Protein AF-0000000080330857 (afdb_homodimer)

Structure (mmCIF, N/CA/C/O backbone):
data_AF-0000000080330857-model_v1
#
loop_
_entity.id
_entity.type
_entity.pdbx_description
1 polymer 'Ester cyclase'
#
loop_
_atom_site.group_PDB
_atom_site.id
_atom_site.type_symbol
_atom_site.label_atom_id
_atom_site.label_alt_id
_atom_site.label_comp_id
_atom_site.label_asym_id
_atom_site.label_entity_id
_atom_site.label_seq_id
_atom_site.pdbx_PDB_ins_code
_atom_site.Cartn_x
_atom_site.Cartn_y
_atom_site.Cartn_z
_atom_site.occupancy
_atom_site.B_iso_or_equiv
_atom_site.auth_seq_id
_atom_site.auth_comp_id
_atom_site.auth_asym_id
_atom_site.auth_atom_id
_atom_site.pdbx_PDB_model_num
ATOM 1 N N . MET A 1 1 ? 2.703 -16.047 8.305 1 60.97 1 MET A N 1
ATOM 2 C CA . MET A 1 1 ? 3.162 -16.531 7.004 1 60.97 1 MET A CA 1
ATOM 3 C C . MET A 1 1 ? 2.002 -16.625 6.016 1 60.97 1 MET A C 1
ATOM 5 O O . MET A 1 1 ? 0.892 -17 6.391 1 60.97 1 MET A O 1
ATOM 9 N N . THR A 1 2 ? 2.145 -15.883 4.781 1 86.38 2 THR A N 1
ATOM 10 C CA . THR A 1 2 ? 1.104 -15.852 3.76 1 86.38 2 THR A CA 1
ATOM 11 C C . THR A 1 2 ? 0.998 -17.203 3.059 1 86.38 2 THR A C 1
ATOM 13 O O . THR A 1 2 ? 1.974 -17.953 2.994 1 86.38 2 THR A O 1
ATOM 16 N N . PHE A 1 3 ? -0.085 -17.844 3.039 1 96.06 3 PHE A N 1
ATOM 17 C CA . PHE A 1 3 ? -0.491 -19.062 2.34 1 96.06 3 PHE A CA 1
ATOM 18 C C . PHE A 1 3 ? -1.146 -18.719 1.006 1 96.06 3 PHE A C 1
ATOM 20 O O . PHE A 1 3 ? -1.89 -17.734 0.904 1 96.06 3 PHE A O 1
ATOM 27 N N . MET A 1 4 ? -0.75 -19.578 0.022 1 97.44 4 MET A N 1
ATOM 28 C CA . MET A 1 4 ? -1.383 -19.391 -1.281 1 97.44 4 MET A CA 1
ATOM 29 C C . MET A 1 4 ? -1.945 -20.719 -1.8 1 97.44 4 MET A C 1
ATOM 31 O O . MET A 1 4 ? -1.358 -21.781 -1.575 1 97.44 4 MET A O 1
ATOM 35 N N . GLN A 1 5 ? -3 -20.609 -2.396 1 96.31 5 GLN A N 1
ATOM 36 C CA . GLN A 1 5 ? -3.545 -21.734 -3.146 1 96.31 5 GLN A CA 1
ATOM 37 C C . GLN A 1 5 ? -3.512 -21.469 -4.648 1 96.31 5 GLN A C 1
ATOM 39 O O . GLN A 1 5 ? -3.961 -20.406 -5.102 1 96.31 5 GLN A O 1
ATOM 44 N N . LEU A 1 6 ? -2.912 -22.359 -5.34 1 97.56 6 LEU A N 1
ATOM 45 C CA . LEU A 1 6 ? -2.898 -22.312 -6.797 1 97.56 6 LEU A CA 1
ATOM 46 C C . LEU A 1 6 ? -3.951 -23.25 -7.379 1 97.56 6 LEU A C 1
ATOM 48 O O . LEU A 1 6 ? -3.996 -24.438 -7.035 1 97.56 6 LEU A O 1
ATOM 52 N N . ILE A 1 7 ? -4.785 -22.734 -8.188 1 96.19 7 ILE A N 1
ATOM 53 C CA . ILE A 1 7 ? -5.824 -23.516 -8.852 1 96.19 7 ILE A CA 1
ATOM 54 C C . ILE A 1 7 ? -5.578 -23.531 -10.359 1 96.19 7 ILE A C 1
ATOM 56 O O . ILE A 1 7 ? -5.684 -22.5 -11.023 1 96.19 7 ILE A O 1
ATOM 60 N N . ASP A 1 8 ? -5.238 -24.656 -10.867 1 97.56 8 ASP A N 1
ATOM 61 C CA . ASP A 1 8 ? -4.996 -24.891 -12.281 1 97.56 8 ASP A CA 1
ATOM 62 C C . ASP A 1 8 ? -6.262 -25.375 -12.984 1 97.56 8 ASP A C 1
ATOM 64 O O . ASP A 1 8 ? -6.738 -26.484 -12.727 1 97.56 8 ASP A O 1
ATOM 68 N N . CYS A 1 9 ? -6.727 -24.5 -13.828 1 96.88 9 CYS A N 1
ATOM 69 C CA . CYS A 1 9 ? -8.039 -24.766 -14.422 1 96.88 9 CYS A CA 1
ATOM 70 C C . CYS A 1 9 ? -7.977 -24.656 -15.945 1 96.88 9 CYS A C 1
ATOM 72 O O . CYS A 1 9 ? -7.309 -23.766 -16.484 1 96.88 9 CYS A O 1
ATOM 74 N N . ARG A 1 10 ? -8.672 -25.594 -16.641 1 97.75 10 ARG A N 1
ATOM 75 C CA . ARG A 1 10 ? -8.867 -25.516 -18.078 1 97.75 10 ARG A CA 1
ATOM 76 C C . ARG A 1 10 ? -10.352 -25.375 -18.422 1 97.75 10 ARG A C 1
ATOM 78 O O . ARG A 1 10 ? -11.18 -26.172 -17.984 1 97.75 10 ARG A O 1
ATOM 85 N N . THR A 1 11 ? -10.625 -24.359 -19.141 1 97.81 11 THR A N 1
ATOM 86 C CA . THR A 1 11 ? -12.016 -24.125 -19.5 1 97.81 11 THR A CA 1
ATOM 87 C C . THR A 1 11 ? -12.109 -23.312 -20.781 1 97.81 11 THR A C 1
ATOM 89 O O . THR A 1 11 ? -11.242 -22.469 -21.062 1 97.81 11 THR A O 1
ATOM 92 N N . LYS A 1 12 ? -13.203 -23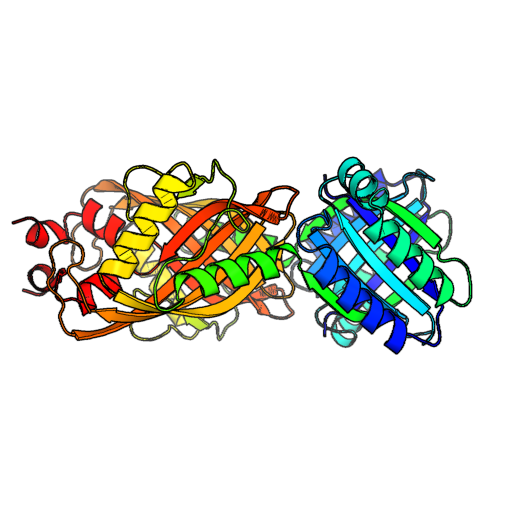.5 -21.547 1 97.19 12 LYS A N 1
ATOM 93 C CA . LYS A 1 12 ? -13.523 -22.688 -22.719 1 97.19 12 LYS A CA 1
ATOM 94 C C . LYS A 1 12 ? -14.664 -21.719 -22.422 1 97.19 12 LYS A C 1
ATOM 96 O O . LYS A 1 12 ? -15.141 -21.016 -23.312 1 97.19 12 LYS A O 1
ATOM 101 N N . ARG A 1 13 ? -15.047 -21.688 -21.203 1 97.31 13 ARG A N 1
ATOM 102 C CA . ARG A 1 13 ? -16.188 -20.875 -20.766 1 97.31 13 ARG A CA 1
ATOM 103 C C . ARG A 1 13 ? -15.758 -19.859 -19.719 1 97.31 13 ARG A C 1
ATOM 105 O O . ARG A 1 13 ? -16.406 -19.734 -18.672 1 97.31 13 ARG A O 1
ATOM 112 N N . PHE A 1 14 ? -14.711 -19.156 -20 1 96.12 14 PHE A N 1
ATOM 113 C CA . PHE A 1 14 ? -14.156 -18.266 -19 1 96.12 14 PHE A CA 1
ATOM 114 C C . PHE A 1 14 ? -15.141 -17.141 -18.656 1 96.12 14 PHE A C 1
ATOM 116 O O . PHE A 1 14 ? -15.219 -16.703 -17.516 1 96.12 14 PHE A O 1
ATOM 123 N N . ASP A 1 15 ? -15.906 -16.703 -19.609 1 96.5 15 ASP A N 1
ATOM 124 C CA . ASP A 1 15 ? -16.875 -15.641 -19.359 1 96.5 15 ASP A CA 1
ATOM 125 C C . ASP A 1 15 ? -17.844 -16.047 -18.25 1 96.5 15 ASP A C 1
ATOM 127 O O . ASP A 1 15 ? -18.172 -15.25 -17.375 1 96.5 15 ASP A O 1
ATOM 131 N N . GLU A 1 16 ? -18.266 -17.25 -18.328 1 96.62 16 GLU A N 1
ATOM 132 C CA . GLU A 1 16 ? -19.156 -17.766 -17.297 1 96.62 16 GLU A CA 1
ATOM 133 C C . GLU A 1 16 ? -18.438 -17.891 -15.953 1 96.62 16 GLU A C 1
ATOM 135 O O . GLU A 1 16 ? -19.016 -17.609 -14.898 1 96.62 16 GLU A O 1
ATOM 140 N N . MET A 1 17 ? -17.203 -18.281 -15.992 1 94.94 17 MET A N 1
ATOM 141 C CA . MET A 1 17 ? -16.391 -18.391 -14.789 1 94.94 17 MET A CA 1
ATOM 142 C C . MET A 1 17 ? -16.203 -17.016 -14.141 1 94.94 17 MET A C 1
ATOM 144 O O . MET A 1 17 ? -16.328 -16.875 -12.922 1 94.94 17 MET A O 1
ATOM 148 N N . ASP A 1 18 ? -15.906 -16.094 -14.938 1 95.38 18 ASP A N 1
ATOM 149 C CA . ASP A 1 18 ? -15.719 -14.727 -14.469 1 95.38 18 ASP A CA 1
ATOM 150 C C . ASP A 1 18 ? -16.984 -14.211 -13.773 1 95.38 18 ASP A C 1
ATOM 152 O O . ASP A 1 18 ? -16.906 -13.586 -12.711 1 95.38 18 ASP A O 1
ATOM 156 N N . GLN A 1 19 ? -18.125 -14.484 -14.289 1 95 19 GLN A N 1
ATOM 157 C CA . GLN A 1 19 ? -19.391 -14.102 -13.688 1 95 19 GLN A CA 1
ATOM 158 C C . GLN A 1 19 ? -19.609 -14.812 -12.359 1 95 19 GLN A C 1
ATOM 160 O O . GLN A 1 19 ? -20.125 -14.219 -11.406 1 95 19 GLN A O 1
ATOM 165 N N . LEU A 1 20 ? -19.203 -16.016 -12.414 1 93.62 20 LEU A N 1
ATOM 166 C CA . LEU A 1 20 ? -19.297 -16.797 -11.18 1 93.62 20 LEU A CA 1
ATOM 167 C C . LEU A 1 20 ? -18.453 -16.156 -10.078 1 93.62 20 LEU A C 1
ATOM 169 O O . LEU A 1 20 ? -18.875 -16.062 -8.93 1 93.62 20 LEU A O 1
ATOM 173 N N . MET A 1 21 ? -17.281 -15.75 -10.406 1 91.19 21 MET A N 1
ATOM 174 C CA . MET A 1 21 ? -16.375 -15.125 -9.438 1 91.19 21 MET A CA 1
ATOM 175 C C . MET A 1 21 ? -16.953 -13.82 -8.914 1 91.19 21 MET A C 1
ATOM 177 O O . MET A 1 21 ? -16.781 -13.477 -7.746 1 91.19 21 MET A O 1
ATOM 181 N N . ASN A 1 22 ? -17.625 -13.125 -9.773 1 91.19 22 ASN A N 1
ATOM 182 C CA . ASN A 1 22 ? -18.328 -11.914 -9.336 1 91.19 22 ASN A CA 1
ATOM 183 C C . ASN A 1 22 ? -19.375 -12.234 -8.273 1 91.19 22 ASN A C 1
ATOM 185 O O . ASN A 1 22 ? -19.438 -11.562 -7.246 1 91.19 22 ASN A O 1
ATOM 189 N N . THR A 1 23 ? -20.125 -13.195 -8.555 1 87.25 23 THR A N 1
ATOM 190 C CA . THR A 1 23 ? -21.172 -13.617 -7.641 1 87.25 23 THR A CA 1
ATOM 191 C C . THR A 1 23 ? -20.594 -14.07 -6.312 1 87.25 23 THR A C 1
ATOM 193 O O . THR A 1 23 ? -21.094 -13.719 -5.246 1 87.25 23 THR A O 1
ATOM 196 N N . TRP A 1 24 ? -19.5 -14.758 -6.422 1 85.06 24 TRP A N 1
ATOM 197 C CA . TRP A 1 24 ? -1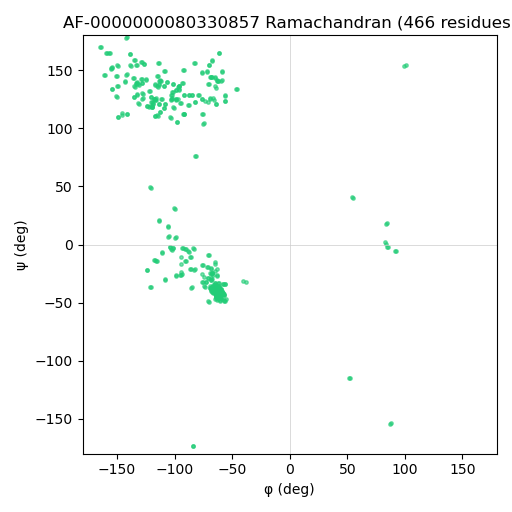8.812 -15.234 -5.234 1 85.06 24 TRP A CA 1
ATOM 198 C C . TRP A 1 24 ? -18.312 -14.07 -4.383 1 85.06 24 TRP A C 1
ATOM 200 O O . TRP A 1 24 ? -18.531 -14.047 -3.168 1 85.06 24 TRP A O 1
ATOM 210 N N . ALA A 1 25 ? -17.734 -13.172 -5.004 1 84 25 ALA A N 1
ATOM 211 C CA . ALA A 1 25 ? -17.203 -12 -4.305 1 84 25 ALA A CA 1
ATOM 212 C C . ALA A 1 25 ? -18.328 -11.258 -3.57 1 84 25 ALA A C 1
ATOM 214 O O . ALA A 1 25 ? -18.141 -10.828 -2.428 1 84 25 ALA A O 1
ATOM 215 N N . GLU A 1 26 ? -19.422 -11.18 -4.133 1 83.44 26 GLU A N 1
ATOM 216 C CA . GLU A 1 26 ? -20.547 -10.445 -3.551 1 83.44 26 GLU A CA 1
ATOM 217 C C . GLU A 1 26 ? -21.172 -11.219 -2.383 1 83.44 26 GLU A C 1
ATOM 219 O O . GLU A 1 26 ? -21.484 -10.625 -1.348 1 83.44 26 GLU A O 1
ATOM 224 N N . GLN A 1 27 ? -21.203 -12.508 -2.498 1 80.44 27 GLN A N 1
ATOM 225 C CA . GLN A 1 27 ? -21.922 -13.328 -1.531 1 80.44 27 GLN A CA 1
ATOM 226 C C . GLN A 1 27 ? -21.062 -13.656 -0.322 1 80.44 27 GLN A C 1
ATOM 228 O O . GLN A 1 27 ? -21.562 -14.016 0.739 1 80.44 27 GLN A O 1
ATOM 233 N N . THR A 1 28 ? -19.766 -13.555 -0.51 1 79.5 28 THR A N 1
ATOM 234 C CA . THR A 1 28 ? -18.875 -13.953 0.576 1 79.5 28 THR A CA 1
ATOM 235 C C . THR A 1 28 ? -18.125 -12.75 1.132 1 79.5 28 THR A C 1
ATOM 237 O O . THR A 1 28 ? -17.062 -12.914 1.762 1 79.5 28 THR A O 1
ATOM 240 N N . ARG A 1 29 ? -18.578 -11.625 0.938 1 75 29 ARG A N 1
ATOM 241 C CA . ARG A 1 29 ? -17.891 -10.391 1.314 1 75 29 ARG A CA 1
ATOM 242 C C . ARG A 1 29 ? -17.562 -10.383 2.803 1 75 29 ARG A C 1
ATOM 244 O O . ARG A 1 29 ? -16.484 -9.938 3.199 1 75 29 ARG A O 1
ATOM 251 N N . SER A 1 30 ? -18.422 -10.984 3.637 1 73.06 30 SER A N 1
ATOM 252 C CA . SER A 1 30 ? -18.234 -10.898 5.082 1 73.06 30 SER A CA 1
ATOM 253 C C . SER A 1 30 ? -17.641 -12.18 5.645 1 73.06 30 SER A C 1
ATOM 255 O O . SER A 1 30 ? -17.25 -12.227 6.812 1 73.06 30 SER A O 1
ATOM 257 N N . THR A 1 31 ? -17.484 -13.172 4.758 1 79.19 31 THR A N 1
ATOM 258 C CA . THR A 1 31 ? -17.109 -14.461 5.328 1 79.19 31 THR A CA 1
ATOM 259 C C . THR A 1 31 ? -15.82 -14.969 4.699 1 79.19 31 THR A C 1
ATOM 261 O O . THR A 1 31 ? -15.141 -15.82 5.277 1 79.19 31 THR A O 1
ATOM 264 N N . ARG A 1 32 ? -15.562 -14.477 3.58 1 82.19 32 ARG A N 1
ATOM 265 C CA . ARG A 1 32 ? -14.359 -14.945 2.906 1 82.19 32 ARG A CA 1
ATOM 266 C C . ARG A 1 32 ? -13.109 -14.484 3.648 1 82.19 32 ARG A C 1
ATOM 268 O O . ARG A 1 32 ? -13.062 -13.367 4.176 1 82.19 32 ARG A O 1
ATOM 275 N N . THR A 1 33 ? -12.117 -15.359 3.625 1 88.06 33 THR A N 1
ATOM 276 C CA . THR A 1 33 ? -10.906 -15.039 4.367 1 88.06 33 THR A CA 1
ATOM 277 C C . THR A 1 33 ? -9.75 -14.758 3.416 1 88.06 33 THR A C 1
ATOM 279 O O . THR A 1 33 ? -8.656 -14.375 3.85 1 88.06 33 THR A O 1
ATOM 282 N N . ALA A 1 34 ? -9.992 -14.984 2.119 1 90.81 34 ALA A N 1
ATOM 283 C CA . ALA A 1 34 ? -8.961 -14.633 1.147 1 90.81 34 ALA A CA 1
ATOM 284 C C . ALA A 1 34 ? -8.68 -13.133 1.157 1 90.81 34 ALA A C 1
ATOM 286 O O . ALA A 1 34 ? -9.609 -12.328 1.264 1 90.81 34 ALA A O 1
ATOM 287 N N . THR A 1 35 ? -7.414 -12.797 1.031 1 92.31 35 THR A N 1
ATOM 288 C CA . THR A 1 35 ? -7.039 -11.383 1.022 1 92.31 35 THR A CA 1
ATOM 289 C C . THR A 1 35 ? -6.84 -10.883 -0.406 1 92.31 35 THR A C 1
ATOM 291 O O . THR A 1 35 ? -7.008 -9.695 -0.682 1 92.31 35 THR A O 1
ATOM 294 N N . HIS A 1 36 ? -6.492 -11.773 -1.314 1 93.31 36 HIS A N 1
ATOM 295 C CA . HIS A 1 36 ? -6.152 -11.445 -2.693 1 93.31 36 HIS A CA 1
ATOM 296 C C . HIS A 1 36 ? -6.406 -12.625 -3.621 1 93.31 36 HIS A C 1
ATOM 298 O O . HIS A 1 36 ? -6.125 -13.773 -3.264 1 93.31 36 HIS A O 1
ATOM 304 N N . SER A 1 37 ? -7.027 -12.375 -4.723 1 93.88 37 SER A N 1
ATOM 305 C CA . SER A 1 37 ? -7.234 -13.383 -5.762 1 93.88 37 SER A CA 1
ATOM 306 C C . SER A 1 37 ? -6.883 -12.836 -7.141 1 93.88 37 SER A C 1
ATOM 308 O O . SER A 1 37 ? -7.355 -11.766 -7.527 1 93.88 37 SER A O 1
ATOM 310 N N . VAL A 1 38 ? -6.059 -13.602 -7.832 1 95.69 38 VAL A N 1
ATOM 311 C CA . VAL A 1 38 ? -5.68 -13.188 -9.18 1 95.69 38 VAL A CA 1
ATOM 312 C C . VAL A 1 38 ? -5.816 -14.367 -10.141 1 95.69 38 VAL A C 1
ATOM 314 O O . VAL A 1 38 ? -5.512 -15.508 -9.781 1 95.69 38 VAL A O 1
ATOM 317 N N . ILE A 1 39 ? -6.32 -14.109 -11.352 1 96.75 39 ILE A N 1
ATOM 318 C CA . ILE A 1 39 ? -6.426 -15.125 -12.391 1 96.75 39 ILE A CA 1
ATOM 319 C C . ILE A 1 39 ? -5.574 -14.719 -13.594 1 96.75 39 ILE A C 1
ATOM 321 O O . ILE A 1 39 ? -5.695 -13.602 -14.102 1 96.75 39 ILE A O 1
ATOM 325 N N . GLY A 1 40 ? -4.727 -15.617 -13.945 1 98 40 GLY A N 1
ATOM 326 C CA . GLY A 1 40 ? -3.938 -15.445 -15.156 1 98 40 GLY A CA 1
ATOM 327 C C . GLY A 1 40 ? -4.344 -16.391 -16.266 1 98 40 GLY A C 1
ATOM 328 O O . GLY A 1 40 ? -4.617 -17.578 -16.016 1 98 40 GLY A O 1
ATOM 329 N N . LYS A 1 41 ? -4.43 -15.883 -17.453 1 98.19 41 LYS A N 1
ATOM 330 C CA . LYS A 1 41 ? -4.637 -16.688 -18.656 1 98.19 41 LYS A CA 1
ATOM 331 C C . LYS A 1 41 ? -3.303 -17.078 -19.281 1 98.19 41 LYS A C 1
ATOM 333 O O . LYS A 1 41 ? -2.471 -16.203 -19.562 1 98.19 41 LYS A O 1
ATOM 338 N N . ASP A 1 42 ? -3.178 -18.359 -19.531 1 98.19 42 ASP A N 1
ATOM 339 C CA . ASP A 1 42 ? -1.97 -18.875 -20.156 1 98.19 42 ASP A CA 1
ATOM 340 C C . ASP A 1 42 ? -1.842 -18.375 -21.594 1 98.19 42 ASP A C 1
ATOM 342 O O . ASP A 1 42 ? -2.746 -18.578 -22.406 1 98.19 42 ASP A O 1
ATOM 346 N N . ARG A 1 43 ? -0.708 -17.766 -21.906 1 97 43 ARG A N 1
ATOM 347 C CA . ARG A 1 43 ? -0.505 -17.203 -23.234 1 97 43 ARG A CA 1
ATOM 348 C C . ARG A 1 43 ? -0.375 -18.312 -24.281 1 97 43 ARG A C 1
ATOM 350 O O . ARG A 1 43 ? -0.662 -18.094 -25.453 1 97 43 ARG A O 1
ATOM 357 N N . SER A 1 44 ? 0.033 -19.469 -23.859 1 97.44 44 SER A N 1
ATOM 358 C CA . SER A 1 44 ? 0.292 -20.562 -24.797 1 97.44 44 SER A CA 1
ATOM 359 C C . SER A 1 44 ? -0.957 -21.406 -25 1 97.44 44 SER A C 1
ATOM 361 O O . SER A 1 44 ? -0.997 -22.234 -25.922 1 97.44 44 SER A O 1
ATOM 363 N N . ASP A 1 45 ? -1.949 -21.266 -24.172 1 97.44 45 ASP A N 1
ATOM 364 C CA . ASP A 1 45 ? -3.178 -22.047 -24.234 1 97.44 45 ASP A CA 1
ATOM 365 C C . ASP A 1 45 ? -4.367 -21.25 -23.719 1 97.44 45 ASP A C 1
ATOM 367 O O . ASP A 1 45 ? -4.555 -21.125 -22.5 1 97.44 45 ASP A O 1
ATOM 371 N N . ASP A 1 46 ? -5.246 -20.859 -24.562 1 95.88 46 ASP A N 1
ATOM 372 C CA . ASP A 1 46 ? -6.32 -19.922 -24.25 1 95.88 46 ASP A CA 1
ATOM 373 C C . ASP A 1 46 ? -7.367 -20.562 -23.344 1 95.88 46 ASP A C 1
ATOM 375 O O . ASP A 1 46 ? -8.227 -19.875 -22.797 1 95.88 46 ASP A O 1
ATOM 379 N N . SER A 1 47 ? -7.234 -21.828 -23.156 1 97.56 47 SER A N 1
ATOM 380 C CA . SER A 1 47 ? -8.188 -22.5 -22.266 1 97.56 47 SER A CA 1
ATOM 381 C C . SER A 1 47 ? -7.586 -22.75 -20.891 1 97.56 47 SER A C 1
ATOM 383 O O . SER A 1 47 ? -8.266 -23.25 -20 1 97.56 47 SER A O 1
ATOM 385 N N . HIS A 1 48 ? -6.363 -22.406 -20.75 1 98.25 48 HIS A N 1
ATOM 386 C CA . HIS A 1 48 ? -5.629 -22.703 -19.516 1 98.25 48 HIS A CA 1
ATOM 387 C C . HIS A 1 48 ? -5.543 -21.469 -18.625 1 98.25 48 HIS A C 1
ATOM 389 O O . HIS A 1 48 ? -5 -20.438 -19.031 1 98.25 48 HIS A O 1
ATOM 395 N N . PHE A 1 49 ? -6.141 -21.562 -17.406 1 98 49 PHE A N 1
ATOM 396 C CA . PHE A 1 49 ? -6.16 -20.469 -16.438 1 98 49 PHE A CA 1
ATOM 397 C C . PHE A 1 49 ? -5.578 -20.922 -15.102 1 98 49 PHE A C 1
ATOM 399 O O . PHE A 1 49 ? -5.77 -22.078 -14.695 1 98 49 PHE A O 1
ATOM 406 N N . ILE A 1 50 ? -4.863 -20.031 -14.508 1 98 50 ILE A N 1
ATOM 407 C CA . ILE A 1 50 ? -4.348 -20.266 -13.164 1 98 50 ILE A CA 1
ATOM 408 C C . ILE A 1 50 ? -4.879 -19.203 -12.211 1 98 50 ILE A C 1
ATOM 410 O O . ILE A 1 50 ? -4.699 -18 -12.453 1 98 50 ILE A O 1
ATOM 414 N N . GLU A 1 51 ? -5.512 -19.578 -11.219 1 96.31 51 GLU A N 1
ATOM 415 C CA . GLU A 1 51 ? -5.922 -18.688 -10.141 1 96.31 51 GLU A CA 1
ATOM 416 C C . GLU A 1 51 ? -5.008 -18.828 -8.93 1 96.31 51 GLU A C 1
ATOM 418 O O . GLU A 1 51 ? -4.664 -19.938 -8.523 1 96.31 51 GLU A O 1
ATOM 423 N N . ILE A 1 52 ? -4.578 -17.734 -8.461 1 96.38 52 ILE A N 1
ATOM 424 C CA . ILE A 1 52 ? -3.805 -17.672 -7.227 1 96.38 52 ILE A CA 1
ATOM 425 C C . ILE A 1 52 ? -4.609 -16.938 -6.148 1 96.38 52 ILE A C 1
ATOM 427 O O . ILE A 1 52 ? -5 -15.789 -6.332 1 96.38 52 ILE A O 1
ATOM 431 N N . VAL A 1 53 ? -4.844 -17.609 -5.082 1 94.38 53 VAL A N 1
ATOM 432 C CA . VAL A 1 53 ? -5.605 -17.047 -3.971 1 94.38 53 VAL A CA 1
ATOM 433 C C . VAL A 1 53 ? -4.715 -16.953 -2.73 1 94.38 53 VAL A C 1
ATOM 435 O O . VAL A 1 53 ? -4.117 -17.953 -2.316 1 94.38 53 VAL A O 1
ATOM 438 N N . GLU A 1 54 ? -4.613 -15.836 -2.164 1 95.31 54 GLU A N 1
ATOM 439 C CA . GLU A 1 54 ? -3.793 -15.609 -0.979 1 95.31 54 GLU A CA 1
ATOM 440 C C . GLU A 1 54 ? -4.648 -15.562 0.284 1 95.31 54 GLU A C 1
ATOM 442 O O . GLU A 1 54 ? -5.742 -14.992 0.282 1 95.31 54 GLU A O 1
ATOM 447 N N . PHE A 1 55 ? -4.145 -16.203 1.343 1 93.88 55 PHE A N 1
ATOM 448 C CA . PHE A 1 55 ? -4.754 -16.234 2.666 1 93.88 55 PHE A CA 1
ATOM 449 C C . PHE A 1 55 ? -3.748 -15.836 3.738 1 93.88 55 PHE A C 1
ATOM 451 O O . PHE A 1 55 ? -2.537 -15.969 3.539 1 93.88 55 PHE A O 1
ATOM 458 N N . PRO A 1 56 ? -4.289 -15.352 4.902 1 92.56 56 PRO A N 1
ATOM 459 C CA . PRO A 1 56 ? -3.375 -15.07 6.012 1 92.56 56 PRO A CA 1
ATOM 460 C C . PRO A 1 56 ? -2.635 -16.312 6.5 1 92.56 56 PRO A C 1
ATOM 462 O O . PRO A 1 56 ? -1.507 -16.219 6.988 1 92.56 56 PRO A O 1
ATOM 465 N N . SER A 1 57 ? -3.312 -17.469 6.414 1 92.88 57 SER A N 1
ATOM 466 C CA . SER A 1 57 ? -2.73 -18.734 6.852 1 92.88 57 SER A CA 1
ATOM 467 C C . SER A 1 57 ? -3.441 -19.922 6.207 1 92.88 57 SER A C 1
ATOM 469 O O . SER A 1 57 ? -4.504 -19.766 5.602 1 92.88 57 SER A O 1
ATOM 471 N N . TYR A 1 58 ? -2.74 -21.047 6.324 1 94.25 58 TYR A N 1
ATOM 472 C CA . TYR A 1 58 ? -3.365 -22.281 5.855 1 94.25 58 TYR A CA 1
ATOM 473 C C . TYR A 1 58 ? -4.676 -22.547 6.594 1 94.25 58 TYR A C 1
ATOM 475 O O . TYR A 1 58 ? -5.672 -22.938 5.98 1 94.25 58 TYR A O 1
ATOM 483 N N . GLU A 1 59 ? -4.715 -22.328 7.863 1 92.44 59 GLU A N 1
ATOM 484 C CA . GLU A 1 59 ? -5.906 -22.547 8.68 1 92.44 59 GLU A CA 1
ATOM 485 C C . GLU A 1 59 ? -7.07 -21.672 8.203 1 92.44 59 GLU A C 1
ATOM 487 O O . GLU A 1 59 ? -8.203 -22.156 8.102 1 92.44 59 GLU A O 1
ATOM 492 N N . GLU A 1 60 ? -6.77 -20.469 7.848 1 90.88 60 GLU A N 1
ATOM 493 C CA . GLU A 1 60 ? -7.816 -19.562 7.367 1 90.88 60 GLU A CA 1
ATOM 494 C C . GLU A 1 60 ? -8.344 -20.016 6.008 1 90.88 60 GLU A C 1
ATOM 496 O O . GLU A 1 60 ? -9.531 -19.875 5.711 1 90.88 60 GLU A O 1
ATOM 501 N N . ALA A 1 61 ? -7.441 -20.516 5.164 1 91.75 61 ALA A N 1
ATOM 502 C CA . ALA A 1 61 ? -7.871 -21.078 3.887 1 91.75 61 ALA A CA 1
ATOM 503 C C . ALA A 1 61 ? -8.844 -22.234 4.094 1 91.75 61 ALA A C 1
ATOM 505 O O . ALA A 1 61 ? -9.867 -22.312 3.416 1 91.75 61 ALA A O 1
ATOM 506 N N . MET A 1 62 ? -8.547 -23.062 5.047 1 90.38 62 MET A N 1
ATOM 507 C CA . MET A 1 62 ? -9.391 -24.234 5.328 1 90.38 62 MET A CA 1
ATOM 508 C C . MET A 1 62 ? -10.734 -23.812 5.91 1 90.38 62 MET A C 1
ATOM 510 O O . MET A 1 62 ? -11.766 -24.391 5.59 1 90.38 62 MET A O 1
ATOM 514 N N . ARG A 1 63 ? -10.734 -22.781 6.695 1 86.94 63 ARG A N 1
ATOM 515 C CA . ARG A 1 63 ? -11.977 -22.25 7.25 1 86.94 63 ARG A CA 1
ATOM 516 C C . ARG A 1 63 ? -12.898 -21.75 6.145 1 86.94 63 ARG A C 1
ATOM 518 O O . ARG A 1 63 ? -14.109 -21.984 6.18 1 86.94 63 ARG A O 1
ATOM 525 N N . SER A 1 64 ? -12.242 -21.078 5.234 1 83.62 64 SER A N 1
ATOM 526 C CA . SER A 1 64 ? -13.008 -20.562 4.105 1 83.62 64 SER A CA 1
ATOM 527 C C . SER A 1 64 ? -13.555 -21.688 3.246 1 83.62 64 SER A C 1
ATOM 529 O O . SER A 1 64 ? -14.664 -21.594 2.713 1 83.62 64 SER A O 1
ATOM 531 N N . SER A 1 65 ? -12.805 -22.734 3.125 1 82.94 65 SER A N 1
ATOM 532 C CA . SER A 1 65 ? -13.148 -23.828 2.229 1 82.94 65 SER A CA 1
ATOM 533 C C . SER A 1 65 ? -14.336 -24.625 2.764 1 82.94 65 SER A C 1
ATOM 535 O O . SER A 1 65 ? -14.992 -25.359 2.012 1 82.94 65 SER A O 1
ATOM 537 N N . THR A 1 66 ? -14.609 -24.516 4.016 1 83.38 66 THR A N 1
ATOM 538 C CA . THR A 1 66 ? -15.664 -25.312 4.625 1 83.38 66 THR A CA 1
ATOM 539 C C . THR A 1 66 ? -16.984 -24.562 4.629 1 83.38 66 THR A C 1
ATOM 541 O O . THR A 1 66 ? -18.016 -25.094 5.039 1 83.38 66 THR A O 1
ATOM 544 N N . LEU A 1 67 ? -16.953 -23.359 4.168 1 84.56 67 LEU A N 1
ATOM 545 C CA . LEU A 1 67 ? -18.188 -22.578 4.086 1 84.56 67 LEU A CA 1
ATOM 546 C C . LEU A 1 67 ? -19.094 -23.125 2.996 1 84.56 67 LEU A C 1
ATOM 548 O O . LEU A 1 67 ? -18.641 -23.469 1.903 1 84.56 67 LEU A O 1
ATOM 552 N N . PRO A 1 68 ? -20.406 -23.188 3.32 1 84.75 68 PRO A N 1
ATOM 553 C CA . PRO A 1 68 ? -21.359 -23.703 2.328 1 84.75 68 PRO A CA 1
ATOM 554 C C . PRO A 1 68 ? -21.312 -22.922 1.02 1 84.75 68 PRO A C 1
ATOM 556 O O . PRO A 1 68 ? -21.344 -23.5 -0.063 1 84.75 68 PRO A O 1
ATOM 559 N N . GLU A 1 69 ? -21.25 -21.609 1.142 1 83.81 69 GLU A N 1
ATOM 560 C CA . GLU A 1 69 ? -21.219 -20.766 -0.054 1 83.81 69 GLU A CA 1
ATOM 561 C C . GLU A 1 69 ? -19.969 -21.031 -0.878 1 83.81 69 GLU A C 1
ATOM 563 O O . GLU A 1 69 ? -20.016 -21.062 -2.109 1 83.81 69 GLU A O 1
ATOM 568 N N . THR A 1 70 ? -18.859 -21.203 -0.214 1 84.19 70 THR A N 1
ATOM 569 C CA . THR A 1 70 ? -17.594 -21.469 -0.888 1 84.19 70 THR A CA 1
ATOM 570 C C . THR A 1 70 ? -17.641 -22.844 -1.57 1 84.19 70 THR A C 1
ATOM 572 O O . THR A 1 70 ? -17.203 -22.984 -2.715 1 84.19 70 THR A O 1
ATOM 575 N N . ASN A 1 71 ? -18.203 -23.781 -0.893 1 86.62 71 ASN A N 1
ATOM 576 C CA . ASN A 1 71 ? -18.344 -25.109 -1.462 1 86.62 71 ASN A CA 1
ATOM 577 C C . ASN A 1 71 ? -19.203 -25.094 -2.727 1 86.62 71 ASN A C 1
ATOM 579 O O . ASN A 1 71 ? -18.875 -25.766 -3.711 1 86.62 71 ASN A O 1
ATOM 583 N N . ARG A 1 72 ? -20.266 -24.406 -2.641 1 88.19 72 ARG A N 1
ATOM 584 C CA . ARG A 1 72 ? -21.141 -24.297 -3.801 1 88.19 72 ARG A CA 1
ATOM 585 C C . ARG A 1 72 ? -20.406 -23.672 -4.984 1 88.19 72 ARG A C 1
ATOM 587 O O . ARG A 1 72 ? -20.484 -24.188 -6.105 1 88.19 72 ARG A O 1
ATOM 594 N N . ILE A 1 73 ? -19.734 -22.656 -4.754 1 86.06 73 ILE A N 1
ATOM 595 C CA . ILE A 1 73 ? -19.016 -21.938 -5.809 1 86.06 73 ILE A CA 1
ATOM 596 C C . ILE A 1 73 ? -17.938 -22.844 -6.387 1 86.06 73 ILE A C 1
ATOM 598 O O . ILE A 1 73 ? -17.734 -22.875 -7.605 1 86.06 73 ILE A O 1
ATOM 602 N N . PHE A 1 74 ? -17.312 -23.578 -5.531 1 86.5 74 PHE A N 1
ATOM 603 C CA . PHE A 1 74 ? -16.266 -24.484 -5.992 1 86.5 74 PHE A CA 1
ATOM 604 C C . PHE A 1 74 ? -16.844 -25.562 -6.898 1 86.5 74 PHE A C 1
ATOM 606 O O . PHE A 1 74 ? -16.266 -25.891 -7.938 1 86.5 74 PHE A O 1
ATOM 613 N N . ARG A 1 75 ? -17.969 -26.047 -6.586 1 91.06 75 ARG A N 1
ATOM 614 C CA . ARG A 1 75 ? -18.641 -27.047 -7.418 1 91.06 75 ARG A CA 1
ATOM 615 C C . ARG A 1 75 ? -19 -26.469 -8.781 1 91.06 75 ARG A C 1
ATOM 617 O O . ARG A 1 75 ? -18.812 -27.125 -9.812 1 91.06 75 ARG A O 1
ATOM 624 N N . GLU A 1 76 ? -19.469 -25.297 -8.734 1 93.38 76 GLU A N 1
ATOM 625 C CA . GLU A 1 76 ? -19.828 -24.641 -9.984 1 93.38 76 GLU A CA 1
ATOM 626 C C . GLU A 1 76 ? -18.594 -24.359 -10.836 1 93.38 76 GLU A C 1
ATOM 628 O O . GLU A 1 76 ? -18.641 -24.484 -12.062 1 93.38 76 GLU A O 1
ATOM 633 N N . MET A 1 77 ? -17.562 -24.016 -10.172 1 91.38 77 MET A N 1
ATOM 634 C CA . MET A 1 77 ? -16.297 -23.781 -10.891 1 91.38 77 MET A CA 1
ATOM 635 C C . MET A 1 77 ? -15.82 -25.062 -11.57 1 91.38 77 MET A C 1
ATOM 637 O O . MET A 1 77 ? -15.445 -25.031 -12.742 1 91.38 77 MET A O 1
ATOM 641 N N . ILE A 1 78 ? -15.883 -26.141 -10.867 1 93.44 78 ILE A N 1
ATOM 642 C CA . ILE A 1 78 ? -15.453 -27.438 -11.398 1 93.44 78 ILE A CA 1
ATOM 643 C C . ILE A 1 78 ? -16.312 -27.812 -12.609 1 93.44 78 ILE A C 1
ATOM 645 O O . ILE A 1 78 ? -15.789 -28.297 -13.609 1 93.44 78 ILE A O 1
ATOM 649 N N . ALA A 1 79 ? -17.562 -27.469 -12.523 1 95.44 79 ALA A N 1
ATOM 650 C CA . ALA A 1 79 ? -18.484 -27.797 -13.602 1 95.44 79 ALA A CA 1
ATOM 651 C C . ALA A 1 79 ? -18.156 -27.016 -14.867 1 95.44 79 ALA A C 1
ATOM 653 O O . ALA A 1 79 ? -18.453 -27.453 -15.977 1 95.44 79 ALA A O 1
ATOM 654 N N . LEU A 1 80 ? -17.531 -25.906 -14.719 1 96.38 80 LEU A N 1
ATOM 655 C CA . LEU A 1 80 ? -17.188 -25.047 -15.852 1 96.38 80 LEU A CA 1
ATOM 656 C C . LEU A 1 80 ? -15.852 -25.469 -16.469 1 96.38 80 LEU A C 1
ATOM 658 O O . LEU A 1 80 ? -15.484 -25 -17.547 1 96.38 80 LEU A O 1
ATOM 662 N N . CYS A 1 81 ? -15.141 -26.328 -15.812 1 96.44 81 CYS A N 1
ATOM 663 C CA . CYS A 1 81 ? -13.82 -26.75 -16.266 1 96.44 81 CYS A CA 1
ATOM 664 C C . CYS A 1 81 ? -13.922 -28.016 -17.125 1 96.44 81 CYS A C 1
ATOM 666 O O . CYS A 1 81 ? -14.828 -28.828 -16.938 1 96.44 81 CYS A O 1
ATOM 668 N N . GLU A 1 82 ? -13.008 -28.172 -18.047 1 96.25 82 GLU A N 1
ATOM 669 C CA . GLU A 1 82 ? -12.945 -29.359 -18.906 1 96.25 82 GLU A CA 1
ATOM 670 C C . GLU A 1 82 ? -12.445 -30.578 -18.141 1 96.25 82 GLU A C 1
ATOM 672 O O . GLU A 1 82 ? -12.773 -31.703 -18.484 1 96.25 82 GLU A O 1
ATOM 677 N N . GLU A 1 83 ? -11.625 -30.359 -17.234 1 94.38 83 GLU A N 1
ATOM 678 C CA . GLU A 1 83 ? -11.094 -31.359 -16.312 1 94.38 83 GLU A CA 1
ATOM 679 C C . GLU A 1 83 ? -11.102 -30.844 -14.883 1 94.38 83 GLU A C 1
ATOM 681 O O . GLU A 1 83 ? -11.227 -29.641 -14.648 1 94.38 83 GLU A O 1
ATOM 686 N N . THR A 1 84 ? -11.07 -31.812 -13.953 1 94.38 84 THR A N 1
ATOM 687 C CA . THR A 1 84 ? -11 -31.406 -12.547 1 94.38 84 THR A CA 1
ATOM 688 C C . THR A 1 84 ? -9.797 -30.5 -12.305 1 94.38 84 THR A C 1
ATOM 690 O O . THR A 1 84 ? -8.664 -30.859 -12.656 1 94.38 84 THR A O 1
ATOM 693 N N . PRO A 1 85 ? -10.078 -29.297 -11.781 1 95.62 85 PRO A N 1
ATOM 694 C CA . PRO A 1 85 ? -8.945 -28.406 -11.484 1 95.62 85 PRO A CA 1
ATOM 695 C C . PRO A 1 85 ? -7.953 -29.016 -10.5 1 95.62 85 PRO A C 1
ATOM 697 O O . PRO A 1 85 ? -8.336 -29.844 -9.664 1 95.62 85 PRO A O 1
ATOM 700 N N . VAL A 1 86 ? -6.699 -28.656 -10.656 1 96 86 VAL A N 1
ATOM 701 C CA . VAL A 1 86 ? -5.66 -29.094 -9.734 1 96 86 VAL A CA 1
ATOM 702 C C . VAL A 1 86 ? -5.391 -28.016 -8.695 1 96 86 VAL A C 1
ATOM 704 O O . VAL A 1 86 ? -5.125 -26.859 -9.047 1 96 86 VAL A O 1
ATOM 707 N N . PHE A 1 87 ? -5.504 -28.422 -7.434 1 94.56 87 PHE A N 1
ATOM 708 C CA . PHE A 1 87 ? -5.254 -27.516 -6.32 1 94.56 87 PHE A CA 1
ATOM 709 C C . PHE A 1 87 ? -3.885 -27.781 -5.703 1 94.56 87 PHE A C 1
ATOM 711 O O . PHE A 1 87 ? -3.545 -28.922 -5.391 1 94.56 87 PHE A O 1
ATOM 718 N N . THR A 1 88 ? -3.064 -26.75 -5.613 1 97.31 88 THR A N 1
ATOM 719 C CA . THR A 1 88 ? -1.764 -26.844 -4.961 1 97.31 88 THR A CA 1
ATOM 720 C C . THR A 1 88 ? -1.685 -25.875 -3.785 1 97.31 88 THR A C 1
ATOM 722 O O . THR A 1 88 ? -1.858 -24.672 -3.957 1 97.31 88 THR A O 1
ATOM 725 N N . ASP A 1 89 ? -1.486 -26.391 -2.594 1 97.38 89 ASP A N 1
ATOM 726 C CA . ASP A 1 89 ? -1.347 -25.594 -1.373 1 97.38 89 ASP A CA 1
ATOM 727 C C . ASP A 1 89 ? 0.108 -25.203 -1.142 1 97.38 89 ASP A C 1
ATOM 729 O O . ASP A 1 89 ? 0.979 -26.062 -0.992 1 97.38 89 ASP A O 1
ATOM 733 N N . LEU A 1 90 ? 0.31 -23.922 -1.109 1 98.25 90 LEU A N 1
ATOM 734 C CA . LEU A 1 90 ? 1.677 -23.406 -1.072 1 98.25 90 LEU A CA 1
ATOM 735 C C . LEU A 1 90 ? 1.925 -22.609 0.203 1 98.25 90 LEU A C 1
ATOM 737 O O . LEU A 1 90 ? 1.239 -21.609 0.463 1 98.25 90 LEU A O 1
ATOM 741 N N . ASP A 1 91 ? 2.92 -23.047 1.001 1 97.56 91 ASP A N 1
ATOM 742 C CA . ASP A 1 91 ? 3.459 -22.203 2.059 1 97.56 91 ASP A CA 1
ATOM 743 C C . ASP A 1 91 ? 4.488 -21.219 1.505 1 97.56 91 ASP A C 1
ATOM 745 O O . ASP A 1 91 ? 5.488 -21.625 0.914 1 97.56 91 ASP A O 1
ATOM 749 N N . VAL A 1 92 ? 4.234 -19.969 1.713 1 97.12 92 VAL A N 1
ATOM 750 C CA . VAL A 1 92 ? 5.16 -18.969 1.185 1 97.12 92 VAL A CA 1
ATOM 751 C C . VAL A 1 92 ? 6.477 -19.031 1.956 1 97.12 92 VAL A C 1
ATOM 753 O O . VAL A 1 92 ? 6.492 -18.891 3.182 1 97.12 92 VAL A O 1
ATOM 756 N N . VAL A 1 93 ? 7.578 -19.188 1.233 1 96.12 93 VAL A N 1
ATOM 757 C CA . VAL A 1 93 ? 8.875 -19.344 1.894 1 96.12 93 VAL A CA 1
ATOM 758 C C . VAL A 1 93 ? 9.789 -18.188 1.506 1 96.12 93 VAL A C 1
ATOM 760 O O . VAL A 1 93 ? 10.867 -18.016 2.082 1 96.12 93 VAL A O 1
ATOM 763 N N . ARG A 1 94 ? 9.453 -17.469 0.557 1 94.75 94 ARG A N 1
ATOM 764 C CA . ARG A 1 94 ? 10.148 -16.266 0.125 1 94.75 94 ARG A CA 1
ATOM 765 C C . ARG A 1 94 ? 9.172 -15.258 -0.488 1 94.75 94 ARG A C 1
ATOM 767 O O . ARG A 1 94 ? 8.266 -15.641 -1.228 1 94.75 94 ARG A O 1
ATOM 774 N N . ASP A 1 95 ? 9.328 -14.078 -0.15 1 93.94 95 ASP A N 1
ATOM 775 C CA . ASP A 1 95 ? 8.5 -12.984 -0.646 1 93.94 95 ASP A CA 1
ATOM 776 C C . ASP A 1 95 ? 9.312 -11.695 -0.791 1 93.94 95 ASP A C 1
ATOM 778 O O . ASP A 1 95 ? 9.742 -11.117 0.206 1 93.94 95 ASP A O 1
ATOM 782 N N . GLU A 1 96 ? 9.484 -11.281 -2.014 1 91.56 96 GLU A N 1
ATOM 783 C CA . GLU A 1 96 ? 10.312 -10.102 -2.271 1 91.56 96 GLU A CA 1
ATOM 784 C C . GLU A 1 96 ? 9.523 -9.031 -3.014 1 91.56 96 GLU A C 1
ATOM 786 O O . GLU A 1 96 ? 9.023 -9.273 -4.113 1 91.56 96 GLU A O 1
ATOM 791 N N . GLN A 1 97 ? 9.422 -7.934 -2.352 1 91.38 97 GLN A N 1
ATOM 792 C CA . GLN A 1 97 ? 8.891 -6.73 -2.982 1 91.38 97 GLN A CA 1
ATOM 793 C C . GLN A 1 97 ? 10.016 -5.816 -3.459 1 91.38 97 GLN A C 1
ATOM 795 O O . GLN A 1 97 ? 10.562 -5.035 -2.678 1 91.38 97 GLN A O 1
ATOM 800 N N . VAL A 1 98 ? 10.266 -5.742 -4.684 1 89.06 98 VAL A N 1
ATOM 801 C CA . VAL A 1 98 ? 11.484 -5.164 -5.242 1 89.06 98 VAL A CA 1
ATOM 802 C C . VAL A 1 98 ? 11.469 -3.648 -5.055 1 89.06 98 VAL A C 1
ATOM 804 O O . VAL A 1 98 ? 12.43 -3.074 -4.535 1 89.06 98 VAL A O 1
ATOM 807 N N . TYR A 1 99 ? 10.398 -3.006 -5.406 1 93.38 99 TYR A N 1
ATOM 808 C CA . TYR A 1 99 ? 10.328 -1.551 -5.328 1 93.38 99 TYR A CA 1
ATOM 809 C C . TYR A 1 99 ? 10.336 -1.082 -3.879 1 93.38 99 TYR A C 1
ATOM 811 O O . TYR A 1 99 ? 10.883 -0.022 -3.564 1 93.38 99 TYR A O 1
ATOM 819 N N . ALA A 1 100 ? 9.797 -1.89 -2.979 1 94.25 100 ALA A N 1
ATOM 820 C CA . ALA A 1 100 ? 9.773 -1.521 -1.565 1 94.25 100 ALA A CA 1
ATOM 821 C C . ALA A 1 100 ? 11.188 -1.367 -1.017 1 94.25 100 ALA A C 1
ATOM 823 O O . ALA A 1 100 ? 11.453 -0.482 -0.199 1 94.25 100 ALA A O 1
ATOM 824 N N . ALA A 1 101 ? 12.102 -2.219 -1.44 1 89.81 101 ALA A N 1
ATOM 825 C CA . ALA A 1 101 ? 13.484 -2.15 -0.983 1 89.81 101 ALA A CA 1
ATOM 826 C C . ALA A 1 101 ? 14.148 -0.855 -1.438 1 89.81 101 ALA A C 1
ATOM 828 O O . ALA A 1 101 ? 14.867 -0.214 -0.667 1 89.81 101 ALA A O 1
ATOM 829 N N . ASN A 1 102 ? 13.922 -0.474 -2.631 1 89.25 102 ASN A N 1
ATOM 830 C CA . ASN A 1 102 ? 14.461 0.777 -3.154 1 89.25 102 ASN A CA 1
ATOM 831 C C . ASN A 1 102 ? 13.898 1.985 -2.412 1 89.25 102 ASN A C 1
ATOM 833 O O . ASN A 1 102 ? 14.633 2.91 -2.07 1 89.25 102 ASN A O 1
ATOM 837 N N . VAL A 1 103 ? 12.656 1.977 -2.154 1 96.56 103 VAL A N 1
ATOM 838 C CA . VAL A 1 103 ? 11.992 3.074 -1.461 1 96.56 103 VAL A CA 1
ATOM 839 C C . VAL A 1 103 ? 12.516 3.172 -0.029 1 96.56 103 VAL A C 1
ATOM 841 O O . VAL A 1 103 ? 12.719 4.273 0.49 1 96.56 103 VAL A O 1
ATOM 844 N N . ARG A 1 104 ? 12.719 2.01 0.585 1 96 104 ARG A N 1
ATOM 845 C CA . ARG A 1 104 ? 13.289 2.01 1.929 1 96 104 ARG A CA 1
ATOM 846 C C . ARG A 1 104 ? 14.656 2.684 1.943 1 96 104 ARG A C 1
ATOM 848 O O . ARG A 1 104 ? 14.953 3.492 2.828 1 96 104 ARG A O 1
ATOM 855 N N . ARG A 1 105 ? 15.461 2.404 0.979 1 93.62 105 ARG A N 1
ATOM 856 C CA . ARG A 1 105 ? 16.781 3 0.856 1 93.62 105 ARG A CA 1
ATOM 857 C C . ARG A 1 105 ? 16.703 4.516 0.704 1 93.62 105 ARG A C 1
ATOM 859 O O . ARG A 1 105 ? 17.531 5.25 1.235 1 93.62 105 ARG A O 1
ATOM 866 N N . PHE A 1 106 ? 15.711 4.957 -0.024 1 97.06 106 PHE A N 1
ATOM 867 C CA . PHE A 1 106 ? 15.5 6.387 -0.194 1 97.06 106 PHE A CA 1
ATOM 868 C C . PHE A 1 106 ? 15.359 7.078 1.157 1 97.06 106 PHE A C 1
ATOM 870 O O . PHE A 1 106 ? 16.031 8.078 1.427 1 97.06 106 PHE A O 1
ATOM 877 N N . PHE A 1 107 ? 14.531 6.555 2.035 1 97.69 107 PHE A N 1
ATOM 878 C CA . PHE A 1 107 ? 14.312 7.156 3.344 1 97.69 107 PHE A CA 1
ATOM 879 C C . PHE A 1 107 ? 15.586 7.109 4.18 1 97.69 107 PHE A C 1
ATOM 881 O O . PHE A 1 107 ? 15.867 8.031 4.945 1 97.69 107 PHE A O 1
ATOM 888 N N . GLU A 1 108 ? 16.391 6.031 4.027 1 95.44 108 GLU A N 1
ATOM 889 C CA . GLU A 1 108 ? 17.656 5.93 4.73 1 95.44 108 GLU A CA 1
ATOM 890 C C . GLU A 1 108 ? 18.625 7.02 4.281 1 95.44 108 GLU A C 1
ATOM 892 O O . GLU A 1 108 ? 19.297 7.652 5.105 1 95.44 108 GLU A O 1
ATOM 897 N N . VAL A 1 109 ? 18.641 7.242 3.049 1 95.12 109 VAL A N 1
ATOM 898 C CA . VAL A 1 109 ? 19.531 8.219 2.449 1 95.12 109 VAL A CA 1
ATOM 899 C C . VAL A 1 109 ? 19.172 9.625 2.934 1 95.12 109 VAL A C 1
ATOM 901 O O . VAL A 1 109 ? 20.047 10.438 3.219 1 95.12 109 VAL A O 1
ATOM 904 N N . LEU A 1 110 ? 17.859 9.922 3.07 1 95.44 110 LEU A N 1
ATOM 905 C CA . LEU A 1 110 ? 17.406 11.234 3.521 1 95.44 110 LEU A CA 1
ATOM 906 C C . LEU A 1 110 ? 17.984 11.57 4.891 1 95.44 110 LEU A C 1
ATOM 908 O O . LEU A 1 110 ? 18.312 12.727 5.168 1 95.44 110 LEU A O 1
ATOM 912 N N . GLY A 1 111 ? 18.141 10.531 5.719 1 92.62 111 GLY A N 1
ATOM 913 C CA . GLY A 1 111 ? 18.516 10.758 7.102 1 92.62 111 GLY A CA 1
ATOM 914 C C . GLY A 1 111 ? 20 10.555 7.348 1 92.62 111 GLY A C 1
ATOM 915 O O . GLY A 1 111 ? 20.453 10.547 8.492 1 92.62 111 GLY A O 1
ATOM 916 N N . THR A 1 112 ? 20.797 10.336 6.30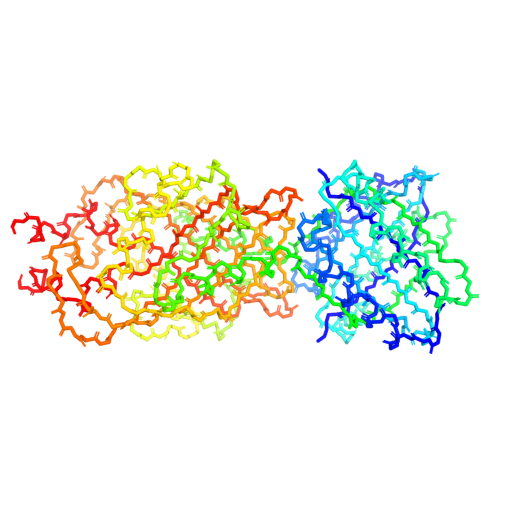1 1 90.88 112 THR A N 1
ATOM 917 C CA . THR A 1 112 ? 22.234 10.117 6.473 1 90.88 112 THR A CA 1
ATOM 918 C C . THR A 1 112 ? 22.906 11.375 7.02 1 90.88 112 THR A C 1
ATOM 920 O O . THR A 1 112 ? 22.516 12.492 6.684 1 90.88 112 THR A O 1
ATOM 923 N N . LEU A 1 113 ? 23.844 11.141 7.824 1 87.31 113 LEU A N 1
ATOM 924 C CA . LEU A 1 113 ? 24.625 12.266 8.336 1 87.31 113 LEU A CA 1
ATOM 925 C C . LEU A 1 113 ? 25.609 12.766 7.285 1 87.31 113 LEU A C 1
ATOM 927 O O . LEU A 1 113 ? 26.094 11.984 6.461 1 87.31 113 LEU A O 1
ATOM 931 N N . GLY A 1 114 ? 25.891 14.047 7.293 1 88.81 114 GLY A N 1
ATOM 932 C CA . GLY A 1 114 ? 26.828 14.625 6.34 1 88.81 114 GLY A CA 1
ATOM 933 C C . GLY A 1 114 ? 26.156 15.039 5.039 1 88.81 114 GLY A C 1
ATOM 934 O O . GLY A 1 114 ? 25.016 15.469 5.027 1 88.81 114 GLY A O 1
ATOM 935 N N . GLY A 1 115 ? 26.891 15.078 3.951 1 91.5 115 GLY A N 1
ATOM 936 C CA . GLY A 1 115 ? 26.359 15.492 2.658 1 91.5 115 GLY A CA 1
ATOM 937 C C . GLY A 1 115 ? 25.359 14.508 2.076 1 91.5 115 GLY A C 1
ATOM 938 O O . GLY A 1 115 ? 25.484 13.297 2.271 1 91.5 115 GLY A O 1
ATOM 939 N N . LEU A 1 116 ? 24.375 15.023 1.416 1 92.75 116 LEU A N 1
ATOM 940 C CA . LEU A 1 116 ? 23.359 14.195 0.765 1 92.75 116 LEU A CA 1
ATOM 941 C C . LEU A 1 116 ? 23.984 13.359 -0.351 1 92.75 116 LEU A C 1
ATOM 943 O O . LEU A 1 116 ? 24.594 13.906 -1.275 1 92.75 116 LEU A O 1
ATOM 947 N N . PRO A 1 117 ? 23.891 12.047 -0.288 1 92.25 117 PRO A N 1
ATOM 948 C CA . PRO A 1 117 ? 24.391 11.195 -1.372 1 92.25 117 PRO A CA 1
ATOM 949 C C . PRO A 1 117 ? 23.672 11.453 -2.697 1 92.25 117 PRO A C 1
ATOM 951 O O . PRO A 1 117 ? 22.625 12.102 -2.721 1 92.25 117 PRO A O 1
ATOM 954 N N . PRO A 1 118 ? 24.281 10.953 -3.775 1 92.56 118 PRO A N 1
ATOM 955 C CA . PRO A 1 118 ? 23.594 11.078 -5.062 1 92.56 118 PRO A CA 1
ATOM 956 C C . PRO A 1 118 ? 22.219 10.398 -5.062 1 92.56 118 PRO A C 1
ATOM 958 O O . PRO A 1 118 ? 22.062 9.336 -4.461 1 92.56 118 PRO A O 1
ATOM 961 N N . LEU A 1 119 ? 21.297 11.055 -5.715 1 94.5 119 LEU A N 1
ATOM 962 C CA . LEU A 1 119 ? 19.922 10.562 -5.719 1 94.5 119 LEU A CA 1
ATOM 963 C C . LEU A 1 119 ? 19.578 9.891 -7.051 1 94.5 119 LEU A C 1
ATOM 965 O O . LEU A 1 119 ? 18.5 9.32 -7.211 1 94.5 119 LEU A O 1
ATOM 969 N N . ASP A 1 120 ? 20.469 9.867 -8 1 92.06 120 ASP A N 1
ATOM 970 C CA . ASP A 1 120 ? 20.203 9.422 -9.367 1 92.06 120 ASP A CA 1
ATOM 971 C C . ASP A 1 120 ? 19.906 7.922 -9.398 1 92.06 120 ASP A C 1
ATOM 973 O O . ASP A 1 120 ? 19.219 7.441 -10.305 1 92.06 120 ASP A O 1
ATOM 977 N N . GLY A 1 121 ? 20.359 7.168 -8.469 1 90.75 121 GLY A N 1
ATOM 978 C CA . GLY A 1 121 ? 20.031 5.754 -8.398 1 90.75 121 GLY A CA 1
ATOM 979 C C . GLY A 1 121 ? 18.719 5.477 -7.715 1 90.75 121 GLY A C 1
ATOM 980 O O . GLY A 1 121 ? 18.234 4.34 -7.707 1 90.75 121 GLY A O 1
ATOM 981 N N . LEU A 1 122 ? 18.047 6.504 -7.215 1 93.81 122 LEU A N 1
ATOM 982 C CA . LEU A 1 122 ? 16.844 6.34 -6.418 1 93.81 122 LEU A CA 1
ATOM 983 C C . LEU A 1 122 ? 15.664 7.07 -7.055 1 93.81 122 LEU A C 1
ATOM 985 O O . LEU A 1 122 ? 14.547 6.551 -7.09 1 93.81 122 LEU A O 1
ATOM 989 N N . LEU A 1 123 ? 15.914 8.234 -7.656 1 96 123 LEU A N 1
ATOM 990 C CA . LEU A 1 123 ? 14.875 9.078 -8.234 1 96 123 LEU A CA 1
ATOM 991 C C . LEU A 1 123 ? 15.039 9.18 -9.75 1 96 123 LEU A C 1
ATOM 993 O O . LEU A 1 123 ? 16.156 9.258 -10.25 1 96 123 LEU A O 1
ATOM 997 N N . CYS A 1 124 ? 13.883 9.25 -10.406 1 95.88 124 CYS A N 1
ATOM 998 C CA . CYS A 1 124 ? 13.891 9.633 -11.82 1 95.88 124 CYS A CA 1
ATOM 999 C C . CYS A 1 124 ? 14.25 11.102 -11.984 1 95.88 124 CYS A C 1
ATOM 1001 O O . CYS A 1 124 ? 13.945 11.922 -11.109 1 95.88 124 CYS A O 1
ATOM 1003 N N . GLU A 1 125 ? 14.781 11.438 -13.109 1 95.62 125 GLU A N 1
ATOM 1004 C CA . GLU A 1 125 ? 15.172 12.812 -13.391 1 95.62 125 GLU A CA 1
ATOM 1005 C C . GLU A 1 125 ? 13.969 13.75 -13.359 1 95.62 125 GLU A C 1
ATOM 1007 O O . GLU A 1 125 ? 14.07 14.891 -12.914 1 95.62 125 GLU A O 1
ATOM 1012 N N . ASN A 1 126 ? 12.875 13.266 -13.82 1 96.62 126 ASN A N 1
ATOM 1013 C CA . ASN A 1 126 ? 11.664 14.07 -13.875 1 96.62 126 ASN A CA 1
ATOM 1014 C C . ASN A 1 126 ? 10.734 13.758 -12.703 1 96.62 126 ASN A C 1
ATOM 1016 O O . ASN A 1 126 ? 9.508 13.797 -12.852 1 96.62 126 ASN A O 1
ATOM 1020 N N . TYR A 1 127 ? 11.32 13.406 -11.641 1 97.62 127 TYR A N 1
ATOM 1021 C CA . TYR A 1 127 ? 10.555 13.117 -10.438 1 97.62 127 TYR A CA 1
ATOM 1022 C C . TYR A 1 127 ? 9.508 14.195 -10.18 1 97.62 127 TYR A C 1
ATOM 1024 O O . TYR A 1 127 ? 9.797 15.391 -10.305 1 97.62 127 TYR A O 1
ATOM 1032 N N . HIS A 1 128 ? 8.266 13.766 -9.875 1 98.31 128 HIS A N 1
ATOM 1033 C CA . HIS A 1 128 ? 7.141 14.641 -9.57 1 98.31 128 HIS A CA 1
ATOM 1034 C C . HIS A 1 128 ? 6.719 14.508 -8.109 1 98.31 128 HIS A C 1
ATOM 1036 O O . HIS A 1 128 ? 6.16 13.484 -7.715 1 98.31 128 HIS A O 1
ATOM 1042 N N . ASP A 1 129 ? 6.898 15.594 -7.352 1 97.75 129 ASP A N 1
ATOM 1043 C CA . ASP A 1 129 ? 6.684 15.547 -5.91 1 97.75 129 ASP A CA 1
ATOM 1044 C C . ASP A 1 129 ? 5.422 16.312 -5.516 1 97.75 129 ASP A C 1
ATOM 1046 O O . ASP A 1 129 ? 5.293 17.5 -5.809 1 97.75 129 ASP A O 1
ATOM 1050 N N . HIS A 1 130 ? 4.504 15.641 -4.898 1 97.75 130 HIS A N 1
ATOM 1051 C CA . HIS A 1 130 ? 3.312 16.266 -4.324 1 97.75 130 HIS A CA 1
ATOM 1052 C C . HIS A 1 130 ? 3.434 16.375 -2.809 1 97.75 130 HIS A C 1
ATOM 1054 O O . HIS A 1 130 ? 3.398 15.375 -2.096 1 97.75 130 HIS A O 1
ATOM 1060 N N . ASP A 1 131 ? 3.592 17.562 -2.35 1 96.25 131 ASP A N 1
ATOM 1061 C CA . ASP A 1 131 ? 3.766 17.875 -0.934 1 96.25 131 ASP A CA 1
ATOM 1062 C C . ASP A 1 131 ? 2.775 18.953 -0.484 1 96.25 131 ASP A C 1
ATOM 1064 O O . ASP A 1 131 ? 2.73 20.047 -1.057 1 96.25 131 ASP A O 1
ATOM 1068 N N . PRO A 1 132 ? 2.004 18.641 0.57 1 91.81 132 PRO A N 1
ATOM 1069 C CA . PRO A 1 132 ? 1.009 19.625 1.01 1 91.81 132 PRO A CA 1
ATOM 1070 C C . PRO A 1 132 ? 1.643 20.906 1.538 1 91.81 132 PRO A C 1
ATOM 1072 O O . PRO A 1 132 ? 0.958 21.922 1.684 1 91.81 132 PRO A O 1
ATOM 1075 N N . ALA A 1 133 ? 2.889 20.906 1.832 1 89.44 133 ALA A N 1
ATOM 1076 C CA . ALA A 1 133 ? 3.576 22.078 2.371 1 89.44 133 ALA A CA 1
ATOM 1077 C C . ALA A 1 133 ? 3.842 23.109 1.278 1 89.44 133 ALA A C 1
ATOM 1079 O O . ALA A 1 133 ? 4.184 24.25 1.57 1 89.44 133 ALA A O 1
ATOM 1080 N N . THR A 1 134 ? 3.758 22.609 0.038 1 89.25 134 THR A N 1
ATOM 1081 C CA . THR A 1 134 ? 4.117 23.5 -1.056 1 89.25 134 THR A CA 1
ATOM 1082 C C . THR A 1 134 ? 2.92 23.75 -1.972 1 89.25 134 THR A C 1
ATOM 1084 O O . THR A 1 134 ? 2.158 22.812 -2.264 1 89.25 134 THR A O 1
ATOM 1087 N N . ALA A 1 135 ? 2.748 24.906 -2.371 1 83.12 135 ALA A N 1
ATOM 1088 C CA . ALA A 1 135 ? 1.645 25.266 -3.256 1 83.12 135 ALA A CA 1
ATOM 1089 C C . ALA A 1 135 ? 1.818 24.641 -4.637 1 83.12 135 ALA A C 1
ATOM 1091 O O . ALA A 1 135 ? 0.851 24.172 -5.234 1 83.12 135 ALA A O 1
ATOM 1092 N N . GLN A 1 136 ? 3.055 24.625 -5.082 1 87.75 136 GLN A N 1
ATOM 1093 C CA . GLN A 1 136 ? 3.361 24.031 -6.375 1 87.75 136 GLN A CA 1
ATOM 1094 C C . GLN A 1 136 ? 4.207 22.766 -6.207 1 87.75 136 GLN A C 1
ATOM 1096 O O . GLN A 1 136 ? 5.117 22.734 -5.379 1 87.75 136 GLN A O 1
ATOM 1101 N N . ASP A 1 137 ? 3.859 21.844 -7.043 1 92.88 137 ASP A N 1
ATOM 1102 C CA . ASP A 1 137 ? 4.629 20.609 -7.008 1 92.88 137 ASP A CA 1
ATOM 1103 C C . ASP A 1 137 ? 6.086 20.844 -7.391 1 92.88 137 ASP A C 1
ATOM 1105 O O . ASP A 1 137 ? 6.375 21.688 -8.258 1 92.88 137 ASP A O 1
ATOM 1109 N N . ALA A 1 138 ? 6.941 20.188 -6.73 1 89.88 138 ALA A N 1
ATOM 1110 C CA . ALA A 1 138 ? 8.328 20.141 -7.176 1 89.88 138 ALA A CA 1
ATOM 1111 C C . ALA A 1 138 ? 8.516 19.156 -8.312 1 89.88 138 ALA A C 1
ATOM 1113 O O . ALA A 1 138 ? 8.102 18 -8.211 1 89.88 138 ALA A O 1
ATOM 1114 N N . ILE A 1 139 ? 9.148 19.672 -9.383 1 95.62 139 ILE A N 1
ATOM 1115 C CA . ILE A 1 139 ? 9.391 18.828 -10.539 1 95.62 139 ILE A CA 1
ATOM 1116 C C . ILE A 1 139 ? 10.891 18.75 -10.82 1 95.62 139 ILE A C 1
ATOM 1118 O O . ILE A 1 139 ? 11.562 19.781 -10.914 1 95.62 139 ILE A O 1
ATOM 1122 N N . GLY A 1 140 ? 11.305 17.516 -10.906 1 96.19 140 GLY A N 1
ATOM 1123 C CA . GLY A 1 140 ? 12.711 17.297 -11.219 1 96.19 140 GLY A CA 1
ATOM 1124 C C . GLY A 1 140 ? 13.555 16.984 -10 1 96.19 140 GLY A C 1
ATOM 1125 O O . GLY A 1 140 ? 13.242 17.422 -8.891 1 96.19 140 GLY A O 1
ATOM 1126 N N . MET A 1 141 ? 14.594 16.297 -10.281 1 94.44 141 MET A N 1
ATOM 1127 C CA . MET A 1 141 ? 15.469 15.836 -9.211 1 94.44 141 MET A CA 1
ATOM 1128 C C . MET A 1 141 ? 16.125 17.016 -8.492 1 94.44 141 MET A C 1
ATOM 1130 O O . MET A 1 141 ? 16.281 17 -7.273 1 94.44 141 MET A O 1
ATOM 1134 N N . ASP A 1 142 ? 16.469 18.078 -9.188 1 94.56 142 ASP A N 1
ATOM 1135 C CA . ASP A 1 142 ? 17.094 19.25 -8.586 1 94.56 142 ASP A CA 1
ATOM 1136 C C . ASP A 1 142 ? 16.156 19.938 -7.594 1 94.56 142 ASP A C 1
ATOM 1138 O O . ASP A 1 142 ? 16.578 20.344 -6.512 1 94.56 142 ASP A O 1
ATOM 1142 N N . ALA A 1 143 ? 14.93 20.016 -8.039 1 95.44 143 ALA A N 1
ATOM 1143 C CA . ALA A 1 143 ? 13.938 20.609 -7.156 1 95.44 143 ALA A CA 1
ATOM 1144 C C . ALA A 1 143 ? 13.766 19.781 -5.883 1 95.44 143 ALA A C 1
ATOM 1146 O O . ALA A 1 143 ? 13.703 20.344 -4.781 1 95.44 143 ALA A O 1
ATOM 1147 N N . MET A 1 144 ? 13.75 18.516 -6.031 1 95.19 144 MET A N 1
ATOM 1148 C CA . MET A 1 144 ? 13.617 17.641 -4.871 1 95.19 144 MET A CA 1
ATOM 1149 C C . MET A 1 144 ? 14.844 17.734 -3.969 1 95.19 144 MET A C 1
ATOM 1151 O O . MET A 1 144 ? 14.719 17.781 -2.744 1 95.19 144 MET A O 1
ATOM 1155 N N . ARG A 1 145 ? 15.984 17.797 -4.566 1 94.75 145 ARG A N 1
ATOM 1156 C CA . ARG A 1 145 ? 17.219 17.938 -3.797 1 94.75 145 ARG A CA 1
ATOM 1157 C C . ARG A 1 145 ? 17.188 19.203 -2.949 1 94.75 145 ARG A C 1
ATOM 1159 O O . ARG A 1 145 ? 17.578 19.188 -1.779 1 94.75 145 ARG A O 1
ATOM 1166 N N . ARG A 1 146 ? 16.719 20.297 -3.479 1 94.19 146 ARG A N 1
ATOM 1167 C CA . ARG A 1 146 ? 16.609 21.562 -2.752 1 94.19 146 ARG A CA 1
ATOM 1168 C C . ARG A 1 146 ? 15.656 21.438 -1.563 1 94.19 146 ARG A C 1
ATOM 1170 O O . ARG A 1 146 ? 15.945 21.938 -0.475 1 94.19 146 ARG A O 1
ATOM 1177 N N . GLU A 1 147 ? 14.594 20.75 -1.812 1 94.12 147 GLU A N 1
ATOM 1178 C CA . GLU A 1 147 ? 13.633 20.531 -0.73 1 94.12 147 GLU A CA 1
ATOM 1179 C C . GLU A 1 147 ? 14.25 19.703 0.394 1 94.12 147 GLU A C 1
ATOM 1181 O O . GLU A 1 147 ? 14.086 20.031 1.572 1 94.12 147 GLU A O 1
ATOM 1186 N N . ILE A 1 148 ? 14.953 18.656 0.015 1 95.31 148 ILE A N 1
ATOM 1187 C CA . ILE A 1 148 ? 15.609 17.812 1.001 1 95.31 148 ILE A CA 1
ATOM 1188 C C . ILE A 1 148 ? 16.625 18.625 1.791 1 95.31 148 ILE A C 1
ATOM 1190 O O . ILE A 1 148 ? 16.688 18.531 3.02 1 95.31 148 ILE A O 1
ATOM 1194 N N . GLU A 1 149 ? 17.344 19.438 1.124 1 94.62 149 GLU A N 1
ATOM 1195 C CA . GLU A 1 149 ? 18.375 20.25 1.77 1 94.62 149 GLU A CA 1
ATOM 1196 C C . GLU A 1 149 ? 17.766 21.266 2.721 1 94.62 149 GLU A C 1
ATOM 1198 O O . GLU A 1 149 ? 18.344 21.562 3.773 1 94.62 149 GLU A O 1
ATOM 1203 N N . MET A 1 150 ? 16.688 21.812 2.342 1 93.44 150 MET A N 1
ATOM 1204 C CA . MET A 1 150 ? 15.977 22.719 3.236 1 93.44 150 MET A CA 1
ATOM 1205 C C . MET A 1 150 ? 15.664 22.047 4.566 1 93.44 150 MET A C 1
ATOM 1207 O O . MET A 1 150 ? 15.906 22.625 5.629 1 93.44 150 MET A O 1
ATOM 1211 N N . TRP A 1 151 ? 15.148 20.844 4.551 1 95.94 151 TRP A N 1
ATOM 1212 C CA . TRP A 1 151 ? 14.859 20.094 5.77 1 95.94 151 TRP A CA 1
ATOM 1213 C C . TRP A 1 151 ? 16.141 19.766 6.527 1 95.94 151 TRP A C 1
ATOM 1215 O O . TRP A 1 151 ? 16.203 19.891 7.754 1 95.94 151 TRP A O 1
ATOM 1225 N N . ARG A 1 152 ? 17.172 19.406 5.777 1 96.31 152 ARG A N 1
ATOM 1226 C CA . ARG A 1 152 ? 18.438 19.016 6.398 1 96.31 152 ARG A CA 1
ATOM 1227 C C . ARG A 1 152 ? 19.141 20.234 7.008 1 96.31 152 ARG A C 1
ATOM 1229 O O . ARG A 1 152 ? 19.859 20.094 7.992 1 96.31 152 ARG A O 1
ATOM 1236 N N . ASP A 1 153 ? 18.922 21.406 6.453 1 95.69 153 ASP A N 1
ATOM 1237 C CA . ASP A 1 153 ? 19.484 22.641 7.012 1 95.69 153 ASP A CA 1
ATOM 1238 C C . ASP A 1 153 ? 18.844 22.969 8.359 1 95.69 153 ASP A C 1
ATOM 1240 O O . ASP A 1 153 ? 19.484 23.562 9.227 1 95.69 153 ASP A O 1
ATOM 1244 N N . GLY A 1 154 ? 17.656 22.562 8.492 1 96.81 154 GLY A N 1
ATOM 1245 C CA . GLY A 1 154 ? 16.922 22.906 9.695 1 96.81 154 GLY A CA 1
ATOM 1246 C C . GLY A 1 154 ? 17.016 21.859 10.781 1 96.81 154 GLY A C 1
ATOM 1247 O O . GLY A 1 154 ? 16.875 22.172 11.969 1 96.81 154 GLY A O 1
ATOM 1248 N N . PHE A 1 155 ? 17.266 20.562 10.336 1 97.5 155 PHE A N 1
ATOM 1249 C CA . PHE A 1 155 ? 17.125 19.484 11.312 1 97.5 155 PHE A CA 1
ATOM 1250 C C . PHE A 1 155 ? 18.203 18.438 11.109 1 97.5 155 PHE A C 1
ATOM 1252 O O . PHE A 1 155 ? 18.625 18.172 9.977 1 97.5 155 PHE A O 1
ATOM 1259 N N . ASP A 1 156 ? 18.672 17.812 12.164 1 96.94 156 ASP A N 1
ATOM 1260 C CA . ASP A 1 156 ? 19.281 16.484 12.172 1 96.94 156 ASP A CA 1
ATOM 1261 C C . ASP A 1 156 ? 18.234 15.414 12.445 1 96.94 156 ASP A C 1
ATOM 1263 O O . ASP A 1 156 ? 17.656 15.367 13.531 1 96.94 156 ASP A O 1
ATOM 1267 N N . PHE A 1 157 ? 17.984 14.602 11.43 1 97.62 157 PHE A N 1
ATOM 1268 C CA . PHE A 1 157 ? 16.812 13.75 11.617 1 97.62 157 PHE A CA 1
ATOM 1269 C C . PHE A 1 157 ? 17.094 12.336 11.125 1 97.62 157 PHE A C 1
ATOM 1271 O O . PHE A 1 157 ? 18.094 12.094 10.438 1 97.62 157 PHE A O 1
ATOM 1278 N N . VAL A 1 158 ? 16.234 11.453 11.555 1 97.06 158 VAL A N 1
ATOM 1279 C CA . VAL A 1 158 ? 16.203 10.078 11.078 1 97.06 158 VAL A CA 1
ATOM 1280 C C . VAL A 1 158 ? 14.75 9.656 10.812 1 97.06 158 VAL A C 1
ATOM 1282 O O . VAL A 1 158 ? 13.836 10.078 11.531 1 97.06 158 VAL A O 1
ATOM 1285 N N . PHE A 1 159 ? 14.633 8.875 9.766 1 97.94 159 PHE A N 1
ATOM 1286 C CA . PHE A 1 159 ? 13.359 8.211 9.5 1 97.94 159 PHE A CA 1
ATOM 1287 C C . PHE A 1 159 ? 13.367 6.793 10.055 1 97.94 159 PHE A C 1
ATOM 1289 O O . PHE A 1 159 ? 14.375 6.086 9.961 1 97.94 159 PHE A O 1
ATOM 1296 N N . THR A 1 160 ? 12.32 6.441 10.656 1 98.12 160 THR A N 1
ATOM 1297 C CA . THR A 1 160 ? 12.039 5.035 10.93 1 98.12 160 THR A CA 1
ATOM 1298 C C . THR A 1 160 ? 10.891 4.535 10.062 1 98.12 160 THR A C 1
ATOM 1300 O O . THR A 1 160 ? 9.781 5.078 10.117 1 98.12 160 THR A O 1
ATOM 1303 N N . VAL A 1 161 ? 11.18 3.584 9.219 1 98.25 161 VAL A N 1
ATOM 1304 C CA . VAL A 1 161 ? 10.133 2.957 8.422 1 98.25 161 VAL A CA 1
ATOM 1305 C C . VAL A 1 161 ? 9.328 1.993 9.297 1 98.25 161 VAL A C 1
ATOM 1307 O O . VAL A 1 161 ? 9.852 0.967 9.734 1 98.25 161 VAL A O 1
ATOM 1310 N N . GLU A 1 162 ? 8.094 2.301 9.555 1 98.25 162 GLU A N 1
ATOM 1311 C CA . GLU A 1 162 ? 7.234 1.507 10.43 1 98.25 162 GLU A CA 1
ATOM 1312 C C . GLU A 1 162 ? 6.57 0.364 9.664 1 98.25 162 GLU A C 1
ATOM 1314 O O . GLU A 1 162 ? 6.383 -0.726 10.211 1 98.25 162 GLU A O 1
ATOM 1319 N N . ASP A 1 163 ? 6.211 0.651 8.43 1 96.88 163 ASP A N 1
ATOM 1320 C CA . ASP A 1 163 ? 5.488 -0.292 7.586 1 96.88 163 ASP A CA 1
ATOM 1321 C C . ASP A 1 163 ? 5.621 0.082 6.109 1 96.88 163 ASP A C 1
ATOM 1323 O O . ASP A 1 163 ? 5.77 1.259 5.773 1 96.88 163 ASP A O 1
ATOM 1327 N N . GLN A 1 164 ? 5.656 -0.938 5.277 1 98 164 GLN A N 1
ATOM 1328 C CA . GLN A 1 164 ? 5.59 -0.707 3.838 1 98 164 GLN A CA 1
ATOM 1329 C C . GLN A 1 164 ? 4.598 -1.657 3.172 1 98 164 GLN A C 1
ATOM 1331 O O . GLN A 1 164 ? 4.523 -2.834 3.531 1 98 164 GLN A O 1
ATOM 1336 N N . ILE A 1 165 ? 3.838 -1.126 2.246 1 97.38 165 ILE A N 1
ATOM 1337 C CA . ILE A 1 165 ? 2.889 -1.827 1.389 1 97.38 165 ILE A CA 1
ATOM 1338 C C . ILE A 1 165 ? 3.248 -1.597 -0.077 1 97.38 165 ILE A C 1
ATOM 1340 O O . ILE A 1 165 ? 3.49 -0.46 -0.492 1 97.38 165 ILE A O 1
ATOM 1344 N N . ALA A 1 166 ? 3.285 -2.664 -0.827 1 96.56 166 ALA A N 1
ATOM 1345 C CA . ALA A 1 166 ? 3.639 -2.51 -2.236 1 96.56 166 ALA A CA 1
ATOM 1346 C C . ALA A 1 166 ? 2.646 -3.244 -3.135 1 96.56 166 ALA A C 1
ATOM 1348 O O . ALA A 1 166 ? 2.207 -4.352 -2.811 1 96.56 166 ALA A O 1
ATOM 1349 N N . GLN A 1 167 ? 2.26 -2.652 -4.195 1 94.56 167 GLN A N 1
ATOM 1350 C CA . GLN A 1 167 ? 1.414 -3.219 -5.242 1 94.56 167 GLN A CA 1
ATOM 1351 C C . GLN A 1 167 ? 1.73 -2.602 -6.602 1 94.56 167 GLN A C 1
ATOM 1353 O O . GLN A 1 167 ? 1.707 -1.379 -6.754 1 94.56 167 GLN A O 1
ATOM 1358 N N . GLU A 1 168 ? 1.998 -3.48 -7.609 1 92.56 168 GLU A N 1
ATOM 1359 C CA . GLU A 1 168 ? 2.373 -3.006 -8.938 1 92.56 168 GLU A CA 1
ATOM 1360 C C . GLU A 1 168 ? 3.529 -2.012 -8.859 1 92.56 168 GLU A C 1
ATOM 1362 O O . GLU A 1 168 ? 4.613 -2.348 -8.375 1 92.56 168 GLU A O 1
ATOM 1367 N N . ASP A 1 169 ? 3.258 -0.71 -9.25 1 95.06 169 ASP A N 1
ATOM 1368 C CA . ASP A 1 169 ? 4.359 0.248 -9.297 1 95.06 169 ASP A CA 1
ATOM 1369 C C . ASP A 1 169 ? 4.281 1.232 -8.133 1 95.06 169 ASP A C 1
ATOM 1371 O O . ASP A 1 169 ? 4.945 2.27 -8.141 1 95.06 169 ASP A O 1
ATOM 1375 N N . ARG A 1 170 ? 3.447 0.858 -7.121 1 97.62 170 ARG A N 1
ATOM 1376 C CA . ARG A 1 170 ? 3.256 1.754 -5.988 1 97.62 170 ARG A CA 1
ATOM 1377 C C . ARG A 1 170 ? 3.859 1.167 -4.715 1 97.62 170 ARG A C 1
ATOM 1379 O O . ARG A 1 170 ? 3.766 -0.039 -4.477 1 97.62 170 ARG A O 1
ATOM 1386 N N . VAL A 1 171 ? 4.457 1.994 -3.928 1 98.31 171 VAL A N 1
ATOM 1387 C CA . VAL A 1 171 ? 4.926 1.644 -2.592 1 98.31 171 VAL A CA 1
ATOM 1388 C C . VAL A 1 171 ? 4.465 2.697 -1.588 1 98.31 171 VAL A C 1
ATOM 1390 O O . VAL A 1 171 ? 4.734 3.889 -1.761 1 98.31 171 VAL A O 1
ATOM 1393 N N . CYS A 1 172 ? 3.736 2.297 -0.611 1 98.81 172 CYS A N 1
ATOM 1394 C CA . CYS A 1 172 ? 3.377 3.15 0.514 1 98.81 172 CYS A CA 1
ATOM 1395 C C . CYS A 1 172 ? 4.285 2.889 1.711 1 98.81 172 CYS A C 1
ATOM 1397 O O . CYS A 1 172 ? 4.504 1.735 2.088 1 98.81 172 CYS A O 1
ATOM 1399 N N . THR A 1 173 ? 4.777 3.922 2.303 1 98.88 173 THR A N 1
ATOM 1400 C CA . THR A 1 173 ? 5.605 3.812 3.496 1 98.88 173 THR A CA 1
ATOM 1401 C C . THR A 1 173 ? 5.027 4.645 4.637 1 98.88 173 THR A C 1
ATOM 1403 O O . THR A 1 173 ? 4.805 5.848 4.484 1 98.88 173 THR A O 1
ATOM 1406 N N . ARG A 1 174 ? 4.695 4.016 5.699 1 98.75 174 ARG A N 1
ATOM 1407 C CA . ARG A 1 174 ? 4.422 4.695 6.961 1 98.75 174 ARG A CA 1
ATOM 1408 C C . ARG A 1 174 ? 5.699 4.887 7.77 1 98.75 174 ARG A C 1
ATOM 1410 O O . ARG A 1 174 ? 6.469 3.941 7.949 1 98.75 174 ARG A O 1
ATOM 1417 N N . TRP A 1 175 ? 5.914 6.102 8.188 1 98.56 175 TRP A N 1
ATOM 1418 C CA . TRP A 1 175 ? 7.195 6.363 8.836 1 98.56 175 TRP A CA 1
ATOM 1419 C C . TRP A 1 175 ? 7.008 7.262 10.055 1 98.56 175 TRP A C 1
ATOM 1421 O O . TRP A 1 175 ? 5.992 7.949 10.18 1 98.56 175 TRP A O 1
ATOM 1431 N N . SER A 1 176 ? 7.898 7.164 10.992 1 98.19 176 SER A N 1
ATOM 1432 C CA . SER A 1 176 ? 8.141 8.125 12.07 1 98.19 176 SER A CA 1
ATOM 1433 C C . SER A 1 176 ? 9.43 8.906 11.828 1 98.19 176 SER A C 1
ATOM 1435 O O . SER A 1 176 ? 10.398 8.367 11.297 1 98.19 176 SER A O 1
ATOM 1437 N N . TRP A 1 177 ? 9.383 10.125 12.109 1 98 177 TRP A N 1
ATOM 1438 C CA . TRP A 1 177 ? 10.477 11.07 11.922 1 98 177 TRP A CA 1
ATOM 1439 C C . TRP A 1 177 ? 10.883 11.695 13.25 1 98 177 TRP A C 1
ATOM 1441 O O . TRP A 1 177 ? 10.039 12.234 13.977 1 98 177 TRP A O 1
ATOM 1451 N N . ARG A 1 178 ? 12.094 11.5 13.68 1 98.19 178 ARG A N 1
ATOM 1452 C CA . ARG A 1 178 ? 12.664 12.125 14.867 1 98.19 178 ARG A CA 1
ATOM 1453 C C . ARG A 1 178 ? 13.812 13.062 14.492 1 98.19 178 ARG A C 1
ATOM 1455 O O . ARG A 1 178 ? 14.664 12.711 13.672 1 98.19 178 ARG A O 1
ATOM 1462 N N . ALA A 1 179 ? 13.789 14.203 15.117 1 98.12 179 ALA A N 1
ATOM 1463 C CA . ALA A 1 179 ? 14.766 15.203 14.68 1 98.12 179 ALA A CA 1
ATOM 1464 C C . ALA A 1 179 ? 15.172 16.109 15.836 1 98.12 179 ALA A C 1
ATOM 1466 O O . ALA A 1 179 ? 14.469 16.203 16.844 1 98.12 179 ALA A O 1
ATOM 1467 N N . ARG A 1 180 ? 16.312 16.641 15.75 1 98 180 ARG A N 1
ATOM 1468 C CA . ARG A 1 180 ? 16.734 17.797 16.531 1 98 180 ARG A CA 1
ATOM 1469 C C . ARG A 1 180 ? 16.719 19.062 15.688 1 98 180 ARG A C 1
ATOM 1471 O O . ARG A 1 180 ? 17.219 19.078 14.562 1 98 180 ARG A O 1
ATOM 1478 N N . HIS A 1 181 ? 16.078 20.094 16.156 1 98.06 181 HIS A N 1
ATOM 1479 C CA . HIS A 1 181 ? 16.047 21.375 15.4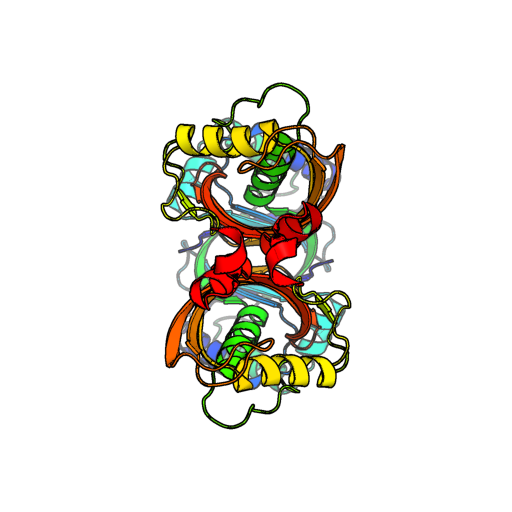61 1 98.06 181 HIS A CA 1
ATOM 1480 C C . HIS A 1 181 ? 17.375 22.109 15.594 1 98.06 181 HIS A C 1
ATOM 1482 O O . HIS A 1 181 ? 17.625 22.781 16.594 1 98.06 181 HIS A O 1
ATOM 1488 N N . THR A 1 182 ? 18.141 22.109 14.547 1 97.38 182 THR A N 1
ATOM 1489 C CA . THR A 1 182 ? 19.531 22.516 14.672 1 97.38 182 THR A CA 1
ATOM 1490 C C . THR A 1 182 ? 19.797 23.781 13.852 1 97.38 182 THR A C 1
ATOM 1492 O O . THR A 1 182 ? 20.844 24.422 14 1 97.38 182 THR A O 1
ATOM 1495 N N . GLY A 1 183 ? 18.906 24.156 12.953 1 97.19 183 GLY A N 1
ATOM 1496 C CA . GLY A 1 183 ? 19.031 25.328 12.109 1 97.19 183 GLY A CA 1
ATOM 1497 C C . GLY A 1 183 ? 17.734 26.062 11.891 1 97.19 183 GLY A C 1
ATOM 1498 O O . GLY A 1 183 ? 16.688 25.641 12.398 1 97.19 183 GLY A O 1
ATOM 1499 N N . ASP A 1 184 ? 17.812 27.156 11.156 1 96.06 184 ASP A N 1
ATOM 1500 C CA . ASP A 1 184 ? 16.625 27.938 10.82 1 96.06 184 ASP A CA 1
ATOM 1501 C C . ASP A 1 184 ? 15.672 27.125 9.945 1 96.06 184 ASP A C 1
ATOM 1503 O O . ASP A 1 184 ? 16.109 26.422 9.039 1 96.06 184 ASP A O 1
ATOM 1507 N N . PHE A 1 185 ? 14.422 27.188 10.281 1 94.44 185 PHE A N 1
ATOM 1508 C CA . PHE A 1 185 ? 13.383 26.5 9.516 1 94.44 185 PHE A CA 1
ATOM 1509 C C . PHE A 1 185 ? 12.125 27.359 9.414 1 94.44 185 PHE A C 1
ATOM 1511 O O . PHE A 1 185 ? 11.453 27.594 10.414 1 94.44 185 PHE A O 1
ATOM 1518 N N . LEU A 1 186 ? 11.883 27.766 8.242 1 89.69 186 LEU A N 1
ATOM 1519 C CA . LEU A 1 186 ? 10.727 28.609 7.965 1 89.69 186 LEU A CA 1
ATOM 1520 C C . LEU A 1 186 ? 10.727 29.859 8.852 1 89.69 186 LEU A C 1
ATOM 1522 O O . LEU A 1 186 ? 9.703 30.203 9.445 1 89.69 186 LEU A O 1
ATOM 1526 N N . GLY A 1 187 ? 11.867 30.375 9.023 1 90.81 187 GLY A N 1
ATOM 1527 C CA . GLY A 1 187 ? 12 31.625 9.773 1 90.81 187 GLY A CA 1
ATOM 1528 C C . GLY A 1 187 ? 12.094 31.406 11.273 1 90.81 187 GLY A C 1
ATOM 1529 O O . GLY A 1 187 ? 12.234 32.375 12.031 1 90.81 187 GLY A O 1
ATOM 1530 N N . ILE A 1 188 ? 12 30.203 11.727 1 93.06 188 ILE A N 1
ATOM 1531 C CA . ILE A 1 188 ? 12.117 29.875 13.148 1 93.06 188 ILE A CA 1
ATOM 1532 C C . ILE A 1 188 ? 13.555 29.484 13.469 1 93.06 188 ILE A C 1
ATOM 1534 O O . ILE A 1 188 ? 14.062 28.5 12.93 1 93.06 188 ILE A O 1
ATOM 1538 N N . PRO A 1 189 ? 14.133 30.188 14.375 1 95.69 189 PRO A N 1
ATOM 1539 C CA . PRO A 1 189 ? 15.516 29.844 14.727 1 95.69 189 PRO A CA 1
ATOM 1540 C C . PRO A 1 189 ? 15.617 28.484 15.422 1 95.69 189 PRO A C 1
ATOM 1542 O O . PRO A 1 189 ? 14.648 28.031 16.031 1 95.69 189 PRO A O 1
ATOM 1545 N N . ALA A 1 190 ? 16.797 27.906 15.367 1 96.94 190 ALA A N 1
ATOM 1546 C CA . ALA A 1 190 ? 17.047 26.625 16 1 96.94 190 ALA A CA 1
ATOM 1547 C C . ALA A 1 190 ? 16.719 26.656 17.484 1 96.94 190 ALA A C 1
ATOM 1549 O O . ALA A 1 190 ? 17.219 27.516 18.219 1 96.94 190 ALA A O 1
ATOM 1550 N N . THR A 1 191 ? 15.961 25.766 17.891 1 95.44 191 THR A N 1
ATOM 1551 C CA . THR A 1 191 ? 15.594 25.688 19.312 1 95.44 191 THR A CA 1
ATOM 1552 C C . THR A 1 191 ? 16.516 24.719 20.047 1 95.44 191 THR A C 1
ATOM 1554 O O . THR A 1 191 ? 16.625 24.781 21.266 1 95.44 191 THR A O 1
ATOM 1557 N N . GLY A 1 192 ? 17.062 23.75 19.297 1 97.31 192 GLY A N 1
ATOM 1558 C CA . GLY A 1 192 ? 17.859 22.703 19.906 1 97.31 192 GLY A CA 1
ATOM 1559 C C . GLY A 1 192 ? 17.016 21.578 20.484 1 97.31 192 GLY A C 1
ATOM 1560 O O . GLY A 1 192 ? 17.562 20.578 20.969 1 97.31 192 GLY A O 1
ATOM 1561 N N . ASP A 1 193 ? 15.734 21.625 20.359 1 97.56 193 ASP A N 1
ATOM 1562 C CA . ASP A 1 193 ? 14.828 20.641 20.938 1 97.56 193 ASP A CA 1
ATOM 1563 C C . ASP A 1 193 ? 14.711 19.406 20.047 1 97.56 193 ASP A C 1
ATOM 1565 O O . ASP A 1 193 ? 14.93 19.484 18.844 1 97.56 193 ASP A O 1
ATOM 1569 N N . GLU A 1 194 ? 14.336 18.297 20.688 1 98.38 194 GLU A N 1
ATOM 1570 C CA . GLU A 1 194 ? 13.922 17.109 19.938 1 98.38 194 GLU A CA 1
ATOM 1571 C C . GLU A 1 194 ? 12.445 17.188 19.562 1 98.38 194 GLU A C 1
ATOM 1573 O O . GLU A 1 194 ? 11.602 17.531 20.391 1 98.38 194 GLU A O 1
ATOM 1578 N N . VAL A 1 195 ? 12.211 16.969 18.281 1 98.06 195 VAL A N 1
ATOM 1579 C CA . VAL A 1 195 ? 10.844 17 17.781 1 98.06 195 VAL A CA 1
ATOM 1580 C C . VAL A 1 195 ? 10.547 15.703 17.031 1 98.06 195 VAL A C 1
ATOM 1582 O O . VAL A 1 195 ? 11.469 15.016 16.578 1 98.06 195 VAL A O 1
ATOM 1585 N N . VAL A 1 196 ? 9.273 15.359 16.969 1 97.88 196 VAL A N 1
ATOM 1586 C CA . VAL A 1 196 ? 8.859 14.117 16.328 1 97.88 196 VAL A CA 1
ATOM 1587 C C . VAL A 1 196 ? 7.676 14.398 15.398 1 97.88 196 VAL A C 1
ATOM 1589 O O . VAL A 1 196 ? 6.938 15.367 15.594 1 97.88 196 VAL A O 1
ATOM 1592 N N . MET A 1 197 ? 7.527 13.578 14.422 1 97.19 197 MET A N 1
ATOM 1593 C CA . MET A 1 197 ? 6.41 13.641 13.484 1 97.19 197 MET A CA 1
ATOM 1594 C C . MET A 1 197 ? 6.137 12.266 12.875 1 97.19 197 MET A C 1
ATOM 1596 O O . MET A 1 197 ? 7.023 11.406 12.844 1 97.19 197 MET A O 1
ATOM 1600 N N . THR A 1 198 ? 4.91 12.008 12.492 1 97.94 198 THR A N 1
ATOM 1601 C CA . THR A 1 198 ? 4.559 10.82 11.719 1 97.94 198 THR A CA 1
ATOM 1602 C C . THR A 1 198 ? 4.09 11.195 10.32 1 97.94 198 THR A C 1
ATOM 1604 O O . THR A 1 198 ? 3.682 12.336 10.086 1 97.94 198 THR A O 1
ATOM 1607 N N . GLY A 1 199 ? 4.199 10.281 9.414 1 98.44 199 GLY A N 1
ATOM 1608 C CA . GLY A 1 199 ? 3.756 10.531 8.055 1 98.44 199 GLY A CA 1
ATOM 1609 C C . GLY A 1 199 ? 3.6 9.266 7.234 1 98.44 199 GLY A C 1
ATOM 1610 O O . GLY A 1 199 ? 3.895 8.172 7.715 1 98.44 199 GLY A O 1
ATOM 1611 N N . THR A 1 200 ? 3.029 9.43 6.133 1 98.81 200 THR A N 1
ATOM 1612 C CA . THR A 1 200 ? 2.891 8.406 5.105 1 98.81 200 THR A CA 1
ATOM 1613 C C . THR A 1 200 ? 3.223 8.961 3.727 1 98.81 200 THR A C 1
ATOM 1615 O O . THR A 1 200 ? 2.826 10.086 3.395 1 98.81 200 THR A O 1
ATOM 1618 N N . THR A 1 201 ? 3.986 8.227 2.961 1 98.81 201 THR A N 1
ATOM 1619 C CA . THR A 1 201 ? 4.34 8.617 1.602 1 98.81 201 THR A CA 1
ATOM 1620 C C . THR A 1 201 ? 4.031 7.496 0.616 1 98.81 201 THR A C 1
ATOM 1622 O O . THR A 1 201 ? 4.344 6.332 0.875 1 98.81 201 THR A O 1
ATOM 1625 N N . VAL A 1 202 ? 3.334 7.805 -0.461 1 98.88 202 VAL A N 1
ATOM 1626 C CA . VAL A 1 202 ? 3.115 6.887 -1.572 1 98.88 202 VAL A CA 1
ATOM 1627 C C . VAL A 1 202 ? 4.023 7.262 -2.742 1 98.88 202 VAL A C 1
ATOM 1629 O O . VAL A 1 202 ? 3.996 8.398 -3.215 1 98.88 202 VAL A O 1
ATOM 1632 N N . PHE A 1 203 ? 4.801 6.312 -3.193 1 98.75 203 PHE A N 1
ATOM 1633 C CA . PHE A 1 203 ? 5.66 6.52 -4.352 1 98.75 203 PHE A CA 1
ATOM 1634 C C . PHE A 1 203 ? 5.215 5.645 -5.52 1 98.75 203 PHE A C 1
ATOM 1636 O O . PHE A 1 203 ? 4.836 4.488 -5.324 1 98.75 203 PHE A O 1
ATOM 1643 N N . ARG A 1 204 ? 5.223 6.223 -6.672 1 98.25 204 ARG A N 1
ATOM 1644 C CA . ARG A 1 204 ? 5.188 5.461 -7.914 1 98.25 204 ARG A CA 1
ATOM 1645 C C . ARG A 1 204 ? 6.59 5.266 -8.484 1 98.25 204 ARG A C 1
ATOM 1647 O O . ARG A 1 204 ? 7.359 6.223 -8.578 1 98.25 204 ARG A O 1
ATOM 1654 N N . CYS A 1 205 ? 6.941 4.078 -8.891 1 96.44 205 CYS A N 1
ATOM 1655 C CA . CYS A 1 205 ? 8.25 3.768 -9.453 1 96.44 205 CYS A CA 1
ATOM 1656 C C . CYS A 1 205 ? 8.148 3.494 -10.945 1 96.44 205 CYS A C 1
ATOM 1658 O O . CYS A 1 205 ? 7.125 3.004 -11.43 1 96.44 205 CYS A O 1
ATOM 1660 N N . ASP A 1 206 ? 9.203 3.822 -11.625 1 93.56 206 ASP A N 1
ATOM 1661 C CA . ASP A 1 206 ? 9.242 3.455 -13.039 1 93.56 206 ASP A CA 1
ATOM 1662 C C . ASP A 1 206 ? 9.734 2.02 -13.219 1 93.56 206 ASP A C 1
ATOM 1664 O O . ASP A 1 206 ? 9.906 1.29 -12.234 1 93.56 206 ASP A O 1
ATOM 1668 N N . ARG A 1 207 ? 9.953 1.602 -14.438 1 86.31 207 ARG A N 1
ATOM 1669 C CA . ARG A 1 207 ? 10.258 0.211 -14.758 1 86.31 207 ARG A CA 1
ATOM 1670 C C . ARG A 1 207 ? 11.633 -0.182 -14.227 1 86.31 207 ARG A C 1
ATOM 1672 O O . ARG A 1 207 ? 11.938 -1.369 -14.094 1 86.31 207 ARG A O 1
ATOM 1679 N N . THR A 1 208 ? 12.453 0.808 -13.969 1 84.56 208 THR A N 1
ATOM 1680 C CA . THR A 1 208 ? 13.789 0.522 -13.453 1 84.56 208 THR A CA 1
ATOM 1681 C C . THR A 1 208 ? 13.797 0.501 -11.93 1 84.56 208 THR A C 1
ATOM 1683 O O . THR A 1 208 ? 14.836 0.278 -11.312 1 84.56 208 THR A O 1
ATOM 1686 N N . GLY A 1 209 ? 12.625 0.817 -11.328 1 89.56 209 GLY A N 1
ATOM 1687 C CA . GLY A 1 209 ? 12.523 0.825 -9.883 1 89.56 209 GLY A CA 1
ATOM 1688 C C . GLY A 1 209 ? 12.812 2.184 -9.266 1 89.56 209 GLY A C 1
ATOM 1689 O O . GLY A 1 209 ? 12.672 2.367 -8.055 1 89.56 209 GLY A O 1
ATOM 1690 N N . LYS A 1 210 ? 13.211 3.1 -10.07 1 93.81 210 LYS A N 1
ATOM 1691 C CA . LYS A 1 210 ? 13.43 4.453 -9.57 1 93.81 210 LYS A CA 1
ATOM 1692 C C . LYS A 1 210 ? 12.102 5.148 -9.266 1 93.81 210 LYS A C 1
ATOM 1694 O O . LYS A 1 210 ? 11.102 4.918 -9.945 1 93.81 210 LYS A O 1
ATOM 1699 N N . ILE A 1 211 ? 12.156 5.984 -8.32 1 97.25 211 ILE A N 1
ATOM 1700 C CA . ILE A 1 211 ? 10.961 6.707 -7.898 1 97.25 211 ILE A CA 1
ATOM 1701 C C . ILE A 1 211 ? 10.656 7.82 -8.898 1 97.25 211 ILE A C 1
ATOM 1703 O O . ILE A 1 211 ? 11.492 8.688 -9.148 1 97.25 211 ILE A O 1
ATOM 1707 N N . ALA A 1 212 ? 9.453 7.832 -9.43 1 97.81 212 ALA A N 1
ATOM 1708 C CA . ALA A 1 212 ? 9.086 8.773 -10.477 1 97.81 212 ALA A CA 1
ATOM 1709 C C . ALA A 1 212 ? 8.125 9.836 -9.945 1 97.81 212 ALA A C 1
ATOM 1711 O O . ALA A 1 212 ? 8.062 10.945 -10.484 1 97.81 212 ALA A O 1
ATOM 1712 N N . GLU A 1 213 ? 7.375 9.461 -8.992 1 98.5 213 GLU A N 1
ATOM 1713 C CA . GLU A 1 213 ? 6.359 10.344 -8.438 1 98.5 213 GLU A CA 1
ATOM 1714 C C . GLU A 1 213 ? 6.098 10.031 -6.969 1 98.5 213 GLU A C 1
ATOM 1716 O O . GLU A 1 213 ? 6.211 8.883 -6.543 1 98.5 213 GLU A O 1
ATOM 1721 N N . GLY A 1 214 ? 5.812 11.07 -6.16 1 98.44 214 GLY A N 1
ATOM 1722 C CA . GLY A 1 214 ? 5.602 10.867 -4.734 1 98.44 214 GLY A CA 1
ATOM 1723 C C . GLY A 1 214 ? 4.516 11.758 -4.16 1 98.44 214 GLY A C 1
ATOM 1724 O O . GLY A 1 214 ? 4.375 12.914 -4.566 1 98.44 214 GLY A O 1
ATOM 1725 N N . TRP A 1 215 ? 3.721 11.227 -3.291 1 98.62 215 TRP A N 1
ATOM 1726 C CA . TRP A 1 215 ? 2.703 11.938 -2.523 1 98.62 215 TRP A CA 1
ATOM 1727 C C . TRP A 1 215 ? 3.008 11.875 -1.031 1 98.62 215 TRP A C 1
ATOM 1729 O O . TRP A 1 215 ? 2.91 10.812 -0.413 1 98.62 215 TRP A O 1
ATOM 1739 N N . TRP A 1 216 ? 3.379 13.023 -0.452 1 98.5 216 TRP A N 1
ATOM 1740 C CA . TRP A 1 216 ? 3.732 13.109 0.96 1 98.5 216 TRP A CA 1
ATOM 1741 C C . TRP A 1 216 ? 2.545 13.594 1.789 1 98.5 216 TRP A C 1
ATOM 1743 O O . TRP A 1 216 ? 1.818 14.5 1.378 1 98.5 216 TRP A O 1
ATOM 1753 N N . GLN A 1 217 ? 2.316 12.977 2.891 1 98.56 217 GLN A N 1
ATOM 1754 C CA . GLN A 1 217 ? 1.433 13.445 3.953 1 98.56 217 GLN A CA 1
ATOM 1755 C C . GLN A 1 217 ? 2.086 13.281 5.324 1 98.56 217 GLN A C 1
ATOM 1757 O O . GLN A 1 217 ? 2.543 12.195 5.672 1 98.56 217 GLN A O 1
ATOM 1762 N N . TYR A 1 218 ? 2.125 14.352 6.07 1 97.88 218 TYR A N 1
ATOM 1763 C CA . TYR A 1 218 ? 2.744 14.281 7.391 1 97.88 218 TYR A CA 1
ATOM 1764 C C . TYR A 1 218 ? 2.211 15.375 8.305 1 97.88 218 TYR A C 1
ATOM 1766 O O . TYR A 1 218 ? 1.59 16.328 7.836 1 97.88 218 TYR A O 1
ATOM 1774 N N . ASP A 1 219 ? 2.406 15.312 9.555 1 96.88 219 ASP A N 1
ATOM 1775 C CA . ASP A 1 219 ? 1.803 16.156 10.578 1 96.88 219 ASP A CA 1
ATOM 1776 C C . ASP A 1 219 ? 2.545 17.484 10.703 1 96.88 219 ASP A C 1
ATOM 1778 O O . ASP A 1 219 ? 3.162 17.766 11.727 1 96.88 219 ASP A O 1
ATOM 1782 N N . ARG A 1 220 ? 2.316 18.344 9.789 1 95.44 220 ARG A N 1
ATOM 1783 C CA . ARG A 1 220 ? 2.967 19.656 9.773 1 95.44 220 ARG A CA 1
ATOM 1784 C C . ARG A 1 220 ? 2.471 20.531 10.93 1 95.44 220 ARG A C 1
ATOM 1786 O O . ARG A 1 220 ? 3.248 21.266 11.531 1 95.44 220 ARG A O 1
ATOM 1793 N N . LEU A 1 221 ? 1.158 20.438 11.172 1 94.69 221 LEU A N 1
ATOM 1794 C CA . LEU A 1 221 ? 0.618 21.234 12.266 1 94.69 221 LEU A CA 1
ATOM 1795 C C . LEU A 1 221 ? 1.254 20.844 13.594 1 94.69 221 LEU A C 1
ATOM 1797 O O . LEU A 1 221 ? 1.623 21.719 14.391 1 94.69 221 LEU A O 1
ATOM 1801 N N . GLY A 1 222 ? 1.358 19.5 13.852 1 95.19 222 GLY A N 1
ATOM 1802 C CA . GLY A 1 222 ? 2.027 19.047 15.062 1 95.19 222 GLY A CA 1
ATOM 1803 C C . GLY A 1 222 ? 3.469 19.516 15.156 1 95.19 222 GLY A C 1
ATOM 1804 O O . GLY A 1 222 ? 3.934 19.891 16.234 1 95.19 222 GLY A O 1
ATOM 1805 N N . LEU A 1 223 ? 4.199 19.484 14.031 1 95.62 223 LEU A N 1
ATOM 1806 C CA . LEU A 1 223 ? 5.586 19.938 14.023 1 95.62 223 LEU A CA 1
ATOM 1807 C C . LEU A 1 223 ? 5.672 21.422 14.352 1 95.62 223 LEU A C 1
ATOM 1809 O O . LEU A 1 223 ? 6.473 21.828 15.195 1 95.62 223 LEU A O 1
ATOM 1813 N N . MET A 1 224 ? 4.836 22.266 13.703 1 93.94 224 MET A N 1
ATOM 1814 C CA . MET A 1 224 ? 4.852 23.703 13.945 1 93.94 224 MET A CA 1
ATOM 1815 C C . MET A 1 224 ? 4.531 24.016 15.398 1 93.94 224 MET A C 1
ATOM 1817 O O . MET A 1 224 ? 5.109 24.938 15.984 1 93.94 224 MET A O 1
ATOM 1821 N N . SER A 1 225 ? 3.613 23.266 15.953 1 93.44 225 SER A N 1
ATOM 1822 C CA . SER A 1 225 ? 3.291 23.422 17.359 1 93.44 225 SER A CA 1
ATOM 1823 C C . SER A 1 225 ? 4.508 23.141 18.25 1 93.44 225 SER A C 1
ATOM 1825 O O . SER A 1 225 ? 4.812 23.922 19.156 1 93.44 225 SER A O 1
ATOM 1827 N N . GLN A 1 226 ? 5.223 22.078 17.984 1 95.31 226 GLN A N 1
ATOM 1828 C CA . GLN A 1 226 ? 6.402 21.703 18.75 1 95.31 226 GLN A CA 1
ATOM 1829 C C . GLN A 1 226 ? 7.5 22.766 18.641 1 95.31 226 GLN A C 1
ATOM 1831 O O . GLN A 1 226 ? 8.297 22.938 19.562 1 95.31 226 GLN A O 1
ATOM 1836 N N . LEU A 1 227 ? 7.488 23.516 17.516 1 94.44 227 LEU A N 1
ATOM 1837 C CA . LEU A 1 227 ? 8.508 24.531 17.266 1 94.44 227 LEU A CA 1
ATOM 1838 C C . LEU A 1 227 ? 8.102 25.859 17.875 1 94.44 227 LEU A C 1
ATOM 1840 O O . LEU A 1 227 ? 8.867 26.828 17.812 1 94.44 227 LEU A O 1
ATOM 1844 N N . GLY A 1 228 ? 6.875 25.969 18.406 1 89.31 228 GLY A N 1
ATOM 1845 C CA . GLY A 1 228 ? 6.398 27.188 19.047 1 89.31 228 GLY A CA 1
ATOM 1846 C C . GLY A 1 228 ? 5.832 28.188 18.062 1 89.31 228 GLY A C 1
ATOM 1847 O O . GLY A 1 228 ? 5.684 29.375 18.391 1 89.31 228 GLY A O 1
ATOM 1848 N N . ALA A 1 229 ? 5.508 27.734 16.906 1 84.75 229 ALA A N 1
ATOM 1849 C CA . ALA A 1 229 ? 5.066 28.641 15.836 1 84.75 229 ALA A CA 1
ATOM 1850 C C . ALA A 1 229 ? 3.582 28.969 15.977 1 84.75 229 ALA A C 1
ATOM 1852 O O . ALA A 1 229 ? 3.09 29.922 15.375 1 84.75 229 ALA A O 1
ATOM 1853 N N . LEU A 1 230 ? 2.795 28.172 16.656 1 78.56 230 LEU A N 1
ATOM 1854 C CA . LEU A 1 230 ? 1.35 28.359 16.75 1 78.56 230 LEU A CA 1
ATOM 1855 C C . LEU A 1 230 ? 0.969 29.141 18 1 78.56 230 LEU A C 1
ATOM 1857 O O . LEU A 1 230 ? -0.216 29.312 18.297 1 78.56 230 LEU A O 1
ATOM 1861 N N . GLU A 1 231 ? 1.9 29.422 19.031 1 59.94 231 GLU A N 1
ATOM 1862 C CA . GLU A 1 231 ? 1.55 30.219 20.203 1 59.94 231 GLU A CA 1
ATOM 1863 C C . GLU A 1 231 ? 0.633 31.375 19.844 1 59.94 231 GLU A C 1
ATOM 1865 O O . GLU A 1 231 ? -0.208 31.781 20.641 1 59.94 231 GLU A O 1
ATOM 1870 N N . ALA A 1 232 ? 0.595 32 18.844 1 50.22 232 ALA A N 1
ATOM 1871 C CA . ALA A 1 232 ? -0.448 33 18.656 1 50.22 232 ALA A CA 1
ATOM 1872 C C . ALA A 1 232 ? -1.828 32.344 18.594 1 50.22 232 ALA A C 1
ATOM 1874 O O . ALA A 1 232 ? -2.848 33.031 18.734 1 50.22 232 ALA A O 1
ATOM 1875 N N . LEU A 1 233 ? -1.99 31.078 18.266 1 45.5 233 LEU A N 1
ATOM 1876 C CA . LEU A 1 233 ? -3.297 30.438 18.203 1 45.5 233 LEU A CA 1
ATOM 1877 C C . LEU A 1 233 ? -3.828 30.141 19.609 1 45.5 233 LEU A C 1
ATOM 1879 O O . LEU A 1 233 ? -5.02 29.891 19.781 1 45.5 233 LEU A O 1
ATOM 1883 N N . GLU A 1 234 ? -2.992 29.844 20.641 1 43.66 234 GLU A N 1
ATOM 1884 C CA . GLU A 1 234 ? -3.402 29.5 22 1 43.66 234 GLU A CA 1
ATOM 1885 C C . GLU A 1 234 ? -3.871 30.719 22.766 1 43.66 234 GLU A C 1
ATOM 1887 O O . GLU A 1 234 ? -4.602 30.609 23.75 1 43.66 234 GLU A O 1
ATOM 1892 N N . ASP A 1 235 ? -3.387 31.922 22.453 1 38.12 235 ASP A N 1
ATOM 1893 C CA . ASP A 1 235 ? -3.898 33.031 23.234 1 38.12 235 ASP A CA 1
ATOM 1894 C C . ASP A 1 235 ? -5.254 33.5 22.703 1 38.12 235 ASP A C 1
ATOM 1896 O O . ASP A 1 235 ? -5.453 33.625 21.5 1 38.12 235 ASP A O 1
ATOM 1900 N N . MET B 1 1 ? -1.729 -3.689 -17.734 1 60.94 1 MET B N 1
ATOM 1901 C CA . MET B 1 1 ? -2.072 -5.059 -17.344 1 60.94 1 MET B CA 1
ATOM 1902 C C . MET B 1 1 ? -0.863 -5.777 -16.766 1 60.94 1 MET B C 1
ATOM 1904 O O . MET B 1 1 ? 0.263 -5.59 -17.219 1 60.94 1 MET B O 1
ATOM 1908 N N . THR B 1 2 ? -1.019 -6.336 -15.438 1 86.31 2 THR B N 1
ATOM 1909 C CA . THR B 1 2 ? 0.053 -7.035 -14.742 1 86.31 2 THR B CA 1
ATOM 1910 C C . THR B 1 2 ? 0.281 -8.422 -15.344 1 86.31 2 THR B C 1
ATOM 1912 O O . THR B 1 2 ? -0.635 -9.008 -15.922 1 86.31 2 THR B O 1
ATOM 1915 N N . PHE B 1 3 ? 1.42 -8.773 -15.781 1 96.12 3 PHE B N 1
ATOM 1916 C CA . PHE B 1 3 ? 1.927 -10.047 -16.266 1 96.12 3 PHE B CA 1
ATOM 1917 C C . PHE B 1 3 ? 2.6 -10.828 -15.148 1 96.12 3 PHE B C 1
ATOM 1919 O O . PHE B 1 3 ? 3.279 -10.25 -14.297 1 96.12 3 PHE B O 1
ATOM 1926 N N . MET B 1 4 ? 2.295 -12.164 -15.211 1 97.44 4 MET B N 1
ATOM 1927 C CA . MET B 1 4 ? 2.955 -13.031 -14.234 1 97.44 4 MET B CA 1
ATOM 1928 C C . MET B 1 4 ? 3.621 -14.219 -14.914 1 97.44 4 MET B C 1
ATOM 1930 O O . MET B 1 4 ? 3.098 -14.742 -15.898 1 97.44 4 MET B O 1
ATOM 1934 N N . GLN B 1 5 ? 4.695 -14.539 -14.422 1 96.25 5 GLN B N 1
ATOM 1935 C CA . GLN B 1 5 ? 5.34 -15.789 -14.812 1 96.25 5 GLN B CA 1
ATOM 1936 C C . GLN B 1 5 ? 5.336 -16.781 -13.656 1 96.25 5 GLN B C 1
ATOM 1938 O O . GLN B 1 5 ? 5.73 -16.453 -12.539 1 96.25 5 GLN B O 1
ATOM 1943 N N . LEU B 1 6 ? 4.809 -17.922 -13.938 1 97.5 6 LEU B N 1
ATOM 1944 C CA . LEU B 1 6 ? 4.836 -19.031 -12.992 1 97.5 6 LEU B CA 1
ATOM 1945 C C . LEU B 1 6 ? 5.965 -20 -13.32 1 97.5 6 LEU B C 1
ATOM 1947 O O . LEU B 1 6 ? 6.074 -20.469 -14.453 1 97.5 6 LEU B O 1
ATOM 1951 N N . ILE B 1 7 ? 6.797 -20.25 -12.391 1 96.12 7 ILE B N 1
ATOM 1952 C CA . ILE B 1 7 ? 7.906 -21.188 -12.547 1 96.12 7 ILE B CA 1
ATOM 1953 C C . ILE B 1 7 ? 7.711 -22.391 -11.625 1 96.12 7 ILE B C 1
ATOM 1955 O O . ILE B 1 7 ? 7.77 -22.25 -10.398 1 96.12 7 ILE B O 1
ATOM 1959 N N . ASP B 1 8 ? 7.441 -23.5 -12.188 1 97.56 8 ASP B N 1
ATOM 1960 C CA . ASP B 1 8 ? 7.258 -24.766 -11.484 1 97.56 8 ASP B CA 1
ATOM 1961 C C . ASP B 1 8 ? 8.578 -25.547 -11.383 1 97.56 8 ASP B C 1
ATOM 1963 O O . ASP B 1 8 ? 9.109 -26 -12.391 1 97.56 8 ASP B O 1
ATOM 1967 N N . CYS B 1 9 ? 9.008 -25.625 -10.164 1 96.88 9 CYS B N 1
ATOM 1968 C CA . CYS B 1 9 ? 10.352 -26.172 -9.953 1 96.88 9 CYS B CA 1
ATOM 1969 C C . CYS B 1 9 ? 10.328 -27.281 -8.914 1 96.88 9 CYS B C 1
ATOM 1971 O O . CYS B 1 9 ? 9.617 -27.203 -7.914 1 96.88 9 CYS B O 1
ATOM 1973 N N . ARG B 1 10 ? 11.109 -28.359 -9.195 1 97.75 10 ARG B N 1
ATOM 1974 C CA . ARG B 1 10 ? 11.352 -29.422 -8.227 1 97.75 10 ARG B CA 1
ATOM 1975 C C . ARG B 1 10 ? 12.82 -29.5 -7.844 1 97.75 10 ARG B C 1
ATOM 1977 O O . ARG B 1 10 ? 13.688 -29.609 -8.719 1 97.75 10 ARG B O 1
ATOM 1984 N N . THR B 1 11 ? 13.055 -29.406 -6.605 1 97.81 11 THR B N 1
ATOM 1985 C CA . THR B 1 11 ? 14.438 -29.453 -6.145 1 97.81 11 THR B CA 1
ATOM 1986 C C . THR B 1 11 ? 14.508 -29.938 -4.699 1 97.81 11 THR B C 1
ATOM 1988 O O . THR B 1 11 ? 13.602 -29.688 -3.908 1 97.81 11 THR B O 1
ATOM 1991 N N . LYS B 1 12 ? 15.648 -30.609 -4.328 1 97.19 12 LYS B N 1
ATOM 1992 C CA . LYS B 1 12 ? 15.945 -30.984 -2.947 1 97.19 12 LYS B CA 1
ATOM 1993 C C . LYS B 1 12 ? 17.016 -30.078 -2.35 1 97.19 12 LYS B C 1
ATOM 1995 O O . LYS B 1 12 ? 17.469 -30.297 -1.224 1 97.19 12 LYS B O 1
ATOM 2000 N N . ARG B 1 13 ? 17.359 -29.062 -3.086 1 97.31 13 ARG B N 1
ATOM 2001 C CA . ARG B 1 13 ? 18.422 -28.156 -2.688 1 97.31 13 ARG B CA 1
ATOM 2002 C C . ARG B 1 13 ? 17.906 -26.719 -2.57 1 97.31 13 ARG B C 1
ATOM 2004 O O . ARG B 1 13 ? 18.516 -25.797 -3.111 1 97.31 13 ARG B O 1
ATOM 2011 N N . PHE B 1 14 ? 16.828 -26.562 -1.883 1 96.19 14 PHE B N 1
ATOM 2012 C CA . PHE B 1 14 ? 16.188 -25.25 -1.837 1 96.19 14 PHE B CA 1
ATOM 2013 C C . PHE B 1 14 ? 17.078 -24.234 -1.144 1 96.19 14 PHE B C 1
ATOM 2015 O O . PHE B 1 14 ? 17.094 -23.062 -1.515 1 96.19 14 PHE B O 1
ATOM 2022 N N . ASP B 1 15 ? 17.844 -24.656 -0.182 1 96.5 15 ASP B N 1
ATOM 2023 C CA . ASP B 1 15 ? 18.734 -23.719 0.509 1 96.5 15 ASP B CA 1
ATOM 2024 C C . ASP B 1 15 ? 19.688 -23.062 -0.468 1 96.5 15 ASP B C 1
ATOM 2026 O O . ASP B 1 15 ? 19.938 -21.844 -0.385 1 96.5 15 ASP B O 1
ATOM 2030 N N . GLU B 1 16 ? 20.188 -23.828 -1.34 1 96.62 16 GLU B N 1
ATOM 2031 C CA . GLU B 1 16 ? 21.078 -23.281 -2.359 1 96.62 16 GLU B CA 1
ATOM 2032 C C . GLU B 1 16 ? 20.328 -22.375 -3.324 1 96.62 16 GLU B C 1
ATOM 2034 O O . GLU B 1 16 ? 20.859 -21.344 -3.742 1 96.62 16 GLU B O 1
ATOM 2039 N N . MET B 1 17 ? 19.125 -22.734 -3.637 1 94.94 17 MET B N 1
ATOM 2040 C CA . MET B 1 17 ? 18.281 -21.906 -4.5 1 94.94 17 MET B CA 1
ATOM 2041 C C . MET B 1 17 ? 17.984 -20.562 -3.85 1 94.94 17 MET B C 1
ATOM 2043 O O . MET B 1 17 ? 18.078 -19.516 -4.5 1 94.94 17 MET B O 1
ATOM 2047 N N . ASP B 1 18 ? 17.656 -20.625 -2.645 1 95.31 18 ASP B N 1
ATOM 2048 C CA . ASP B 1 18 ? 17.359 -19.422 -1.885 1 95.31 18 ASP B CA 1
ATOM 2049 C C . ASP B 1 18 ? 18.562 -18.469 -1.871 1 95.31 18 ASP B C 1
ATOM 2051 O O . ASP B 1 18 ? 18.406 -17.266 -2.057 1 95.31 18 ASP B O 1
ATOM 2055 N N . GLN B 1 19 ? 19.734 -18.969 -1.727 1 94.94 19 GLN B N 1
ATOM 2056 C CA . GLN B 1 19 ? 20.953 -18.188 -1.762 1 94.94 19 GLN B CA 1
ATOM 2057 C C . GLN B 1 19 ? 21.188 -17.578 -3.145 1 94.94 19 GLN B C 1
ATOM 2059 O O . GLN B 1 19 ? 21.625 -16.438 -3.264 1 94.94 19 GLN B O 1
ATOM 2064 N N . LEU B 1 20 ? 20.875 -18.406 -4.059 1 93.56 20 LEU B N 1
ATOM 2065 C CA . LEU B 1 20 ? 20.969 -17.922 -5.43 1 93.56 20 LEU B CA 1
ATOM 2066 C C . LEU B 1 20 ? 20.047 -16.734 -5.66 1 93.56 20 LEU B C 1
ATOM 2068 O O . LEU B 1 20 ? 20.438 -15.742 -6.289 1 93.56 20 LEU B O 1
ATOM 2072 N N . MET B 1 21 ? 18.859 -16.797 -5.164 1 91.12 21 MET B N 1
ATOM 2073 C CA . MET B 1 21 ? 17.891 -15.719 -5.316 1 91.12 21 MET B CA 1
ATOM 2074 C C . MET B 1 21 ? 18.375 -14.453 -4.609 1 91.12 21 MET B C 1
ATOM 2076 O O . MET B 1 21 ? 18.125 -13.344 -5.082 1 91.12 21 MET B O 1
ATOM 2080 N N . ASN B 1 22 ? 19.016 -14.641 -3.508 1 91.12 22 ASN B N 1
ATOM 2081 C CA . ASN B 1 22 ? 19.609 -13.508 -2.824 1 91.12 22 ASN B CA 1
ATOM 2082 C C . ASN B 1 22 ? 20.656 -12.805 -3.701 1 91.12 22 ASN B C 1
ATOM 2084 O O . ASN B 1 22 ? 20.641 -11.578 -3.824 1 91.12 22 ASN B O 1
ATOM 2088 N N . THR B 1 23 ? 21.469 -13.57 -4.246 1 87.06 23 THR B N 1
ATOM 2089 C CA . THR B 1 23 ? 22.516 -13.055 -5.113 1 87.06 23 THR B CA 1
ATOM 2090 C C . THR B 1 23 ? 21.922 -12.344 -6.324 1 87.06 23 THR B C 1
ATOM 2092 O O . THR B 1 23 ? 22.375 -11.258 -6.699 1 87.06 23 THR B O 1
ATOM 2095 N N . TRP B 1 24 ? 20.891 -12.922 -6.84 1 84.94 24 TRP B N 1
ATOM 2096 C CA . TRP B 1 24 ? 20.188 -12.344 -7.98 1 84.94 24 TRP B CA 1
ATOM 2097 C C . TRP B 1 24 ? 19.594 -10.984 -7.617 1 84.94 24 TRP B C 1
ATOM 2099 O O . TRP B 1 24 ? 19.766 -10.008 -8.352 1 84.94 24 TRP B O 1
ATOM 2109 N N . ALA B 1 25 ? 18.984 -10.961 -6.543 1 83.81 25 ALA B N 1
ATOM 2110 C CA . ALA B 1 25 ? 18.359 -9.719 -6.09 1 83.81 25 ALA B CA 1
ATOM 2111 C C . ALA B 1 25 ? 19.391 -8.609 -5.926 1 83.81 25 ALA B C 1
ATOM 2113 O O . ALA B 1 25 ? 19.141 -7.465 -6.312 1 83.81 25 ALA B O 1
ATOM 2114 N N . GLU B 1 26 ? 20.5 -8.922 -5.469 1 83.44 26 GLU B N 1
ATOM 2115 C CA . GLU B 1 26 ? 21.562 -7.941 -5.227 1 83.44 26 GLU B CA 1
ATOM 2116 C C . GLU B 1 26 ? 22.188 -7.465 -6.531 1 83.44 26 GLU B C 1
ATOM 2118 O O . GLU B 1 26 ? 22.438 -6.273 -6.711 1 83.44 26 GLU B O 1
ATOM 2123 N N . GLN B 1 27 ? 22.312 -8.359 -7.473 1 80.31 27 GLN B N 1
ATOM 2124 C CA . GLN B 1 27 ? 23.078 -8.07 -8.688 1 80.31 27 GLN B CA 1
ATOM 2125 C C . GLN B 1 27 ? 22.188 -7.387 -9.727 1 80.31 27 GLN B C 1
ATOM 2127 O O . GLN B 1 27 ? 22.688 -6.758 -10.664 1 80.31 27 GLN B O 1
ATOM 2132 N N . THR B 1 28 ? 20.891 -7.562 -9.578 1 79.06 28 THR B N 1
ATOM 2133 C CA . THR B 1 28 ? 20 -7.023 -10.602 1 79.06 28 THR B CA 1
ATOM 2134 C C . THR B 1 28 ? 19.141 -5.891 -10.039 1 79.06 28 THR B C 1
ATOM 2136 O O . THR B 1 28 ? 18.094 -5.566 -10.594 1 79.06 28 THR B O 1
ATOM 2139 N N . ARG B 1 29 ? 19.547 -5.309 -9.016 1 74.88 29 ARG B N 1
ATOM 2140 C CA . ARG B 1 29 ? 18.766 -4.289 -8.312 1 74.88 29 ARG B CA 1
ATOM 2141 C C . ARG B 1 29 ? 18.391 -3.15 -9.258 1 74.88 29 ARG B C 1
ATOM 2143 O O . ARG B 1 29 ? 17.266 -2.639 -9.195 1 74.88 29 ARG B O 1
ATOM 2150 N N . SER B 1 30 ? 19.25 -2.824 -10.219 1 72.75 30 SER B N 1
ATOM 2151 C CA . SER B 1 30 ? 19.031 -1.657 -11.07 1 72.75 30 SER B CA 1
ATOM 2152 C C . SER B 1 30 ? 18.516 -2.064 -12.445 1 72.75 30 SER B C 1
ATOM 2154 O O . SER B 1 30 ? 18.094 -1.216 -13.227 1 72.75 30 SER B O 1
ATOM 2156 N N . THR B 1 31 ? 18.438 -3.383 -12.672 1 78.81 31 THR B N 1
ATOM 2157 C CA . THR B 1 31 ? 18.141 -3.775 -14.039 1 78.81 31 THR B CA 1
ATOM 2158 C C . THR B 1 31 ? 16.906 -4.668 -14.086 1 78.81 31 THR B C 1
ATOM 2160 O O . THR B 1 31 ? 16.266 -4.797 -15.125 1 78.81 31 THR B O 1
ATOM 2163 N N . ARG B 1 32 ? 16.656 -5.23 -12.984 1 81.81 32 ARG B N 1
ATOM 2164 C CA . ARG B 1 32 ? 15.508 -6.125 -12.961 1 81.81 32 ARG B CA 1
ATOM 2165 C C . ARG B 1 32 ? 14.203 -5.34 -13.109 1 81.81 32 ARG B C 1
ATOM 2167 O O . ARG B 1 32 ? 14.07 -4.242 -12.57 1 81.81 32 ARG B O 1
ATOM 2174 N N . THR B 1 33 ? 13.266 -5.977 -13.812 1 87.94 33 THR B N 1
ATOM 2175 C CA . THR B 1 33 ? 12.016 -5.277 -14.078 1 87.94 33 THR B CA 1
ATOM 2176 C C . THR B 1 33 ? 10.867 -5.914 -13.297 1 87.94 33 THR B C 1
ATOM 2178 O O . THR B 1 33 ? 9.742 -5.406 -13.305 1 87.94 33 THR B O 1
ATOM 2181 N N . ALA B 1 34 ? 11.172 -7.051 -12.656 1 90.75 34 ALA B N 1
ATOM 2182 C CA . ALA B 1 34 ? 10.141 -7.66 -11.805 1 90.75 34 ALA B CA 1
ATOM 2183 C C . ALA B 1 34 ? 9.766 -6.734 -10.656 1 90.75 34 ALA B C 1
ATOM 2185 O O . ALA B 1 34 ? 10.633 -6.094 -10.055 1 90.75 34 ALA B O 1
ATOM 2186 N N . THR B 1 35 ? 8.477 -6.707 -10.359 1 92.31 35 THR B N 1
ATOM 2187 C CA . THR B 1 35 ? 8.008 -5.859 -9.266 1 92.31 35 THR B CA 1
ATOM 2188 C C . THR B 1 35 ? 7.824 -6.676 -7.992 1 92.31 35 THR B C 1
ATOM 2190 O O . THR B 1 35 ? 7.922 -6.137 -6.887 1 92.31 35 THR B O 1
ATOM 2193 N N . HIS B 1 36 ? 7.562 -7.957 -8.117 1 93.31 36 HIS B N 1
ATOM 2194 C CA . HIS B 1 36 ? 7.246 -8.852 -7.008 1 93.31 36 HIS B CA 1
ATOM 2195 C C . HIS B 1 36 ? 7.609 -10.289 -7.336 1 93.31 36 HIS B C 1
ATOM 2197 O O . HIS B 1 36 ? 7.395 -10.75 -8.461 1 93.31 36 HIS B O 1
ATOM 2203 N N . SER B 1 37 ? 8.25 -10.953 -6.43 1 93.81 37 SER B N 1
ATOM 2204 C CA . SER B 1 37 ? 8.547 -12.375 -6.551 1 93.81 37 SER B CA 1
ATOM 2205 C C . SER B 1 37 ? 8.203 -13.125 -5.27 1 93.81 37 SER B C 1
ATOM 2207 O O . SER B 1 37 ? 8.617 -12.727 -4.18 1 93.81 37 SER B O 1
ATOM 2209 N N . VAL B 1 38 ? 7.449 -14.195 -5.461 1 95.69 38 VAL B N 1
ATOM 2210 C CA . VAL 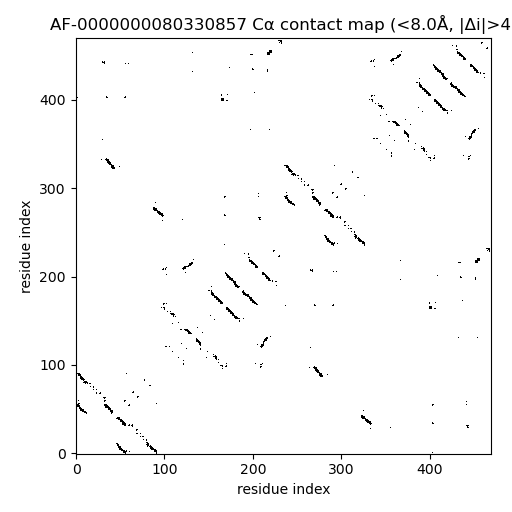B 1 38 ? 7.086 -15.008 -4.305 1 95.69 38 VAL B CA 1
ATOM 2211 C C . VAL B 1 38 ? 7.328 -16.484 -4.613 1 95.69 38 VAL B C 1
ATOM 2213 O O . VAL B 1 38 ? 7.094 -16.938 -5.734 1 95.69 38 VAL B O 1
ATOM 2216 N N . ILE B 1 39 ? 7.859 -17.234 -3.637 1 96.75 39 ILE B N 1
ATOM 2217 C CA . ILE B 1 39 ? 8.062 -18.672 -3.773 1 96.75 39 ILE B CA 1
ATOM 2218 C C . ILE B 1 39 ? 7.227 -19.406 -2.73 1 96.75 39 ILE B C 1
ATOM 2220 O O . ILE B 1 39 ? 7.293 -19.094 -1.538 1 96.75 39 ILE B O 1
ATOM 2224 N N . GLY B 1 40 ? 6.449 -20.297 -3.232 1 98 40 GLY B N 1
ATOM 2225 C CA . GLY B 1 40 ? 5.688 -21.188 -2.367 1 98 40 GLY B CA 1
ATOM 2226 C C . GLY B 1 40 ? 6.191 -22.625 -2.396 1 98 40 GLY B C 1
ATOM 2227 O O . GLY B 1 40 ? 6.535 -23.141 -3.461 1 98 40 GLY B O 1
ATOM 2228 N N . LYS B 1 41 ? 6.281 -23.219 -1.249 1 98.12 41 LYS B N 1
ATOM 2229 C CA . LYS B 1 41 ? 6.574 -24.641 -1.117 1 98.12 41 LYS B CA 1
ATOM 2230 C C . LYS B 1 41 ? 5.289 -25.453 -1.055 1 98.12 41 LYS B C 1
ATOM 2232 O O . LYS B 1 41 ? 4.414 -25.188 -0.23 1 98.12 41 LYS B O 1
ATOM 2237 N N . ASP B 1 42 ? 5.254 -26.453 -1.917 1 98.19 42 ASP B N 1
ATOM 2238 C CA . ASP B 1 42 ? 4.102 -27.359 -1.963 1 98.19 42 ASP B CA 1
ATOM 2239 C C . ASP B 1 42 ? 3.986 -28.172 -0.675 1 98.19 42 ASP B C 1
ATOM 2241 O O . ASP B 1 42 ? 4.926 -28.859 -0.291 1 98.19 42 ASP B O 1
ATOM 2245 N N . ARG B 1 43 ? 2.83 -28.078 -0.043 1 97 43 ARG B N 1
ATOM 2246 C CA . ARG B 1 43 ? 2.635 -28.781 1.227 1 97 43 ARG B CA 1
ATOM 2247 C C . ARG B 1 43 ? 2.609 -30.297 1.026 1 97 43 ARG B C 1
ATOM 2249 O O . ARG B 1 43 ? 2.92 -31.047 1.946 1 97 43 ARG B O 1
ATOM 2256 N N . SER B 1 44 ? 2.258 -30.719 -0.144 1 97.44 44 SER B N 1
ATOM 2257 C CA . SER B 1 44 ? 2.102 -32.156 -0.414 1 97.44 44 SER B CA 1
ATOM 2258 C C . SER B 1 44 ? 3.41 -32.75 -0.901 1 97.44 44 SER B C 1
ATOM 2260 O O . SER B 1 44 ? 3.531 -33.969 -0.983 1 97.44 44 SER B O 1
ATOM 2262 N N . ASP B 1 45 ? 4.363 -31.938 -1.289 1 97.38 45 ASP B N 1
ATOM 2263 C CA . ASP B 1 45 ? 5.641 -32.406 -1.825 1 97.38 45 ASP B CA 1
ATOM 2264 C C . ASP B 1 45 ? 6.758 -31.422 -1.497 1 97.38 45 ASP B C 1
ATOM 2266 O O . ASP B 1 45 ? 6.898 -30.391 -2.16 1 97.38 45 ASP B O 1
ATOM 2270 N N . ASP B 1 46 ? 7.641 -31.781 -0.628 1 95.88 46 ASP B N 1
ATOM 2271 C CA . ASP B 1 46 ? 8.641 -30.891 -0.062 1 95.88 46 ASP B CA 1
ATOM 2272 C C . ASP B 1 46 ? 9.695 -30.516 -1.102 1 95.88 46 ASP B C 1
ATOM 2274 O O . ASP B 1 46 ? 10.5 -29.609 -0.882 1 95.88 46 ASP B O 1
ATOM 2278 N N . SER B 1 47 ? 9.641 -31.172 -2.209 1 97.56 47 SER B N 1
ATOM 2279 C CA . SER B 1 47 ? 10.609 -30.844 -3.252 1 97.56 47 SER B CA 1
ATOM 2280 C C . SER B 1 47 ? 9.977 -29.969 -4.336 1 97.56 47 SER B C 1
ATOM 2282 O O . SER B 1 47 ? 10.664 -29.547 -5.27 1 97.56 47 SER B O 1
ATOM 2284 N N . HIS B 1 48 ? 8.727 -29.719 -4.199 1 98.19 48 HIS B N 1
ATOM 2285 C CA . HIS B 1 48 ? 7.98 -29 -5.219 1 98.19 48 HIS B CA 1
ATOM 2286 C C . HIS B 1 48 ? 7.785 -27.531 -4.82 1 98.19 48 HIS B C 1
ATOM 2288 O O . HIS B 1 48 ? 7.188 -27.25 -3.781 1 98.19 48 HIS B O 1
ATOM 2294 N N . PHE B 1 49 ? 8.344 -26.625 -5.645 1 98 49 PHE B N 1
ATOM 2295 C CA . PHE B 1 49 ? 8.266 -25.188 -5.406 1 98 49 PHE B CA 1
ATOM 2296 C C . PHE B 1 49 ? 7.668 -24.469 -6.613 1 98 49 PHE B C 1
ATOM 2298 O O . PHE B 1 49 ? 7.926 -24.844 -7.758 1 98 49 PHE B O 1
ATOM 2305 N N . ILE B 1 50 ? 6.883 -23.484 -6.312 1 98 50 ILE B N 1
ATOM 2306 C CA . ILE B 1 50 ? 6.344 -22.625 -7.355 1 98 50 ILE B CA 1
ATOM 2307 C C . ILE B 1 50 ? 6.777 -21.172 -7.102 1 98 50 ILE B C 1
ATOM 2309 O O . ILE B 1 50 ? 6.527 -20.625 -6.023 1 98 50 ILE B O 1
ATOM 2313 N N . GLU B 1 51 ? 7.398 -20.609 -8.008 1 96.25 51 GLU B N 1
ATOM 2314 C CA . GLU B 1 51 ? 7.715 -19.188 -7.969 1 96.25 51 GLU B CA 1
ATOM 2315 C C . GLU B 1 51 ? 6.777 -18.375 -8.867 1 96.25 51 GLU B C 1
ATOM 2317 O O . GLU B 1 51 ? 6.492 -18.781 -9.992 1 96.25 51 GLU B O 1
ATOM 2322 N N . ILE B 1 52 ? 6.273 -17.375 -8.336 1 96.38 52 ILE B N 1
ATOM 2323 C CA . ILE B 1 52 ? 5.457 -16.422 -9.078 1 96.38 52 ILE B CA 1
ATOM 2324 C C . ILE B 1 52 ? 6.176 -15.07 -9.164 1 96.38 52 ILE B C 1
ATOM 2326 O O . ILE B 1 52 ? 6.496 -14.469 -8.141 1 96.38 52 ILE B O 1
ATOM 2330 N N . VAL B 1 53 ? 6.418 -14.633 -10.344 1 94.25 53 VAL B N 1
ATOM 2331 C CA . VAL B 1 53 ? 7.102 -13.367 -10.586 1 94.25 53 VAL B CA 1
ATOM 2332 C C . VAL B 1 53 ? 6.172 -12.406 -11.32 1 94.25 53 VAL B C 1
ATOM 2334 O O . VAL B 1 53 ? 5.629 -12.75 -12.375 1 94.25 53 VAL B O 1
ATOM 2337 N N . GLU B 1 54 ? 5.98 -11.273 -10.805 1 95.25 54 GLU B N 1
ATOM 2338 C CA . GLU B 1 54 ? 5.113 -10.258 -11.398 1 95.25 54 GLU B CA 1
ATOM 2339 C C . GLU B 1 54 ? 5.922 -9.195 -12.133 1 95.25 54 GLU B C 1
ATOM 2341 O O . GLU B 1 54 ? 6.973 -8.773 -11.656 1 95.25 54 GLU B O 1
ATOM 2346 N N . PHE B 1 55 ? 5.426 -8.805 -13.305 1 93.81 55 PHE B N 1
ATOM 2347 C CA . PHE B 1 55 ? 5.996 -7.758 -14.141 1 93.81 55 PHE B CA 1
ATOM 2348 C C . PHE B 1 55 ? 4.934 -6.746 -14.539 1 93.81 55 PHE B C 1
ATOM 2350 O O . PHE B 1 55 ? 3.74 -7.059 -14.555 1 93.81 55 PHE B O 1
ATOM 2357 N N . PRO B 1 56 ? 5.402 -5.504 -14.883 1 92.5 56 PRO B N 1
ATOM 2358 C CA . PRO B 1 56 ? 4.438 -4.527 -15.391 1 92.5 56 PRO B CA 1
ATOM 2359 C C . PRO B 1 56 ? 3.77 -4.973 -16.688 1 92.5 56 PRO B C 1
ATOM 2361 O O . PRO B 1 56 ? 2.623 -4.605 -16.953 1 92.5 56 PRO B O 1
ATOM 2364 N N . SER B 1 57 ? 4.523 -5.711 -17.516 1 92.94 57 SER B N 1
ATOM 2365 C CA . SER B 1 57 ? 4.016 -6.203 -18.797 1 92.94 57 SER B CA 1
ATOM 2366 C C . SER B 1 57 ? 4.824 -7.398 -19.281 1 92.94 57 SER B C 1
ATOM 2368 O O . SER B 1 57 ? 5.887 -7.703 -18.734 1 92.94 57 SER B O 1
ATOM 2370 N N . TYR B 1 58 ? 4.203 -8.062 -20.266 1 94.19 58 TYR B N 1
ATOM 2371 C CA . TYR B 1 58 ? 4.922 -9.156 -20.922 1 94.19 58 TYR B CA 1
ATOM 2372 C C . TYR B 1 58 ? 6.223 -8.664 -21.531 1 94.19 58 TYR B C 1
ATOM 2374 O O . TYR B 1 58 ? 7.262 -9.312 -21.422 1 94.19 58 TYR B O 1
ATOM 2382 N N . GLU B 1 59 ? 6.211 -7.531 -22.156 1 92.38 59 GLU B N 1
ATOM 2383 C CA . GLU B 1 59 ? 7.387 -6.953 -22.797 1 92.38 59 GLU B CA 1
ATOM 2384 C C . GLU B 1 59 ? 8.508 -6.711 -21.781 1 92.38 59 GLU B C 1
ATOM 2386 O O . GLU B 1 59 ? 9.672 -7.02 -22.062 1 92.38 59 GLU B O 1
ATOM 2391 N N . GLU B 1 60 ? 8.133 -6.246 -20.625 1 90.81 60 GLU B N 1
ATOM 2392 C CA . GLU B 1 60 ? 9.141 -5.996 -19.594 1 90.81 60 GLU B CA 1
ATOM 2393 C C . GLU B 1 60 ? 9.734 -7.305 -19.078 1 90.81 60 GLU B C 1
ATOM 2395 O O . GLU B 1 60 ? 10.914 -7.359 -18.734 1 90.81 60 GLU B O 1
ATOM 2400 N N . ALA B 1 61 ? 8.891 -8.312 -18.969 1 91.62 61 ALA B N 1
ATOM 2401 C CA . ALA B 1 61 ? 9.398 -9.633 -18.578 1 91.62 61 ALA B CA 1
ATOM 2402 C C . ALA B 1 61 ? 10.438 -10.133 -19.578 1 91.62 61 ALA B C 1
ATOM 2404 O O . ALA B 1 61 ? 11.484 -10.648 -19.188 1 91.62 61 ALA B O 1
ATOM 2405 N N . MET B 1 62 ? 10.172 -9.945 -20.844 1 90.19 62 MET B N 1
ATOM 2406 C CA . MET B 1 62 ? 11.07 -10.398 -21.891 1 90.19 62 MET B CA 1
ATOM 2407 C C . MET B 1 62 ? 12.367 -9.594 -21.875 1 90.19 62 MET B C 1
ATOM 2409 O O . MET B 1 62 ? 13.445 -10.141 -22.109 1 90.19 62 MET B O 1
ATOM 2413 N N . ARG B 1 63 ? 12.273 -8.336 -21.578 1 86.75 63 ARG B N 1
ATOM 2414 C CA . ARG B 1 63 ? 13.469 -7.5 -21.469 1 86.75 63 ARG B CA 1
ATOM 2415 C C . ARG B 1 63 ? 14.383 -7.984 -20.359 1 86.75 63 ARG B C 1
ATOM 2417 O O . ARG B 1 63 ? 15.609 -8.031 -20.531 1 86.75 63 ARG B O 1
ATOM 2424 N N . SER B 1 64 ? 13.711 -8.312 -19.281 1 83.38 64 SER B N 1
ATOM 2425 C CA . SER B 1 64 ? 14.477 -8.812 -18.156 1 83.38 64 SER B CA 1
ATOM 2426 C C . SER B 1 64 ? 15.125 -10.156 -18.469 1 83.38 64 SER B C 1
ATOM 2428 O O . SER B 1 64 ? 16.234 -10.438 -18.031 1 83.38 64 SER B O 1
ATOM 2430 N N . SER B 1 65 ? 14.445 -10.945 -19.234 1 82.69 65 SER B N 1
ATOM 2431 C CA . SER B 1 65 ? 14.891 -12.305 -19.516 1 82.69 65 SER B CA 1
ATOM 2432 C C . SER B 1 65 ? 16.109 -12.305 -20.438 1 82.69 65 SER B C 1
ATOM 2434 O O . SER B 1 65 ? 16.844 -13.297 -20.5 1 82.69 65 SER B O 1
ATOM 2436 N N . THR B 1 66 ? 16.328 -11.25 -21.125 1 83.19 66 THR B N 1
ATOM 2437 C CA . THR B 1 66 ? 17.422 -11.203 -22.094 1 83.19 66 THR B CA 1
ATOM 2438 C C . THR B 1 66 ? 18.688 -10.633 -21.469 1 83.19 66 THR B C 1
ATOM 2440 O O . THR B 1 66 ? 19.734 -10.578 -22.109 1 83.19 66 THR B O 1
ATOM 2443 N N . LEU B 1 67 ? 18.578 -10.25 -20.25 1 84.06 67 LEU B N 1
ATOM 2444 C CA . LEU B 1 67 ? 19.75 -9.742 -19.547 1 84.06 67 LEU B CA 1
ATOM 2445 C C . LEU B 1 67 ? 20.734 -10.867 -19.266 1 84.06 67 LEU B C 1
ATOM 2447 O O . LEU B 1 67 ? 20.328 -11.961 -18.859 1 84.06 67 LEU B O 1
ATOM 2451 N N . PRO B 1 68 ? 22.031 -10.562 -19.469 1 84.12 68 PRO B N 1
ATOM 2452 C CA . PRO B 1 68 ? 23.047 -11.594 -19.203 1 84.12 68 PRO B CA 1
ATOM 2453 C C . PRO B 1 68 ? 23 -12.117 -17.781 1 84.12 68 PRO B C 1
ATOM 2455 O O . PRO B 1 68 ? 23.109 -13.328 -17.562 1 84.12 68 PRO B O 1
ATOM 2458 N N . GLU B 1 69 ? 22.844 -11.203 -16.844 1 83 69 GLU B N 1
ATOM 2459 C CA . GLU B 1 69 ? 22.797 -11.617 -15.438 1 83 69 GLU B CA 1
ATOM 2460 C C . GLU B 1 69 ? 21.578 -12.508 -15.164 1 83 69 GLU B C 1
ATOM 2462 O O . GLU B 1 69 ? 21.672 -13.484 -14.422 1 83 69 GLU B O 1
ATOM 2467 N N . THR B 1 70 ? 20.484 -12.18 -15.766 1 83.62 70 THR B N 1
ATOM 2468 C CA . THR B 1 70 ? 19.266 -12.961 -15.602 1 83.62 70 THR B CA 1
ATOM 2469 C C . THR B 1 70 ? 19.406 -14.336 -16.234 1 83.62 70 THR B C 1
ATOM 2471 O O . THR B 1 70 ? 19.031 -15.344 -15.633 1 83.62 70 THR B O 1
ATOM 2474 N N . ASN B 1 71 ? 20.016 -14.352 -17.359 1 86.25 71 ASN B N 1
ATOM 2475 C CA . ASN B 1 71 ? 20.281 -15.617 -18.031 1 86.25 71 ASN B CA 1
ATOM 2476 C C . ASN B 1 71 ? 21.156 -16.531 -17.188 1 86.25 71 ASN B C 1
ATOM 2478 O O . ASN B 1 71 ? 20.906 -17.734 -17.109 1 86.25 71 ASN B O 1
ATOM 2482 N N . ARG B 1 72 ? 22.172 -15.969 -16.672 1 87.88 72 ARG B N 1
ATOM 2483 C CA . ARG B 1 72 ? 23.062 -16.75 -15.82 1 87.88 72 ARG B CA 1
ATOM 2484 C C . ARG B 1 72 ? 22.328 -17.328 -14.625 1 87.88 72 ARG B C 1
ATOM 2486 O O . ARG B 1 72 ? 22.469 -18.516 -14.32 1 87.88 72 ARG B O 1
ATOM 2493 N N . ILE B 1 73 ? 21.578 -16.547 -13.992 1 85.75 73 ILE B N 1
ATOM 2494 C CA . ILE B 1 73 ? 20.859 -16.969 -12.805 1 85.75 73 ILE B CA 1
ATOM 2495 C C . ILE B 1 73 ? 19.844 -18.062 -13.18 1 85.75 73 ILE B C 1
ATOM 2497 O O . ILE B 1 73 ? 19.688 -19.047 -12.445 1 85.75 73 ILE B O 1
ATOM 2501 N N . PHE B 1 74 ? 19.25 -17.891 -14.305 1 86.12 74 PHE B N 1
ATOM 2502 C CA . PHE B 1 74 ? 18.281 -18.891 -14.75 1 86.12 74 PHE B CA 1
ATOM 2503 C C . PHE B 1 74 ? 18.969 -20.234 -15 1 86.12 74 PHE B C 1
ATOM 2505 O O . PHE B 1 74 ? 18.438 -21.281 -14.625 1 86.12 74 PHE B O 1
ATOM 2512 N N . ARG B 1 75 ? 20.109 -20.219 -15.547 1 90.88 75 ARG B N 1
ATOM 2513 C CA . ARG B 1 75 ? 20.875 -21.438 -15.781 1 90.88 75 ARG B CA 1
ATOM 2514 C C . ARG B 1 75 ? 21.234 -22.109 -14.461 1 90.88 75 ARG B C 1
ATOM 2516 O O . ARG B 1 75 ? 21.125 -23.328 -14.328 1 90.88 75 ARG B O 1
ATOM 2523 N N . GLU B 1 76 ? 21.609 -21.312 -13.578 1 93.19 76 GLU B N 1
ATOM 2524 C CA . GLU B 1 76 ? 21.984 -21.844 -12.273 1 93.19 76 GLU B CA 1
ATOM 2525 C C . GLU B 1 76 ? 20.75 -22.422 -11.555 1 93.19 76 GLU B C 1
ATOM 2527 O O . GLU B 1 76 ? 20.859 -23.438 -10.875 1 93.19 76 GLU B O 1
ATOM 2532 N N . MET B 1 77 ? 19.672 -21.766 -11.727 1 91.19 77 MET B N 1
ATOM 2533 C CA . MET B 1 77 ? 18.438 -22.25 -11.141 1 91.19 77 MET B CA 1
ATOM 2534 C C . MET B 1 77 ? 18.062 -23.609 -11.719 1 91.19 77 MET B C 1
ATOM 2536 O O . MET B 1 77 ? 17.719 -24.531 -10.977 1 91.19 77 MET B O 1
ATOM 2540 N N . ILE B 1 78 ? 18.172 -23.734 -13 1 93.31 78 ILE B N 1
ATOM 2541 C CA . ILE B 1 78 ? 17.844 -24.984 -13.688 1 93.31 78 ILE B CA 1
ATOM 2542 C C . ILE B 1 78 ? 18.75 -26.094 -13.195 1 93.31 78 ILE B C 1
ATOM 2544 O O . ILE B 1 78 ? 18.312 -27.219 -12.961 1 93.31 78 ILE B O 1
ATOM 2548 N N . ALA B 1 79 ? 19.984 -25.75 -12.945 1 95.31 79 ALA B N 1
ATOM 2549 C CA . ALA B 1 79 ? 20.969 -26.734 -12.492 1 95.31 79 ALA B CA 1
ATOM 2550 C C . ALA B 1 79 ? 20.609 -27.25 -11.102 1 95.31 79 ALA B C 1
ATOM 2552 O O . ALA B 1 79 ? 20.984 -28.359 -10.727 1 95.31 79 ALA B O 1
ATOM 2553 N N . LEU B 1 80 ? 19.922 -26.469 -10.359 1 96.38 80 LEU B N 1
ATOM 2554 C CA . LEU B 1 80 ? 19.562 -26.844 -8.992 1 96.38 80 LEU B CA 1
ATOM 2555 C C . LEU B 1 80 ? 18.281 -27.672 -8.977 1 96.38 80 LEU B C 1
ATOM 2557 O O . LEU B 1 80 ? 17.906 -28.234 -7.949 1 96.38 80 LEU B O 1
ATOM 2561 N N . CYS B 1 81 ? 17.578 -27.75 -10.078 1 96.38 81 CYS B N 1
ATOM 2562 C CA . CYS B 1 81 ? 16.312 -28.469 -10.164 1 96.38 81 CYS B CA 1
ATOM 2563 C C . CYS B 1 81 ? 16.516 -29.906 -10.602 1 96.38 81 CYS B C 1
ATOM 2565 O O . CYS B 1 81 ? 17.484 -30.219 -11.32 1 96.38 81 CYS B O 1
ATOM 2567 N N . GLU B 1 82 ? 15.656 -30.781 -10.172 1 96.25 82 GLU B N 1
ATOM 2568 C CA . GLU B 1 82 ? 15.703 -32.188 -10.555 1 96.25 82 GLU B CA 1
ATOM 2569 C C . GLU B 1 82 ? 15.258 -32.375 -12 1 96.25 82 GLU B C 1
ATOM 2571 O O . GLU B 1 82 ? 15.664 -33.344 -12.656 1 96.25 82 GLU B O 1
ATOM 2576 N N . GLU B 1 83 ? 14.398 -31.594 -12.43 1 94.31 83 GLU B N 1
ATOM 2577 C CA . GLU B 1 83 ? 13.906 -31.547 -13.797 1 94.31 83 GLU B CA 1
ATOM 2578 C C . GLU B 1 83 ? 13.828 -30.109 -14.297 1 94.31 83 GLU B C 1
ATOM 2580 O O . GLU B 1 83 ? 13.867 -29.156 -13.508 1 94.31 83 GLU B O 1
ATOM 2585 N N . THR B 1 84 ? 13.828 -29.984 -15.641 1 94.25 84 THR B N 1
ATOM 2586 C CA . THR B 1 84 ? 13.688 -28.656 -16.203 1 94.25 84 THR B CA 1
ATOM 2587 C C . THR B 1 84 ? 12.414 -27.984 -15.695 1 94.25 84 THR B C 1
ATOM 2589 O O . THR B 1 84 ? 11.328 -28.547 -15.781 1 94.25 84 THR B O 1
ATOM 2592 N N . PRO B 1 85 ? 12.602 -26.797 -15.078 1 95.56 85 PRO B N 1
ATOM 2593 C CA . PRO B 1 85 ? 11.406 -26.094 -14.602 1 95.56 85 PRO B CA 1
ATOM 2594 C C . PRO B 1 85 ? 10.422 -25.781 -15.734 1 95.56 85 PRO B C 1
ATOM 2596 O O . PRO B 1 85 ? 10.836 -25.609 -16.891 1 95.56 85 PRO B O 1
ATOM 2599 N N . VAL B 1 86 ? 9.164 -25.75 -15.383 1 95.94 86 VAL B N 1
A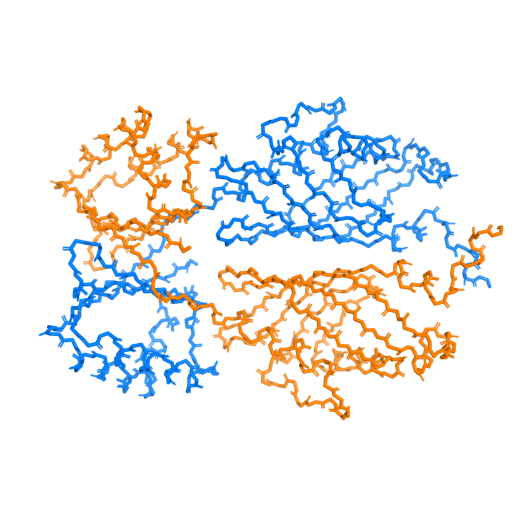TOM 2600 C CA . VAL B 1 86 ? 8.125 -25.391 -16.344 1 95.94 86 VAL B CA 1
ATOM 2601 C C . VAL B 1 86 ? 7.754 -23.922 -16.156 1 95.94 86 VAL B C 1
ATOM 2603 O O . VAL B 1 86 ? 7.426 -23.484 -15.047 1 95.94 86 VAL B O 1
ATOM 2606 N N . PHE B 1 87 ? 7.848 -23.188 -17.266 1 94.56 87 PHE B N 1
ATOM 2607 C CA . PHE B 1 87 ? 7.504 -21.781 -17.266 1 94.56 87 PHE B CA 1
ATOM 2608 C C . PHE B 1 87 ? 6.133 -21.547 -17.891 1 94.56 87 PHE B C 1
ATOM 2610 O O . PHE B 1 87 ? 5.852 -22.047 -18.984 1 94.56 87 PHE B O 1
ATOM 2617 N N . THR B 1 88 ? 5.254 -20.891 -17.188 1 97.31 88 THR B N 1
ATOM 2618 C CA . THR B 1 88 ? 3.941 -20.516 -17.703 1 97.31 88 THR B CA 1
ATOM 2619 C C . THR B 1 88 ? 3.764 -19 -17.703 1 97.31 88 THR B C 1
ATOM 2621 O O . THR B 1 88 ? 3.865 -18.359 -16.641 1 97.31 88 THR B O 1
ATOM 2624 N N . ASP B 1 89 ? 3.566 -18.406 -18.844 1 97.38 89 ASP B N 1
ATOM 2625 C CA . ASP B 1 89 ? 3.338 -16.984 -19 1 97.38 89 ASP B CA 1
ATOM 2626 C C . ASP B 1 89 ? 1.854 -16.641 -18.875 1 97.38 89 ASP B C 1
ATOM 2628 O O . ASP B 1 89 ? 1.038 -17.109 -19.672 1 97.38 89 ASP B O 1
ATOM 2632 N N . LEU B 1 90 ? 1.564 -15.82 -17.906 1 98.25 90 LEU B N 1
ATOM 2633 C CA . LEU B 1 90 ? 0.168 -15.562 -17.578 1 98.25 90 LEU B CA 1
ATOM 2634 C C . LEU B 1 90 ? -0.169 -14.086 -17.766 1 98.25 90 LEU B C 1
ATOM 2636 O O . LEU B 1 90 ? 0.448 -13.219 -17.141 1 98.25 90 LEU B O 1
ATOM 2640 N N . ASP B 1 91 ? -1.17 -13.812 -18.641 1 97.62 91 ASP B N 1
ATOM 2641 C CA . ASP B 1 91 ? -1.793 -12.492 -18.656 1 97.62 91 ASP B CA 1
ATOM 2642 C C . ASP B 1 91 ? -2.867 -12.375 -17.578 1 97.62 91 ASP B C 1
ATOM 2644 O O . ASP B 1 91 ? -3.82 -13.156 -17.547 1 97.62 91 ASP B O 1
ATOM 2648 N N . VAL B 1 92 ? -2.691 -11.422 -16.734 1 97.12 92 VAL B N 1
ATOM 2649 C CA . VAL B 1 92 ? -3.662 -11.266 -15.648 1 97.12 92 VAL B CA 1
ATOM 2650 C C . VAL B 1 92 ? -4.996 -10.789 -16.219 1 97.12 92 VAL B C 1
ATOM 2652 O O . VAL B 1 92 ? -5.055 -9.75 -16.875 1 97.12 92 VAL B O 1
ATOM 2655 N N . VAL B 1 93 ? -6.07 -11.531 -15.922 1 96.12 93 VAL B N 1
ATOM 2656 C CA . VAL B 1 93 ? -7.371 -11.195 -16.5 1 96.12 93 VAL B CA 1
ATOM 2657 C C . VAL B 1 93 ? -8.344 -10.828 -15.375 1 96.12 93 VAL B C 1
ATOM 2659 O O . VAL B 1 93 ? -9.445 -10.344 -15.641 1 96.12 93 VAL B O 1
ATOM 2662 N N . ARG B 1 94 ? -8.023 -11.094 -14.219 1 94.81 94 ARG B N 1
ATOM 2663 C CA . ARG B 1 94 ? -8.781 -10.719 -13.031 1 94.81 94 ARG B CA 1
ATOM 2664 C C . ARG B 1 94 ? -7.859 -10.508 -11.836 1 94.81 94 ARG B C 1
ATOM 2666 O O . ARG B 1 94 ? -6.906 -11.266 -11.633 1 94.81 94 ARG B O 1
ATOM 2673 N N . ASP B 1 95 ? -8.094 -9.523 -11.133 1 94 95 ASP B N 1
ATOM 2674 C CA . ASP B 1 95 ? -7.324 -9.164 -9.945 1 94 95 ASP B CA 1
ATOM 2675 C C . ASP B 1 95 ? -8.211 -8.523 -8.875 1 94 95 ASP B C 1
ATOM 2677 O O . ASP B 1 95 ? -8.711 -7.414 -9.062 1 94 95 ASP B O 1
ATOM 2681 N N . GLU B 1 96 ? -8.383 -9.234 -7.797 1 91.69 96 GLU B N 1
ATOM 2682 C CA . GLU B 1 96 ? -9.273 -8.75 -6.746 1 91.69 96 GLU B CA 1
ATOM 2683 C C . GLU B 1 96 ? -8.531 -8.602 -5.422 1 91.69 96 GLU B C 1
ATOM 2685 O O . GLU B 1 96 ? -7.98 -9.578 -4.898 1 91.69 96 GLU B O 1
ATOM 2690 N N . GLN B 1 97 ? -8.523 -7.395 -4.973 1 91.56 97 GLN B N 1
ATOM 2691 C CA . GLN B 1 97 ? -8.047 -7.098 -3.627 1 91.56 97 GLN B CA 1
ATOM 2692 C C . GLN B 1 97 ? -9.211 -6.969 -2.646 1 91.56 97 GLN B C 1
ATOM 2694 O O . GLN B 1 97 ? -9.828 -5.902 -2.541 1 91.56 97 GLN B O 1
ATOM 2699 N N . VAL B 1 98 ? -9.438 -7.895 -1.835 1 89.06 98 VAL B N 1
ATOM 2700 C CA . VAL B 1 98 ? -10.672 -8.047 -1.071 1 89.06 98 VAL B CA 1
ATOM 2701 C C . VAL B 1 98 ? -10.758 -6.949 -0.014 1 89.06 98 VAL B C 1
ATOM 2703 O O . VAL B 1 98 ? -11.773 -6.25 0.08 1 89.06 98 VAL B O 1
ATOM 2706 N N . TYR B 1 99 ? -9.727 -6.746 0.74 1 93.44 99 TYR B N 1
ATOM 2707 C CA . TYR B 1 99 ? -9.75 -5.77 1.823 1 93.44 99 TYR B CA 1
ATOM 2708 C C . TYR B 1 99 ? -9.836 -4.348 1.274 1 93.44 99 TYR B C 1
ATOM 2710 O O . TYR B 1 99 ? -10.461 -3.477 1.886 1 93.44 99 TYR B O 1
ATOM 2718 N N . ALA B 1 100 ? -9.273 -4.125 0.097 1 94.25 100 ALA B N 1
ATOM 2719 C CA . ALA B 1 100 ? -9.32 -2.795 -0.506 1 94.25 100 ALA B CA 1
ATOM 2720 C C . ALA B 1 100 ? -10.758 -2.367 -0.776 1 94.25 100 ALA B C 1
ATOM 2722 O O . ALA B 1 100 ? -11.102 -1.195 -0.611 1 94.25 100 ALA B O 1
ATOM 2723 N N . ALA B 1 101 ? -11.602 -3.289 -1.202 1 89.75 101 ALA B N 1
ATOM 2724 C CA . ALA B 1 101 ? -13 -2.986 -1.48 1 89.75 101 ALA B CA 1
ATOM 2725 C C . ALA B 1 101 ? -13.734 -2.57 -0.209 1 89.75 101 ALA B C 1
ATOM 2727 O O . ALA B 1 101 ? -14.516 -1.614 -0.219 1 89.75 101 ALA B O 1
ATOM 2728 N N . ASN B 1 102 ? -13.492 -3.238 0.846 1 89.12 102 ASN B N 1
ATOM 2729 C CA . ASN B 1 102 ? -14.094 -2.896 2.131 1 89.12 102 ASN B CA 1
ATOM 2730 C C . ASN B 1 102 ? -13.633 -1.527 2.619 1 89.12 102 ASN B C 1
ATOM 2732 O O . ASN B 1 102 ? -14.438 -0.73 3.104 1 89.12 102 ASN B O 1
ATOM 2736 N N . VAL B 1 103 ? -12.406 -1.256 2.494 1 96.5 103 VAL B N 1
ATOM 2737 C CA . VAL B 1 103 ? -11.836 0.014 2.93 1 96.5 103 VAL B CA 1
ATOM 2738 C C . VAL B 1 103 ? -12.406 1.154 2.088 1 96.5 103 VAL B C 1
ATOM 2740 O O . VAL B 1 103 ? -12.695 2.232 2.609 1 96.5 103 VAL B O 1
ATOM 2743 N N . ARG B 1 104 ? -12.555 0.888 0.795 1 95.94 104 ARG B N 1
ATOM 2744 C CA . ARG B 1 104 ? -13.156 1.895 -0.069 1 95.94 104 ARG B CA 1
ATOM 2745 C C . ARG B 1 104 ? -14.57 2.24 0.403 1 95.94 104 ARG B C 1
ATOM 2747 O O . ARG B 1 104 ? -14.938 3.416 0.466 1 95.94 104 ARG B O 1
ATOM 2754 N N . ARG B 1 105 ? -15.32 1.265 0.763 1 93.56 105 ARG B N 1
ATOM 2755 C CA . ARG B 1 105 ? -16.672 1.457 1.26 1 93.56 105 ARG B CA 1
ATOM 2756 C C . ARG B 1 105 ? -16.688 2.293 2.535 1 93.56 105 ARG B C 1
ATOM 2758 O O . ARG B 1 105 ? -17.578 3.113 2.744 1 93.56 105 ARG B O 1
ATOM 2765 N N . PHE B 1 106 ? -15.703 2.072 3.363 1 97.06 106 PHE B N 1
ATOM 2766 C CA . PHE B 1 106 ? -15.586 2.852 4.59 1 97.06 106 PHE B CA 1
ATOM 2767 C C . PHE B 1 106 ? -15.523 4.344 4.281 1 97.06 106 PHE B C 1
ATOM 2769 O O . PHE B 1 106 ? -16.266 5.133 4.867 1 97.06 106 PHE B O 1
ATOM 2776 N N . PHE B 1 107 ? -14.695 4.75 3.355 1 97.62 107 PHE B N 1
ATOM 2777 C CA . PHE B 1 107 ? -14.562 6.16 3.008 1 97.62 107 PHE B CA 1
ATOM 2778 C C . PHE B 1 107 ? -15.852 6.695 2.402 1 97.62 107 PHE B C 1
ATOM 2780 O O . PHE B 1 107 ? -16.219 7.852 2.627 1 97.62 107 PHE B O 1
ATOM 2787 N N . GLU B 1 108 ? -16.578 5.852 1.633 1 95.44 108 GLU B N 1
ATOM 2788 C CA . GLU B 1 108 ? -17.859 6.254 1.07 1 95.44 108 GLU B CA 1
ATOM 2789 C C . GLU B 1 108 ? -18.891 6.523 2.17 1 95.44 108 GLU B C 1
ATOM 2791 O O . GLU B 1 108 ? -19.609 7.52 2.119 1 95.44 108 GLU B O 1
ATOM 2796 N N . VAL B 1 109 ? -18.875 5.707 3.121 1 95.12 109 VAL B N 1
ATOM 2797 C CA . VAL B 1 109 ? -19.812 5.801 4.23 1 95.12 109 VAL B CA 1
ATOM 2798 C C . VAL B 1 109 ? -19.547 7.078 5.023 1 95.12 109 VAL B C 1
ATOM 2800 O O . VAL B 1 109 ? -20.484 7.75 5.453 1 95.12 109 VAL B O 1
ATOM 2803 N N . LEU B 1 110 ? -18.266 7.453 5.215 1 95.44 110 LEU B N 1
ATOM 2804 C CA . LEU B 1 110 ? -17.906 8.656 5.961 1 95.44 110 LEU B CA 1
ATOM 2805 C C . LEU B 1 110 ? -18.547 9.891 5.336 1 95.44 110 LEU B C 1
ATOM 2807 O O . LEU B 1 110 ? -18.953 10.812 6.051 1 95.44 110 LEU B O 1
ATOM 2811 N N . GLY B 1 111 ? -18.672 9.875 4 1 92.5 111 GLY B N 1
ATOM 2812 C CA . GLY B 1 111 ? -19.109 11.062 3.293 1 92.5 111 GLY B CA 1
ATOM 2813 C C . GLY B 1 111 ? -20.594 11.023 2.932 1 92.5 111 GLY B C 1
ATOM 2814 O O . GLY B 1 111 ? -21.078 11.883 2.189 1 92.5 111 GLY B O 1
ATOM 2815 N N . THR B 1 112 ? -21.328 10.016 3.389 1 90.75 112 THR B N 1
ATOM 2816 C CA . THR B 1 112 ? -22.734 9.922 3.068 1 90.75 112 THR B CA 1
ATOM 2817 C C . THR B 1 112 ? -23.516 11.086 3.676 1 90.75 112 THR B C 1
ATOM 2819 O O . THR B 1 112 ? -23.188 11.555 4.77 1 90.75 112 THR B O 1
ATOM 2822 N N . LEU B 1 113 ? -24.453 11.508 2.953 1 87.12 113 LEU B N 1
ATOM 2823 C CA . LEU B 1 113 ? -25.328 12.562 3.48 1 87.12 113 LEU B CA 1
ATOM 2824 C C . LEU B 1 113 ? -26.312 12 4.492 1 87.12 113 LEU B C 1
ATOM 2826 O O . LEU B 1 113 ? -26.719 10.836 4.395 1 87.12 113 LEU B O 1
ATOM 2830 N N . GLY B 1 114 ? -26.672 12.789 5.48 1 88.5 114 GLY B N 1
ATOM 2831 C CA . GLY B 1 114 ? -27.625 12.359 6.5 1 88.5 114 GLY B CA 1
ATOM 2832 C C . GLY B 1 114 ? -26.953 11.648 7.664 1 88.5 114 GLY B C 1
ATOM 2833 O O . GLY B 1 114 ? -25.828 11.984 8.047 1 88.5 114 GLY B O 1
ATOM 2834 N N . GLY B 1 115 ? -27.641 10.781 8.359 1 91.38 115 GLY B N 1
ATOM 2835 C CA . GLY B 1 115 ? -27.109 10.062 9.508 1 91.38 115 GLY B CA 1
ATOM 2836 C C . GLY B 1 115 ? -26.031 9.07 9.148 1 91.38 115 GLY B C 1
ATOM 2837 O O . GLY B 1 115 ? -26.078 8.453 8.078 1 91.38 115 GLY B O 1
ATOM 2838 N N . LEU B 1 116 ? -25.062 8.938 10 1 92.62 116 LEU B N 1
ATOM 2839 C CA . LEU B 1 116 ? -23.984 7.98 9.805 1 92.62 116 LEU B CA 1
ATOM 2840 C C . LEU B 1 116 ? -24.516 6.551 9.836 1 92.62 116 LEU B C 1
ATOM 2842 O O . LEU B 1 116 ? -25.125 6.133 10.828 1 92.62 116 LEU B O 1
ATOM 2846 N N . PRO B 1 117 ? -24.328 5.77 8.773 1 92.12 117 PRO B N 1
ATOM 2847 C CA . PRO B 1 117 ? -24.734 4.363 8.773 1 92.12 117 PRO B CA 1
ATOM 2848 C C . PRO B 1 117 ? -24 3.543 9.836 1 92.12 117 PRO B C 1
ATOM 2850 O O . PRO B 1 117 ? -22.984 4.004 10.391 1 92.12 117 PRO B O 1
ATOM 2853 N N . PRO B 1 118 ? -24.531 2.357 10.109 1 92.5 118 PRO B N 1
ATOM 2854 C CA . PRO B 1 118 ? -23.812 1.481 11.039 1 92.5 118 PRO B CA 1
ATOM 2855 C C . PRO B 1 118 ? -22.406 1.142 10.555 1 92.5 118 PRO B C 1
ATOM 2857 O O . PRO B 1 118 ? -22.188 0.952 9.359 1 92.5 118 PRO B O 1
ATOM 2860 N N . LEU B 1 119 ? -21.5 1.111 11.5 1 94.44 119 LEU B N 1
ATOM 2861 C CA . LEU B 1 119 ? -20.094 0.892 11.164 1 94.44 119 LEU B CA 1
ATOM 2862 C C . LEU B 1 119 ? -19.672 -0.535 11.5 1 94.44 119 LEU B C 1
ATOM 2864 O O . LEU B 1 119 ? -18.547 -0.942 11.195 1 94.44 119 LEU B O 1
ATOM 2868 N N . ASP B 1 120 ? -20.531 -1.348 12.055 1 92.06 120 ASP B N 1
ATOM 2869 C CA . ASP B 1 120 ? -20.172 -2.666 12.57 1 92.06 120 ASP B CA 1
ATOM 2870 C C . ASP B 1 120 ? -19.781 -3.615 11.445 1 92.06 120 ASP B C 1
ATOM 2872 O O . ASP B 1 120 ? -19.047 -4.582 11.664 1 92.06 120 ASP B O 1
ATOM 2876 N N . GLY B 1 121 ? -20.234 -3.398 10.258 1 90.88 121 GLY B N 1
ATOM 2877 C CA . GLY B 1 121 ? -19.812 -4.211 9.125 1 90.88 121 GLY B CA 1
ATOM 2878 C C . GLY B 1 121 ? -18.5 -3.77 8.523 1 90.88 121 GLY B C 1
ATOM 2879 O O . GLY B 1 121 ? -17.938 -4.449 7.656 1 90.88 121 GLY B O 1
ATOM 2880 N N . LEU B 1 122 ? -17.922 -2.686 9.008 1 93.75 122 LEU B N 1
ATOM 2881 C CA . LEU B 1 122 ? -16.719 -2.094 8.414 1 93.75 122 LEU B CA 1
ATOM 2882 C C . LEU B 1 122 ? -15.578 -2.055 9.422 1 93.75 122 LEU B C 1
ATOM 2884 O O . LEU B 1 122 ? -14.43 -2.342 9.078 1 93.75 122 LEU B O 1
ATOM 2888 N N . LEU B 1 123 ? -15.891 -1.804 10.695 1 96 123 LEU B N 1
ATOM 2889 C CA . LEU B 1 123 ? -14.891 -1.655 11.75 1 96 123 LEU B CA 1
ATOM 2890 C C . LEU B 1 123 ? -15.008 -2.777 12.773 1 96 123 LEU B C 1
ATOM 2892 O O . LEU B 1 123 ? -16.109 -3.195 13.117 1 96 123 LEU B O 1
ATOM 2896 N N . CYS B 1 124 ? -13.836 -3.178 13.281 1 95.88 124 CYS B N 1
ATOM 2897 C CA . CYS B 1 124 ? -13.828 -4.035 14.469 1 95.88 124 CYS B CA 1
ATOM 2898 C C . CYS B 1 124 ? -14.281 -3.266 15.703 1 95.88 124 CYS B C 1
ATOM 2900 O O . CYS B 1 124 ? -14.062 -2.057 15.797 1 95.88 124 CYS B O 1
ATOM 2902 N N . GLU B 1 125 ? -14.805 -3.961 16.656 1 95.56 125 GLU B N 1
ATOM 2903 C CA . GLU B 1 125 ? -15.281 -3.342 17.891 1 95.56 125 GLU B CA 1
ATOM 2904 C C . GLU B 1 125 ? -14.141 -2.656 18.641 1 95.56 125 GLU B C 1
ATOM 2906 O O . GLU B 1 125 ? -14.336 -1.6 19.234 1 95.56 125 GLU B O 1
ATOM 2911 N N . ASN B 1 126 ? -13 -3.24 18.578 1 96.56 126 ASN B N 1
ATOM 2912 C CA . ASN B 1 126 ? -11.844 -2.697 19.281 1 96.56 126 ASN B CA 1
ATOM 2913 C C . ASN B 1 126 ? -10.93 -1.921 18.328 1 96.56 126 ASN B C 1
ATOM 2915 O O . ASN B 1 126 ? -9.711 -1.932 18.484 1 96.56 126 ASN B O 1
ATOM 2919 N N . TYR B 1 127 ? -11.539 -1.359 17.375 1 97.62 127 TYR B N 1
ATOM 2920 C CA . TYR B 1 127 ? -10.789 -0.554 16.406 1 97.62 127 TYR B CA 1
ATOM 2921 C C . TYR B 1 127 ? -9.82 0.387 17.125 1 97.62 127 TYR B C 1
ATOM 2923 O O . TYR B 1 127 ? -10.18 1.02 18.125 1 97.62 127 TYR B O 1
ATOM 2931 N N . HIS B 1 128 ? -8.57 0.438 16.641 1 98.31 128 HIS B N 1
ATOM 2932 C CA . HIS B 1 128 ? -7.512 1.296 17.156 1 98.31 128 HIS B CA 1
ATOM 2933 C C . HIS B 1 128 ? -7.125 2.373 16.156 1 98.31 128 HIS B C 1
ATOM 2935 O O . HIS B 1 128 ? -6.516 2.074 15.125 1 98.31 128 HIS B O 1
ATOM 2941 N N . ASP B 1 129 ? -7.406 3.627 16.516 1 97.75 129 ASP B N 1
ATOM 2942 C CA . ASP B 1 129 ? -7.234 4.734 15.57 1 97.75 129 ASP B CA 1
ATOM 2943 C C . ASP B 1 129 ? -6.039 5.602 15.961 1 97.75 129 ASP B C 1
ATOM 2945 O O . ASP B 1 129 ? -5.98 6.129 17.062 1 97.75 129 ASP B O 1
ATOM 2949 N N . HIS B 1 130 ? -5.094 5.719 15.078 1 97.75 130 HIS B N 1
ATOM 2950 C CA . HIS B 1 130 ? -3.965 6.633 15.234 1 97.75 130 HIS B CA 1
ATOM 2951 C C . HIS B 1 130 ? -4.141 7.875 14.367 1 97.75 130 HIS B C 1
ATOM 2953 O O . HIS B 1 130 ? -4.055 7.801 13.141 1 97.75 130 HIS B O 1
ATOM 2959 N N . ASP B 1 131 ? -4.395 8.969 15 1 96.19 131 ASP B N 1
ATOM 2960 C CA . ASP B 1 131 ? -4.629 10.25 14.344 1 96.19 131 ASP B CA 1
ATOM 2961 C C . ASP B 1 131 ? -3.721 11.336 14.914 1 96.19 131 ASP B C 1
ATOM 2963 O O . ASP B 1 131 ? -3.719 11.57 16.125 1 96.19 131 ASP B O 1
ATOM 2967 N N . PRO B 1 132 ? -2.979 12.008 14.039 1 91.75 132 PRO B N 1
ATOM 2968 C CA . PRO B 1 132 ? -2.062 13.031 14.547 1 91.75 132 PRO B CA 1
ATOM 2969 C C . PRO B 1 132 ? -2.789 14.203 15.203 1 91.75 132 PRO B C 1
ATOM 2971 O O . PRO B 1 132 ? -2.174 14.992 15.922 1 91.75 132 PRO B O 1
ATOM 2974 N N . ALA B 1 133 ? -4.039 14.359 14.977 1 89.62 133 ALA B N 1
ATOM 2975 C CA . ALA B 1 133 ? -4.812 15.461 15.539 1 89.62 133 ALA B CA 1
ATOM 2976 C C . ALA B 1 133 ? -5.113 15.234 17.016 1 89.62 133 ALA B C 1
ATOM 2978 O O . ALA B 1 133 ? -5.531 16.156 17.719 1 89.62 133 ALA B O 1
ATOM 2979 N N . THR B 1 134 ? -4.961 13.961 17.406 1 89.38 134 THR B N 1
ATOM 2980 C CA . THR B 1 134 ? -5.34 13.641 18.781 1 89.38 134 THR B CA 1
ATOM 2981 C C . THR B 1 134 ? -4.133 13.156 19.578 1 89.38 134 THR B C 1
ATOM 2983 O O . THR B 1 134 ? -3.307 12.398 19.062 1 89.38 134 THR B O 1
ATOM 2986 N N . ALA B 1 135 ? -4.008 13.594 20.734 1 83.19 135 ALA B N 1
ATOM 2987 C CA . ALA B 1 135 ? -2.902 13.203 21.609 1 83.19 135 ALA B CA 1
ATOM 2988 C C . ALA B 1 135 ? -3 11.734 22 1 83.19 135 ALA B C 1
ATOM 2990 O O . ALA B 1 135 ? -1.987 11.031 22.031 1 83.19 135 ALA B O 1
ATOM 2991 N N . GLN B 1 136 ? -4.215 11.305 22.219 1 87.81 136 GLN B N 1
ATOM 2992 C CA . GLN B 1 136 ? -4.449 9.906 22.562 1 87.81 136 GLN B CA 1
ATOM 2993 C C . GLN B 1 136 ? -5.219 9.195 21.453 1 87.81 136 GLN B C 1
ATOM 2995 O O . GLN B 1 136 ? -6.156 9.758 20.875 1 87.81 136 GLN B O 1
ATOM 3000 N N . ASP B 1 137 ? -4.781 7.996 21.266 1 92.88 137 ASP B N 1
ATOM 3001 C CA . ASP B 1 137 ? -5.473 7.199 20.25 1 92.88 137 ASP B CA 1
ATOM 3002 C C . ASP B 1 137 ? -6.93 6.957 20.641 1 92.88 137 ASP B C 1
ATOM 3004 O O . ASP B 1 137 ? -7.242 6.789 21.812 1 92.88 137 ASP B O 1
ATOM 3008 N N . ALA B 1 138 ? -7.766 7 19.672 1 90 138 ALA B N 1
ATOM 3009 C CA . ALA B 1 138 ? -9.133 6.539 19.891 1 90 138 ALA B CA 1
ATOM 3010 C C . ALA B 1 138 ? -9.219 5.016 19.828 1 90 138 ALA B C 1
ATOM 3012 O O . ALA B 1 138 ? -8.719 4.398 18.891 1 90 138 ALA B O 1
ATOM 3013 N N . ILE B 1 139 ? -9.844 4.477 20.891 1 95.62 139 ILE B N 1
ATOM 3014 C CA . ILE B 1 139 ? -9.992 3.025 20.953 1 95.62 139 ILE B CA 1
ATOM 3015 C C . ILE B 1 139 ? -11.477 2.662 21.031 1 95.62 139 ILE B C 1
ATOM 3017 O O . ILE B 1 139 ? -12.203 3.191 21.875 1 95.62 139 ILE B O 1
ATOM 3021 N N . GLY B 1 140 ? -11.805 1.803 20.109 1 96.12 140 GLY B N 1
ATOM 3022 C CA . GLY B 1 140 ? -13.18 1.324 20.094 1 96.12 140 GLY B CA 1
ATOM 3023 C C . GLY B 1 140 ? -14.039 2.014 19.047 1 96.12 140 GLY B C 1
ATOM 3024 O O . GLY B 1 140 ? -13.805 3.172 18.703 1 96.12 140 GLY B O 1
ATOM 3025 N N . MET B 1 141 ? -15.023 1.299 18.672 1 94.38 141 MET B N 1
ATOM 3026 C CA . MET B 1 141 ? -15.898 1.783 17.594 1 94.38 141 MET B CA 1
ATOM 3027 C C . MET B 1 141 ? -16.656 3.029 18.047 1 94.38 141 MET B C 1
ATOM 3029 O O . MET B 1 141 ? -16.859 3.955 17.25 1 94.38 141 MET B O 1
ATOM 3033 N N . ASP B 1 142 ? -17.047 3.137 19.297 1 94.38 142 ASP B N 1
ATOM 3034 C CA . ASP B 1 142 ? -17.766 4.297 19.812 1 94.38 142 ASP B CA 1
ATOM 3035 C C . ASP B 1 142 ? -16.906 5.555 19.734 1 94.38 142 ASP B C 1
ATOM 3037 O O . ASP B 1 142 ? -17.391 6.625 19.359 1 94.38 142 ASP B O 1
ATOM 3041 N N . ALA B 1 143 ? -15.688 5.336 20.125 1 95.44 143 ALA B N 1
ATOM 3042 C CA . ALA B 1 143 ? -14.766 6.469 20.062 1 95.44 143 ALA B CA 1
ATOM 3043 C C . ALA B 1 143 ? -14.578 6.953 18.641 1 95.44 143 ALA B C 1
ATOM 3045 O O . ALA B 1 143 ? -14.586 8.156 18.375 1 95.44 143 ALA B O 1
ATOM 3046 N N . MET B 1 144 ? -14.469 6.047 17.734 1 95.12 144 MET B N 1
ATOM 3047 C CA . MET B 1 144 ? -14.312 6.41 16.328 1 95.12 144 MET B CA 1
ATOM 3048 C C . MET B 1 144 ? -15.57 7.09 15.805 1 95.12 144 MET B C 1
ATOM 3050 O O . MET B 1 144 ? -15.484 8.078 15.07 1 95.12 144 MET B O 1
ATOM 3054 N N . ARG B 1 145 ? -16.703 6.57 16.172 1 94.69 145 ARG B N 1
ATOM 3055 C CA . ARG B 1 145 ? -17.953 7.18 15.766 1 94.69 145 ARG B CA 1
ATOM 3056 C C . ARG B 1 145 ? -18.031 8.633 16.219 1 94.69 145 ARG B C 1
ATOM 3058 O O . ARG B 1 145 ? -18.469 9.5 15.461 1 94.69 145 ARG B O 1
ATOM 3065 N N . ARG B 1 146 ? -17.625 8.945 17.422 1 94.06 146 ARG B N 1
ATOM 3066 C CA . ARG B 1 146 ? -17.625 10.305 17.953 1 94.06 146 ARG B CA 1
ATOM 3067 C C . ARG B 1 146 ? -16.703 11.211 17.125 1 94.06 146 ARG B C 1
ATOM 3069 O O . ARG B 1 146 ? -17.062 12.352 16.828 1 94.06 146 ARG B O 1
ATOM 3076 N N . GLU B 1 147 ? -15.594 10.648 16.781 1 94.06 147 GLU B N 1
ATOM 3077 C CA . GLU B 1 147 ? -14.656 11.414 15.961 1 94.06 147 GLU B CA 1
ATOM 3078 C C . GLU B 1 147 ? -15.258 11.734 14.594 1 94.06 147 GLU B C 1
ATOM 3080 O O . GLU B 1 147 ? -15.148 12.859 14.109 1 94.06 147 GLU B O 1
ATOM 3085 N N . ILE B 1 148 ? -15.867 10.742 13.992 1 95.25 148 ILE B N 1
ATOM 3086 C CA . ILE B 1 148 ? -16.5 10.93 12.695 1 95.25 148 ILE B CA 1
ATOM 3087 C C . ILE B 1 148 ? -17.594 11.984 12.805 1 95.25 148 ILE B C 1
ATOM 3089 O O . ILE B 1 148 ? -17.688 12.883 11.961 1 95.25 148 ILE B O 1
ATOM 3093 N N . GLU B 1 149 ? -18.344 11.938 13.836 1 94.56 149 GLU B N 1
ATOM 3094 C CA . GLU B 1 149 ? -19.453 12.875 14.023 1 94.56 149 GLU B CA 1
ATOM 3095 C C . GLU B 1 149 ? -18.938 14.297 14.242 1 94.56 149 GLU B C 1
ATOM 3097 O O . GLU B 1 149 ? -19.562 15.258 13.789 1 94.56 149 GLU B O 1
ATOM 3102 N N . MET B 1 150 ? -17.875 14.406 14.922 1 93.31 150 MET B N 1
ATOM 3103 C CA . MET B 1 150 ? -17.266 15.719 15.094 1 93.31 150 MET B CA 1
ATOM 3104 C C . MET B 1 150 ? -16.953 16.344 13.742 1 93.31 150 MET B C 1
ATOM 3106 O O . MET B 1 150 ? -17.266 17.516 13.516 1 93.31 150 MET B O 1
ATOM 3110 N N . TRP B 1 151 ? -16.344 15.617 12.836 1 95.94 151 TRP B N 1
ATOM 3111 C CA . TRP B 1 151 ? -16.047 16.109 11.5 1 95.94 151 TRP B CA 1
ATOM 3112 C C . TRP B 1 151 ? -17.328 16.406 10.734 1 95.94 151 TRP B C 1
ATOM 3114 O O . TRP B 1 151 ? -17.438 17.438 10.055 1 95.94 151 TRP B O 1
ATOM 3124 N N . ARG B 1 152 ? -18.297 15.539 10.891 1 96.25 152 ARG B N 1
ATOM 3125 C CA . ARG B 1 152 ? -19.562 15.695 10.164 1 96.25 152 ARG B CA 1
ATOM 3126 C C . ARG B 1 152 ? -20.359 16.875 10.703 1 96.25 152 ARG B C 1
ATOM 3128 O O . ARG B 1 152 ? -21.109 17.516 9.953 1 96.25 152 ARG B O 1
ATOM 3135 N N . ASP B 1 153 ? -20.203 17.203 11.961 1 95.62 153 ASP B N 1
ATOM 3136 C CA . ASP B 1 153 ? -20.859 18.359 12.547 1 95.62 153 ASP B CA 1
ATOM 3137 C C . ASP B 1 153 ? -20.281 19.656 11.977 1 95.62 153 ASP B C 1
ATOM 3139 O O . ASP B 1 153 ? -20.984 20.672 11.867 1 95.62 153 ASP B O 1
ATOM 3143 N N . GLY B 1 154 ? -19.078 19.578 11.617 1 96.75 154 GLY B N 1
ATOM 3144 C CA . GLY B 1 154 ? -18.422 20.797 11.156 1 96.75 154 GLY B CA 1
ATOM 3145 C C . GLY B 1 154 ? -18.469 20.969 9.648 1 96.75 154 GLY B C 1
ATOM 3146 O O . GLY B 1 154 ? -18.391 22.094 9.148 1 96.75 154 GLY B O 1
ATOM 3147 N N . PHE B 1 155 ? -18.625 19.812 8.914 1 97.5 155 PHE B N 1
ATOM 3148 C CA . PHE B 1 155 ? -18.438 19.891 7.473 1 97.5 155 PHE B CA 1
ATOM 3149 C C . PHE B 1 155 ? -19.438 19 6.746 1 97.5 155 PHE B C 1
ATOM 3151 O O . PHE B 1 155 ? -19.797 17.938 7.238 1 97.5 155 PHE B O 1
ATOM 3158 N N . ASP B 1 156 ? -19.891 19.391 5.594 1 96.88 156 ASP B N 1
ATOM 3159 C CA . ASP B 1 156 ? -20.406 18.531 4.539 1 96.88 156 ASP B CA 1
ATOM 3160 C C . ASP B 1 156 ? -19.297 18.141 3.562 1 96.88 156 ASP B C 1
ATOM 3162 O O . ASP B 1 156 ? -18.75 18.984 2.863 1 96.88 156 ASP B O 1
ATOM 3166 N N . PHE B 1 157 ? -18.969 16.859 3.578 1 97.62 157 PHE B N 1
ATOM 3167 C CA . PHE B 1 157 ? -17.766 16.547 2.834 1 97.62 157 PHE B CA 1
ATOM 3168 C C . PHE B 1 157 ? -17.922 15.258 2.043 1 97.62 157 PHE B C 1
ATOM 3170 O O . PHE B 1 157 ? -18.875 14.508 2.254 1 97.62 157 PHE B O 1
ATOM 3177 N N . VAL B 1 158 ? -17.016 15.102 1.11 1 97.06 158 VAL B N 1
ATOM 3178 C CA . VAL B 1 158 ? -16.875 13.867 0.343 1 97.06 158 VAL B CA 1
ATOM 3179 C C . VA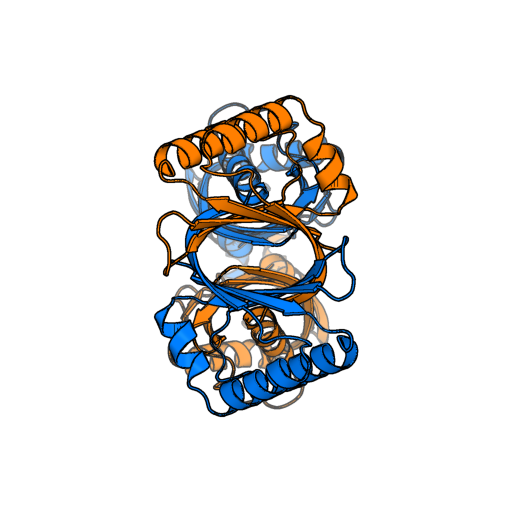L B 1 158 ? -15.391 13.492 0.234 1 97.06 158 VAL B C 1
ATOM 3181 O O . VAL B 1 158 ? -14.531 14.375 0.135 1 97.06 158 VAL B O 1
ATOM 3184 N N . PHE B 1 159 ? -15.188 12.203 0.297 1 97.94 159 PHE B N 1
ATOM 3185 C CA . PHE B 1 159 ? -13.875 11.664 -0.014 1 97.94 159 PHE B CA 1
ATOM 3186 C C . PHE B 1 159 ? -13.805 11.203 -1.466 1 97.94 159 PHE B C 1
ATOM 3188 O O . PHE B 1 159 ? -14.758 10.625 -1.983 1 97.94 159 PHE B O 1
ATOM 3195 N N . THR B 1 160 ? -12.75 11.523 -2.094 1 98.12 160 THR B N 1
ATOM 3196 C CA . THR B 1 160 ? -12.391 10.867 -3.35 1 98.12 160 THR B CA 1
ATOM 3197 C C . THR B 1 160 ? -11.18 9.961 -3.158 1 98.12 160 THR B C 1
ATOM 3199 O O . THR B 1 160 ? -10.117 10.414 -2.732 1 98.12 160 THR B O 1
ATOM 3202 N N . VAL B 1 161 ? -11.391 8.688 -3.373 1 98.25 161 VAL B N 1
ATOM 3203 C CA . VAL B 1 161 ? -10.281 7.746 -3.33 1 98.25 161 VAL B CA 1
ATOM 3204 C C . VAL B 1 161 ? -9.445 7.875 -4.602 1 98.25 161 VAL B C 1
ATOM 3206 O O . VAL B 1 161 ? -9.914 7.555 -5.695 1 98.25 161 VAL B O 1
ATOM 3209 N N . GLU B 1 162 ? -8.227 8.359 -4.492 1 98.25 162 GLU B N 1
ATOM 3210 C CA . GLU B 1 162 ? -7.344 8.594 -5.633 1 98.25 162 GLU B CA 1
ATOM 3211 C C . GLU B 1 162 ? -6.586 7.328 -6.02 1 98.25 162 GLU B C 1
ATOM 3213 O O . GLU B 1 162 ? -6.348 7.074 -7.199 1 98.25 162 GLU B O 1
ATOM 3218 N N . ASP B 1 163 ? -6.215 6.562 -5.008 1 96.81 163 ASP B N 1
ATOM 3219 C CA . ASP B 1 163 ? -5.406 5.359 -5.184 1 96.81 163 ASP B CA 1
ATOM 3220 C C . ASP B 1 163 ? -5.52 4.441 -3.969 1 96.81 163 ASP B C 1
ATOM 3222 O O . ASP B 1 163 ? -5.738 4.91 -2.848 1 96.81 163 ASP B O 1
ATOM 3226 N N . GLN B 1 164 ? -5.469 3.152 -4.238 1 98 164 GLN B N 1
ATOM 3227 C CA . GLN B 1 164 ? -5.375 2.186 -3.148 1 98 164 GLN B CA 1
ATOM 3228 C C . GLN B 1 164 ? -4.301 1.138 -3.434 1 98 164 GLN B C 1
ATOM 3230 O O . GLN B 1 164 ? -4.16 0.682 -4.57 1 98 164 GLN B O 1
ATOM 3235 N N . ILE B 1 165 ? -3.543 0.808 -2.408 1 97.38 165 ILE B N 1
ATOM 3236 C CA . ILE B 1 165 ? -2.521 -0.233 -2.383 1 97.38 165 ILE B CA 1
ATOM 3237 C C . ILE B 1 165 ? -2.85 -1.252 -1.294 1 97.38 165 ILE B C 1
ATOM 3239 O O . ILE B 1 165 ? -3.158 -0.878 -0.16 1 97.38 165 ILE B O 1
ATOM 3243 N N . ALA B 1 166 ? -2.791 -2.508 -1.65 1 96.62 166 ALA B N 1
ATOM 3244 C CA . ALA B 1 166 ? -3.111 -3.527 -0.654 1 96.62 166 ALA B CA 1
ATOM 3245 C C . ALA B 1 166 ? -2.047 -4.621 -0.629 1 96.62 166 ALA B C 1
ATOM 3247 O O . ALA B 1 166 ? -1.546 -5.035 -1.678 1 96.62 166 ALA B O 1
ATOM 3248 N N . GLN B 1 167 ? -1.665 -5.059 0.507 1 94.62 167 GLN B N 1
ATOM 3249 C CA . GLN B 1 167 ? -0.752 -6.168 0.75 1 94.62 167 GLN B CA 1
ATOM 3250 C C . GLN B 1 167 ? -1.064 -6.855 2.076 1 94.62 167 GLN B C 1
ATOM 3252 O O . GLN B 1 167 ? -1.12 -6.207 3.121 1 94.62 167 GLN B O 1
ATOM 3257 N N . GLU B 1 168 ? -1.231 -8.203 2.021 1 92.62 168 GLU B N 1
ATOM 3258 C CA . GLU B 1 168 ? -1.595 -8.961 3.215 1 92.62 168 GLU B CA 1
ATOM 3259 C C . GLU B 1 168 ? -2.816 -8.359 3.902 1 92.62 168 GLU B C 1
ATOM 3261 O O . GLU B 1 168 ? -3.891 -8.266 3.303 1 92.62 168 GLU B O 1
ATOM 3266 N N . ASP B 1 169 ? -2.619 -7.832 5.164 1 95.06 169 ASP B N 1
ATOM 3267 C CA . ASP B 1 169 ? -3.779 -7.344 5.902 1 95.06 169 ASP B CA 1
ATOM 3268 C C . ASP B 1 169 ? -3.807 -5.816 5.938 1 95.06 169 ASP B C 1
ATOM 3270 O O . ASP B 1 169 ? -4.543 -5.219 6.727 1 95.06 169 ASP B O 1
ATOM 3274 N N . ARG B 1 170 ? -3 -5.207 5.035 1 97.62 170 ARG B N 1
ATOM 3275 C CA . ARG B 1 170 ? -2.904 -3.752 5.023 1 97.62 170 ARG B CA 1
ATOM 3276 C C . ARG B 1 170 ? -3.502 -3.172 3.746 1 97.62 170 ARG B C 1
ATOM 3278 O O . ARG B 1 170 ? -3.334 -3.738 2.664 1 97.62 170 ARG B O 1
ATOM 3285 N N . VAL B 1 171 ? -4.176 -2.08 3.877 1 98.31 171 VAL B N 1
ATOM 3286 C CA . VAL B 1 171 ? -4.66 -1.293 2.748 1 98.31 171 VAL B CA 1
ATOM 3287 C C . VAL B 1 171 ? -4.301 0.178 2.951 1 98.31 171 VAL B C 1
ATOM 3289 O O . VAL B 1 171 ? -4.641 0.77 3.979 1 98.31 171 VAL B O 1
ATOM 3292 N N . CYS B 1 172 ? -3.582 0.728 2.047 1 98.81 172 CYS B N 1
ATOM 3293 C CA . CYS B 1 172 ? -3.314 2.162 2.016 1 98.81 172 CYS B CA 1
ATOM 3294 C C . CYS B 1 172 ? -4.234 2.867 1.028 1 98.81 172 CYS B C 1
ATOM 3296 O O . CYS B 1 172 ? -4.383 2.426 -0.113 1 98.81 172 CYS B O 1
ATOM 3298 N N . THR B 1 173 ? -4.812 3.945 1.445 1 98.88 173 THR B N 1
ATOM 3299 C CA . THR B 1 173 ? -5.668 4.754 0.582 1 98.88 173 THR B CA 1
ATOM 3300 C C . THR B 1 173 ? -5.176 6.195 0.529 1 98.88 173 THR B C 1
ATOM 3302 O O . THR B 1 173 ? -5.023 6.844 1.567 1 98.88 173 THR B O 1
ATOM 3305 N N . ARG B 1 174 ? -4.832 6.645 -0.623 1 98.75 174 ARG B N 1
ATOM 3306 C CA . ARG B 1 174 ? -4.645 8.07 -0.877 1 98.75 174 ARG B CA 1
ATOM 3307 C C . ARG B 1 174 ? -5.957 8.734 -1.281 1 98.75 174 ARG B C 1
ATOM 3309 O O . ARG B 1 174 ? -6.668 8.234 -2.154 1 98.75 174 ARG B O 1
ATOM 3316 N N . TRP B 1 175 ? -6.27 9.805 -0.602 1 98.56 175 TRP B N 1
ATOM 3317 C CA . TRP B 1 175 ? -7.582 10.391 -0.846 1 98.56 175 TRP B CA 1
ATOM 3318 C C . TRP B 1 175 ? -7.496 11.914 -0.91 1 98.56 175 TRP B C 1
ATOM 3320 O O . TRP B 1 175 ? -6.531 12.508 -0.423 1 98.56 175 TRP B O 1
ATOM 3330 N N . SER B 1 176 ? -8.406 12.523 -1.604 1 98.19 176 SER B N 1
ATOM 3331 C CA . SER B 1 176 ? -8.742 13.938 -1.536 1 98.19 176 SER B CA 1
ATOM 3332 C C . SER B 1 176 ? -10.078 14.164 -0.828 1 98.19 176 SER B C 1
ATOM 3334 O O . SER B 1 176 ? -10.984 13.344 -0.941 1 98.19 176 SER B O 1
ATOM 3336 N N . TRP B 1 177 ? -10.117 15.148 -0.053 1 98.06 177 TRP B N 1
ATOM 3337 C CA . TRP B 1 177 ? -11.266 15.531 0.761 1 98.06 177 TRP B CA 1
ATOM 3338 C C . TRP B 1 177 ? -11.75 16.922 0.396 1 98.06 177 TRP B C 1
ATOM 3340 O O . TRP B 1 177 ? -10.969 17.875 0.376 1 98.06 177 TRP B O 1
ATOM 3350 N N . ARG B 1 178 ? -12.961 17.047 -0.061 1 98.25 178 ARG B N 1
ATOM 3351 C CA . ARG B 1 178 ? -13.617 18.328 -0.343 1 98.25 178 ARG B CA 1
ATOM 3352 C C . ARG B 1 178 ? -14.805 18.547 0.584 1 98.25 178 ARG B C 1
ATOM 3354 O O . ARG B 1 178 ? -15.609 17.641 0.801 1 98.25 178 ARG B O 1
ATOM 3361 N N . ALA B 1 179 ? -14.883 19.75 1.085 1 98.12 179 ALA B N 1
ATOM 3362 C CA . ALA B 1 179 ? -15.906 19.969 2.104 1 98.12 179 ALA B CA 1
ATOM 3363 C C . ALA B 1 179 ? -16.406 21.406 2.062 1 98.12 179 ALA B C 1
ATOM 3365 O O . ALA B 1 179 ? -15.742 22.297 1.524 1 98.12 179 ALA B O 1
ATOM 3366 N N . ARG B 1 180 ? -17.578 21.594 2.484 1 98 180 ARG B N 1
ATOM 3367 C CA . ARG B 1 180 ? -18.109 22.891 2.879 1 98 180 ARG B CA 1
ATOM 3368 C C . ARG B 1 180 ? -18.141 23.031 4.395 1 98 180 ARG B C 1
ATOM 3370 O O . ARG B 1 180 ? -18.609 22.141 5.098 1 98 180 ARG B O 1
ATOM 3377 N N . HIS B 1 181 ? -17.594 24.094 4.914 1 98.06 181 HIS B N 1
ATOM 3378 C CA . HIS B 1 181 ? -17.609 24.359 6.348 1 98.06 181 HIS B CA 1
ATOM 3379 C C . HIS B 1 181 ? -18.984 24.828 6.797 1 98.06 181 HIS B C 1
ATOM 3381 O O . HIS B 1 181 ? -19.312 26.016 6.684 1 98.06 181 HIS B O 1
ATOM 3387 N N . THR B 1 182 ? -19.734 23.969 7.426 1 97.38 182 THR B N 1
ATOM 3388 C CA . THR B 1 182 ? -21.156 24.219 7.625 1 97.38 182 THR B CA 1
ATOM 3389 C C . THR B 1 182 ? -21.469 24.359 9.109 1 97.38 182 THR B C 1
ATOM 3391 O O . THR B 1 182 ? -22.562 24.812 9.477 1 97.38 182 THR B O 1
ATOM 3394 N N . GLY B 1 183 ? -20.578 23.969 9.992 1 97.19 183 GLY B N 1
ATOM 3395 C CA . GLY B 1 183 ? -20.766 24.047 11.438 1 97.19 183 GLY B CA 1
ATOM 3396 C C . GLY B 1 183 ? -19.5 24.422 12.18 1 97.19 183 GLY B C 1
ATOM 3397 O O . GLY B 1 183 ? -18.453 24.609 11.57 1 97.19 183 GLY B O 1
ATOM 3398 N N . ASP B 1 184 ? -19.641 24.547 13.508 1 96.06 184 ASP B N 1
ATOM 3399 C CA . ASP B 1 184 ? -18.484 24.859 14.352 1 96.06 184 ASP B CA 1
ATOM 3400 C C . ASP B 1 184 ? -17.453 23.719 14.312 1 96.06 184 ASP B C 1
ATOM 3402 O O . ASP B 1 184 ? -17.828 22.547 14.328 1 96.06 184 ASP B O 1
ATOM 3406 N N . PHE B 1 185 ? -16.219 24.094 14.195 1 94.5 185 PHE B N 1
ATOM 3407 C CA . PHE B 1 185 ? -15.117 23.141 14.172 1 94.5 185 PHE B CA 1
ATOM 3408 C C . PHE B 1 185 ? -13.914 23.672 14.938 1 94.5 185 PHE B C 1
ATOM 3410 O O . PHE B 1 185 ? -13.289 24.641 14.516 1 94.5 185 PHE B O 1
ATOM 3417 N N . LEU B 1 186 ? -13.656 23.047 16 1 89.75 186 LEU B N 1
ATOM 3418 C CA . LEU B 1 186 ? -12.547 23.438 16.875 1 89.75 186 LEU B CA 1
ATOM 3419 C C . LEU B 1 186 ? -12.664 24.906 17.266 1 89.75 186 LEU B C 1
ATOM 3421 O O . LEU B 1 186 ? -11.688 25.656 17.203 1 89.75 186 LEU B O 1
ATOM 3425 N N . GLY B 1 187 ? -13.852 25.297 17.531 1 90.88 187 GLY B N 1
ATOM 3426 C CA . GLY B 1 187 ? -14.102 26.641 18.016 1 90.88 187 GLY B CA 1
ATOM 3427 C C . GLY B 1 187 ? -14.219 27.672 16.906 1 90.88 187 GLY B C 1
ATOM 3428 O O . GLY B 1 187 ? -14.453 28.844 17.172 1 90.88 187 GLY B O 1
ATOM 3429 N N . ILE B 1 188 ? -14.055 27.266 15.695 1 93.12 188 ILE B N 1
ATOM 3430 C CA . ILE B 1 188 ? -14.188 28.156 14.539 1 93.12 188 ILE B CA 1
ATOM 3431 C C . ILE B 1 188 ? -15.609 28.047 13.977 1 93.12 188 ILE B C 1
ATOM 3433 O O . ILE B 1 188 ? -16.031 26.984 13.523 1 93.12 188 ILE B O 1
ATOM 3437 N N . PRO B 1 189 ? -16.266 29.156 13.945 1 95.75 189 PRO B N 1
ATOM 3438 C CA . PRO B 1 189 ? -17.625 29.109 13.406 1 95.75 189 PRO B CA 1
ATOM 3439 C C . PRO B 1 189 ? -17.656 28.812 11.914 1 95.75 189 PRO B C 1
ATOM 3441 O O . PRO B 1 189 ? -16.688 29.062 11.203 1 95.75 189 PRO B O 1
ATOM 3444 N N . ALA B 1 190 ? -18.797 28.328 11.461 1 97 190 ALA B N 1
ATOM 3445 C CA . ALA B 1 190 ? -18.984 28 10.055 1 97 190 ALA B CA 1
ATOM 3446 C C . ALA B 1 190 ? -18.703 29.203 9.164 1 97 190 ALA B C 1
ATOM 3448 O O . ALA B 1 190 ? -19.297 30.266 9.344 1 97 190 ALA B O 1
ATOM 3449 N N . THR B 1 191 ? -17.906 29 8.234 1 95.5 191 THR B N 1
ATOM 3450 C CA . THR B 1 191 ? -17.578 30.078 7.293 1 95.5 191 THR B CA 1
ATOM 3451 C C . THR B 1 191 ? -18.453 29.984 6.051 1 95.5 191 THR B C 1
ATOM 3453 O O . THR B 1 191 ? -18.625 30.969 5.328 1 95.5 191 THR B O 1
ATOM 3456 N N . GLY B 1 192 ? -18.906 28.766 5.758 1 97.31 192 GLY B N 1
ATOM 3457 C CA . GLY B 1 192 ? -19.656 28.531 4.535 1 97.31 192 GLY B CA 1
ATOM 3458 C C . GLY B 1 192 ? -18.766 28.312 3.322 1 97.31 192 GLY B C 1
ATOM 3459 O O . GLY B 1 192 ? -19.25 28.047 2.227 1 97.31 192 GLY B O 1
ATOM 3460 N N . ASP B 1 193 ? -17.484 28.344 3.48 1 97.56 193 ASP B N 1
ATOM 3461 C CA . ASP B 1 193 ? -16.531 28.25 2.377 1 97.56 193 ASP B CA 1
ATOM 3462 C C . ASP B 1 193 ? -16.297 26.781 1.984 1 97.56 193 ASP B C 1
ATOM 3464 O O . ASP B 1 193 ? -16.484 25.875 2.799 1 97.56 193 ASP B O 1
ATOM 3468 N N . GLU B 1 194 ? -15.875 26.609 0.729 1 98.38 194 GLU B N 1
ATOM 3469 C CA . GLU B 1 194 ? -15.359 25.312 0.288 1 98.38 194 GLU B CA 1
ATOM 3470 C C . GLU B 1 194 ? -13.875 25.172 0.633 1 98.38 194 GLU B C 1
ATOM 3472 O O . GLU B 1 194 ? -13.086 26.078 0.396 1 98.38 194 GLU B O 1
ATOM 3477 N N . VAL B 1 195 ? -13.586 24.062 1.28 1 98.12 195 VAL B N 1
ATOM 3478 C CA . VAL B 1 195 ? -12.203 23.781 1.654 1 98.12 195 VAL B CA 1
ATOM 3479 C C . VAL B 1 195 ? -11.797 22.406 1.141 1 98.12 195 VAL B C 1
ATOM 3481 O O . VAL B 1 195 ? -12.656 21.562 0.855 1 98.12 195 VAL B O 1
ATOM 3484 N N . VAL B 1 196 ? -10.508 22.219 0.946 1 97.94 196 VAL B N 1
ATOM 3485 C CA . VAL B 1 196 ? -9.992 20.969 0.406 1 97.94 196 VAL B CA 1
ATOM 3486 C C . VAL B 1 196 ? -8.805 20.5 1.241 1 97.94 196 VAL B C 1
ATOM 3488 O O . VAL B 1 196 ? -8.133 21.312 1.892 1 97.94 196 VAL B O 1
ATOM 3491 N N . MET B 1 197 ? -8.562 19.234 1.229 1 97.19 197 MET B N 1
ATOM 3492 C CA . MET B 1 197 ? -7.418 18.625 1.898 1 97.19 197 MET B CA 1
ATOM 3493 C C . MET B 1 197 ? -7.039 17.312 1.223 1 97.19 197 MET B C 1
ATOM 3495 O O . MET B 1 197 ? -7.859 16.688 0.54 1 97.19 197 MET B O 1
ATOM 3499 N N . THR B 1 198 ? -5.797 16.922 1.306 1 97.88 198 THR B N 1
ATOM 3500 C CA . THR B 1 198 ? -5.34 15.602 0.875 1 97.88 198 THR B CA 1
ATOM 3501 C C . THR B 1 198 ? -4.852 14.781 2.066 1 97.88 198 THR B C 1
ATOM 3503 O O . THR B 1 198 ? -4.52 15.344 3.115 1 97.88 198 THR B O 1
ATOM 3506 N N . GLY B 1 199 ? -4.871 13.5 1.916 1 98.44 199 GLY B N 1
ATOM 3507 C CA . GLY B 1 199 ? -4.398 12.625 2.98 1 98.44 199 GLY B CA 1
ATOM 3508 C C . GLY B 1 199 ? -4.137 11.203 2.518 1 98.44 199 GLY B C 1
ATOM 3509 O O . GLY B 1 199 ? -4.375 10.875 1.355 1 98.44 199 GLY B O 1
ATOM 3510 N N . THR B 1 200 ? -3.551 10.484 3.365 1 98.81 200 THR B N 1
ATOM 3511 C CA . THR B 1 200 ? -3.318 9.055 3.217 1 98.81 200 THR B CA 1
ATOM 3512 C C . THR B 1 200 ? -3.648 8.32 4.512 1 98.81 200 THR B C 1
ATOM 3514 O O . THR B 1 200 ? -3.32 8.789 5.602 1 98.81 200 THR B O 1
ATOM 3517 N N . THR B 1 201 ? -4.328 7.207 4.395 1 98.81 201 THR B N 1
ATOM 3518 C CA . THR B 1 201 ? -4.66 6.375 5.547 1 98.81 201 THR B CA 1
ATOM 3519 C C . THR B 1 201 ? -4.246 4.926 5.305 1 98.81 201 THR B C 1
ATOM 3521 O O . THR B 1 201 ? -4.488 4.375 4.23 1 98.81 201 THR B O 1
ATOM 3524 N N . VAL B 1 202 ? -3.541 4.332 6.246 1 98.88 202 VAL B N 1
ATOM 3525 C CA . VAL B 1 202 ? -3.229 2.906 6.238 1 98.88 202 VAL B CA 1
ATOM 3526 C C . VAL B 1 202 ? -4.125 2.176 7.238 1 98.88 202 VAL B C 1
ATOM 3528 O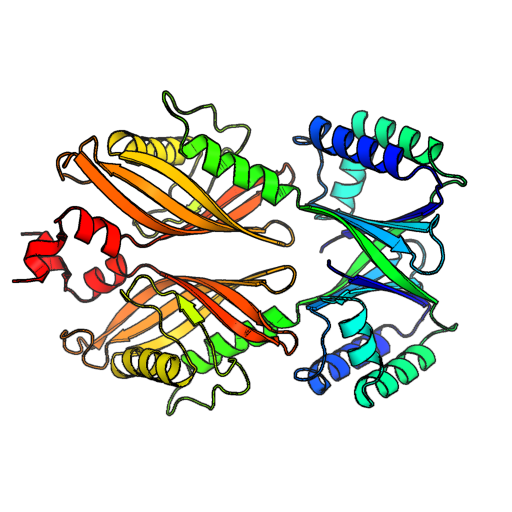 O . VAL B 1 202 ? -4.16 2.523 8.422 1 98.88 202 VAL B O 1
ATOM 3531 N N . PHE B 1 203 ? -4.82 1.181 6.754 1 98.75 203 PHE B N 1
ATOM 3532 C CA . PHE B 1 203 ? -5.656 0.352 7.613 1 98.75 203 PHE B CA 1
ATOM 3533 C C . PHE B 1 203 ? -5.121 -1.072 7.684 1 98.75 203 PHE B C 1
ATOM 3535 O O . PHE B 1 203 ? -4.668 -1.621 6.676 1 98.75 203 PHE B O 1
ATOM 3542 N N . ARG B 1 204 ? -5.129 -1.605 8.859 1 98.25 204 ARG B N 1
ATOM 3543 C CA . ARG B 1 204 ? -5.004 -3.045 9.055 1 98.25 204 ARG B CA 1
ATOM 3544 C C . ARG B 1 204 ? -6.371 -3.697 9.219 1 98.25 204 ARG B C 1
ATOM 3546 O O . ARG B 1 204 ? -7.203 -3.225 10 1 98.25 204 ARG B O 1
ATOM 3553 N N . CYS B 1 205 ? -6.633 -4.781 8.531 1 96.44 205 CYS B N 1
ATOM 3554 C CA . CYS B 1 205 ? -7.902 -5.496 8.602 1 96.44 205 CYS B CA 1
ATOM 3555 C C . CYS B 1 205 ? -7.738 -6.824 9.336 1 96.44 205 CYS B C 1
ATOM 3557 O O . CYS B 1 205 ? -6.672 -7.434 9.289 1 96.44 205 CYS B O 1
ATOM 3559 N N . ASP B 1 206 ? -8.781 -7.215 9.984 1 93.56 206 ASP B N 1
ATOM 3560 C CA . ASP B 1 206 ? -8.758 -8.547 10.586 1 93.56 206 ASP B CA 1
ATOM 3561 C C . ASP B 1 206 ? -9.148 -9.617 9.57 1 93.56 206 ASP B C 1
ATOM 3563 O O . ASP B 1 206 ? -9.305 -9.32 8.383 1 93.56 206 ASP B O 1
ATOM 3567 N N . ARG B 1 207 ? -9.305 -10.844 10.008 1 86.38 207 ARG B N 1
ATOM 3568 C CA . ARG B 1 207 ? -9.508 -11.984 9.117 1 86.38 207 ARG B CA 1
ATOM 3569 C C . ARG B 1 207 ? -10.867 -11.898 8.43 1 86.38 207 ARG B C 1
ATOM 3571 O O . ARG B 1 207 ? -11.102 -12.562 7.418 1 86.38 207 ARG B O 1
ATOM 3578 N N . THR B 1 208 ? -11.766 -11.141 9.016 1 84.56 208 THR B N 1
ATOM 3579 C CA . THR B 1 208 ? -13.094 -11.016 8.43 1 84.56 208 THR B CA 1
ATOM 3580 C C . THR B 1 208 ? -13.141 -9.844 7.457 1 84.56 208 THR B C 1
ATOM 3582 O O . THR B 1 208 ? -14.188 -9.562 6.859 1 84.56 208 THR B O 1
ATOM 3585 N N . GLY B 1 209 ? -12.016 -9.102 7.363 1 89.69 209 GLY B N 1
ATOM 3586 C CA . GLY B 1 209 ? -11.953 -7.961 6.457 1 89.69 209 GLY B CA 1
ATOM 3587 C C . GLY B 1 209 ? -12.344 -6.652 7.121 1 89.69 209 GLY B C 1
ATOM 3588 O O . GLY B 1 209 ? -12.25 -5.586 6.508 1 89.69 209 GLY B O 1
ATOM 3589 N N . LYS B 1 210 ? -12.781 -6.73 8.328 1 93.81 210 LYS B N 1
ATOM 3590 C CA . LYS B 1 210 ? -13.102 -5.508 9.055 1 93.81 210 LYS B CA 1
ATOM 3591 C C . LYS B 1 210 ? -11.836 -4.75 9.445 1 93.81 210 LYS B C 1
ATOM 3593 O O . LYS B 1 210 ? -10.805 -5.359 9.727 1 93.81 210 LYS B O 1
ATOM 3598 N N . ILE B 1 211 ? -11.977 -3.49 9.492 1 97.25 211 ILE B N 1
ATOM 3599 C CA . ILE B 1 211 ? -10.844 -2.637 9.828 1 97.25 211 ILE B CA 1
ATOM 3600 C C . ILE B 1 211 ? -10.578 -2.695 11.328 1 97.25 211 ILE B C 1
ATOM 3602 O O . ILE B 1 211 ? -11.469 -2.406 12.133 1 97.25 211 ILE B O 1
ATOM 3606 N N . ALA B 1 212 ? -9.367 -3.018 11.711 1 97.81 212 ALA B N 1
ATOM 3607 C CA . ALA B 1 212 ? -9.023 -3.217 13.117 1 97.81 212 ALA B CA 1
ATOM 3608 C C . ALA B 1 212 ? -8.164 -2.074 13.633 1 97.81 212 ALA B C 1
ATOM 3610 O O . ALA B 1 212 ? -8.156 -1.786 14.836 1 97.81 212 ALA B O 1
ATOM 3611 N N . GLU B 1 213 ? -7.41 -1.528 12.766 1 98.5 213 GLU B N 1
ATOM 3612 C CA . GLU B 1 213 ? -6.473 -0.473 13.141 1 98.5 213 GLU B CA 1
ATOM 3613 C C . GLU B 1 213 ? -6.238 0.49 11.977 1 98.5 213 GLU B C 1
ATOM 3615 O O . GLU B 1 213 ? -6.293 0.091 10.812 1 98.5 213 GLU B O 1
ATOM 3620 N N . GLY B 1 214 ? -6.051 1.777 12.281 1 98.44 214 GLY B N 1
ATOM 3621 C CA . GLY B 1 214 ? -5.867 2.771 11.234 1 98.44 214 GLY B CA 1
ATOM 3622 C C . GLY B 1 214 ? -4.863 3.846 11.602 1 98.44 214 GLY B C 1
ATOM 3623 O O . GLY B 1 214 ? -4.785 4.266 12.758 1 98.44 214 GLY B O 1
ATOM 3624 N N . TRP B 1 215 ? -4.059 4.25 10.664 1 98.62 215 TRP B N 1
ATOM 3625 C CA . TRP B 1 215 ? -3.115 5.355 10.766 1 98.62 215 TRP B CA 1
ATOM 3626 C C . TRP B 1 215 ? -3.459 6.461 9.773 1 98.62 215 TRP B C 1
ATOM 3628 O O . TRP B 1 215 ? -3.316 6.281 8.562 1 98.62 215 TRP B O 1
ATOM 3638 N N . TRP B 1 216 ? -3.926 7.602 10.289 1 98.5 216 TRP B N 1
ATOM 3639 C CA . TRP B 1 216 ? -4.328 8.734 9.461 1 98.5 216 TRP B CA 1
ATOM 3640 C C . TRP B 1 216 ? -3.201 9.75 9.344 1 98.5 216 TRP B C 1
ATOM 3642 O O . TRP B 1 216 ? -2.521 10.047 10.328 1 98.5 216 TRP B O 1
ATOM 3652 N N . GLN B 1 217 ? -2.971 10.242 8.18 1 98.56 217 GLN B N 1
ATOM 3653 C CA . GLN B 1 217 ? -2.154 11.414 7.902 1 98.56 217 GLN B CA 1
ATOM 3654 C C . GLN B 1 217 ? -2.84 12.336 6.895 1 98.56 217 GLN B C 1
ATOM 3656 O O . GLN B 1 217 ? -3.24 11.891 5.816 1 98.56 217 GLN B O 1
ATOM 3661 N N . TYR B 1 218 ? -2.969 13.594 7.254 1 97.94 218 TYR B N 1
ATOM 3662 C CA . TYR B 1 218 ? -3.623 14.531 6.352 1 97.94 218 TYR B CA 1
ATOM 3663 C C . TYR B 1 218 ? -3.191 15.961 6.645 1 97.94 218 TYR B C 1
ATOM 3665 O O . TYR B 1 218 ? -2.619 16.234 7.699 1 97.94 218 TYR B O 1
ATOM 3673 N N . ASP B 1 219 ? -3.422 16.875 5.793 1 96.88 219 ASP B N 1
ATOM 3674 C CA . ASP B 1 219 ? -2.906 18.25 5.828 1 96.88 219 ASP B CA 1
ATOM 3675 C C . ASP B 1 219 ? -3.736 19.125 6.766 1 96.88 219 ASP B C 1
ATOM 3677 O O . ASP B 1 219 ? -4.406 20.062 6.316 1 96.88 219 ASP B O 1
ATOM 3681 N N . ARG B 1 220 ? -3.535 18.969 8.008 1 95.5 220 ARG B N 1
ATOM 3682 C CA . ARG B 1 220 ? -4.27 19.734 9.016 1 95.5 220 ARG B CA 1
ATOM 3683 C C . ARG B 1 220 ? -3.865 21.203 8.984 1 95.5 220 ARG B C 1
ATOM 3685 O O . ARG B 1 220 ? -4.707 22.094 9.164 1 95.5 220 ARG B O 1
ATOM 3692 N N . LEU B 1 221 ? -2.557 21.422 8.781 1 94.69 221 LEU B N 1
ATOM 3693 C CA . LEU B 1 221 ? -2.104 22.812 8.734 1 94.69 221 LEU B CA 1
ATOM 3694 C C . LEU B 1 221 ? -2.758 23.562 7.578 1 94.69 221 LEU B C 1
ATOM 3696 O O . LEU B 1 221 ? -3.207 24.688 7.738 1 94.69 221 LEU B O 1
ATOM 3700 N N . GLY B 1 222 ? -2.781 22.906 6.371 1 95.19 222 GLY B N 1
ATOM 3701 C CA . GLY B 1 222 ? -3.457 23.516 5.234 1 95.19 222 GLY B CA 1
ATOM 3702 C C . GLY B 1 222 ? -4.93 23.781 5.492 1 95.19 222 GLY B C 1
ATOM 3703 O O . GLY B 1 222 ? -5.449 24.828 5.09 1 95.19 222 GLY B O 1
ATOM 3704 N N . LEU B 1 223 ? -5.621 22.859 6.16 1 95.69 223 LEU B N 1
ATOM 3705 C CA . LEU B 1 223 ? -7.035 23.047 6.477 1 95.69 223 LEU B CA 1
ATOM 3706 C C . LEU B 1 223 ? -7.23 24.219 7.422 1 95.69 223 LEU B C 1
ATOM 3708 O O . LEU B 1 223 ? -8.078 25.078 7.18 1 95.69 223 LEU B O 1
ATOM 3712 N N . MET B 1 224 ? -6.422 24.297 8.508 1 94 224 MET B N 1
ATOM 3713 C CA . MET B 1 224 ? -6.543 25.391 9.469 1 94 224 MET B CA 1
ATOM 3714 C C . MET B 1 224 ? -6.293 26.734 8.805 1 94 224 MET B C 1
ATOM 3716 O O . MET B 1 224 ? -6.945 27.719 9.133 1 94 224 MET B O 1
ATOM 3720 N N . SER B 1 225 ? -5.344 26.75 7.898 1 93.44 225 SER B N 1
ATOM 3721 C CA . SER B 1 225 ? -5.082 27.969 7.145 1 93.44 225 SER B CA 1
ATOM 3722 C C . SER B 1 225 ? -6.301 28.391 6.34 1 93.44 225 SER B C 1
ATOM 3724 O O . SER B 1 225 ? -6.684 29.562 6.355 1 93.44 225 SER B O 1
ATOM 3726 N N . GLN B 1 226 ? -6.938 27.484 5.652 1 95.38 226 GLN B N 1
ATOM 3727 C CA . GLN B 1 226 ? -8.117 27.766 4.836 1 95.38 226 GLN B CA 1
ATOM 3728 C C . GLN B 1 226 ? -9.273 28.266 5.695 1 95.38 226 GLN B C 1
ATOM 3730 O O . GLN B 1 226 ? -10.109 29.047 5.23 1 95.38 226 GLN B O 1
ATOM 3735 N N . LEU B 1 227 ? -9.273 27.859 6.992 1 94.44 227 LEU B N 1
ATOM 3736 C CA . LEU B 1 227 ? -10.352 28.234 7.902 1 94.44 227 LEU B CA 1
ATOM 3737 C C . LEU B 1 227 ? -10.055 29.562 8.578 1 94.44 227 LEU B C 1
ATOM 3739 O O . LEU B 1 227 ? -10.875 30.062 9.352 1 94.44 227 LEU B O 1
ATOM 3743 N N . GLY B 1 228 ? -8.852 30.141 8.359 1 89.44 228 GLY B N 1
ATOM 3744 C CA . GLY B 1 228 ? -8.477 31.422 8.922 1 89.44 228 GLY B CA 1
ATOM 3745 C C . GLY B 1 228 ? -7.945 31.328 10.336 1 89.44 228 GLY B C 1
ATOM 3746 O O . GLY B 1 228 ? -7.879 32.312 11.055 1 89.44 228 GLY B O 1
ATOM 3747 N N . ALA B 1 229 ? -7.562 30.156 10.734 1 84.88 229 ALA B N 1
ATOM 3748 C CA . ALA B 1 229 ? -7.148 29.906 12.117 1 84.88 229 ALA B CA 1
ATOM 3749 C C . ALA B 1 229 ? -5.691 30.312 12.328 1 84.88 229 ALA B C 1
ATOM 3751 O O . ALA B 1 229 ? -5.246 30.484 13.469 1 84.88 229 ALA B O 1
ATOM 3752 N N . LEU B 1 230 ? -4.883 30.406 11.305 1 78.81 230 LEU B N 1
ATOM 3753 C CA . LEU B 1 230 ? -3.457 30.688 11.438 1 78.81 230 LEU B CA 1
ATOM 3754 C C . LEU B 1 230 ? -3.176 32.188 11.297 1 78.81 230 LEU B C 1
ATOM 3756 O O . LEU B 1 230 ? -2.02 32.594 11.352 1 78.81 230 LEU B O 1
ATOM 3760 N N . GLU B 1 231 ? -4.133 33.062 10.734 1 59.59 231 GLU B N 1
ATOM 3761 C CA . GLU B 1 231 ? -3.891 34.5 10.648 1 59.59 231 GLU B CA 1
ATOM 3762 C C . GLU B 1 231 ? -3.209 35.031 11.914 1 59.59 231 GLU B C 1
ATOM 3764 O O . GLU B 1 231 ? -2.428 35.969 11.852 1 59.59 231 GLU B O 1
ATOM 3769 N N . ALA B 1 232 ? -3.301 34.656 13.016 1 50.03 232 ALA B N 1
ATOM 3770 C CA . ALA B 1 232 ? -2.455 35.188 14.078 1 50.03 232 ALA B CA 1
ATOM 3771 C C . ALA B 1 232 ? -0.985 34.875 13.828 1 50.03 232 ALA B C 1
ATOM 3773 O O . ALA B 1 232 ? -0.098 35.469 14.43 1 50.03 232 ALA B O 1
ATOM 3774 N N . LEU B 1 233 ? -0.638 33.875 13.016 1 45.34 233 LEU B N 1
ATOM 3775 C CA . LEU B 1 233 ? 0.75 33.562 12.695 1 45.34 233 LEU B CA 1
ATOM 3776 C C . LEU B 1 233 ? 1.321 34.562 11.695 1 45.34 233 LEU B C 1
ATOM 3778 O O . LEU B 1 233 ? 2.541 34.656 11.539 1 45.34 233 LEU B O 1
ATOM 3782 N N . GLU B 1 234 ? 0.534 35.156 10.719 1 43.03 234 GLU B N 1
ATOM 3783 C CA . GLU B 1 234 ? 0.999 36.062 9.688 1 43.03 234 GLU B CA 1
ATOM 3784 C C . GLU B 1 234 ? 1.264 37.469 10.25 1 43.03 234 GLU B C 1
ATOM 3786 O O . GLU B 1 234 ? 2.002 38.25 9.656 1 43.03 234 GLU B O 1
ATOM 3791 N N . ASP B 1 235 ? 0.619 37.844 11.312 1 37.84 235 ASP B N 1
ATOM 3792 C CA . ASP B 1 235 ? 0.954 39.188 11.781 1 37.84 235 ASP B CA 1
ATOM 3793 C C . ASP B 1 235 ? 2.229 39.156 12.625 1 37.84 235 ASP B C 1
ATOM 3795 O O . ASP B 1 235 ? 2.406 38.281 13.477 1 37.84 235 ASP B O 1
#

Radius of gyration: 24.63 Å; Cα contacts (8 Å, |Δi|>4): 1025; chains: 2; bounding box: 54×72×48 Å

pLDDT: mean 92.73, std 8.58, range [37.84, 98.88]

Solvent-accessible surface area (backbone atoms only — not comparable to full-atom values): 23941 Å² total; per-residue (Å²): 104,54,18,37,38,38,39,44,36,36,31,91,45,55,70,61,51,54,51,48,51,52,52,46,53,66,74,31,59,70,63,41,34,57,36,35,39,36,31,22,37,31,73,91,38,89,36,34,35,38,35,41,37,31,20,68,27,63,67,46,45,53,57,32,58,68,33,69,71,47,42,52,50,50,52,54,51,43,68,52,28,79,46,82,56,47,77,44,51,21,45,49,77,44,77,44,55,49,47,48,56,48,52,52,49,51,49,52,52,73,32,48,80,78,77,78,68,87,52,73,85,46,38,30,67,71,16,38,38,42,42,79,91,42,94,63,68,39,63,22,44,68,45,46,49,51,53,52,46,52,53,53,54,13,28,54,43,40,64,41,82,76,44,76,42,54,41,84,53,35,32,37,36,36,33,41,38,42,29,32,29,70,21,59,46,94,86,38,70,47,74,66,46,79,47,63,43,49,32,37,36,41,32,36,37,47,71,50,44,24,33,36,31,36,43,50,24,38,41,57,44,59,40,38,48,78,70,58,60,44,58,54,63,80,103,107,55,18,36,39,38,38,43,34,36,30,90,46,54,69,60,50,53,52,48,50,51,51,48,54,66,74,32,60,71,62,40,36,58,36,34,40,37,31,22,37,31,74,90,37,90,35,33,35,38,35,42,37,32,18,68,28,65,67,47,46,51,56,34,57,68,32,69,71,46,42,51,52,51,52,53,51,42,68,53,28,79,45,82,56,47,78,44,52,22,45,50,76,44,76,45,54,50,47,49,56,50,53,51,48,48,49,52,51,73,32,48,79,78,76,78,68,86,52,73,86,45,38,31,67,70,17,38,38,42,42,79,90,42,96,62,67,41,62,20,45,67,45,47,51,52,54,51,45,53,53,54,54,13,28,54,44,42,64,43,81,76,43,77,41,52,41,83,52,36,31,36,37,36,35,40,38,43,29,33,29,71,21,58,46,94,85,39,69,50,76,67,46,78,49,63,42,50,32,37,35,40,32,36,36,46,71,49,44,24,33,34,33,38,41,50,24,38,42,57,44,60,40,38,47,75,72,57,59,43,58,57,59,78,104

Secondary structure (DSSP, 8-state):
--EEEEEEEE-S-HHHHHHHHHHHHHHTTTT---SEEEEEEETT-TTEEEEEEEES-HHHHHHHHTSHHHHHHHHHHHHHSSSPPEEEEEEEEEEEEHHHHHHHHHHHHHT-SSSPPP-TTTEEEEEEEE-TT-SS-EESHHHHHHHHHHHHHHEEEEEEEEEEEEETTEEEEEEEEEEEE-S-BTTBPP---EEEEEEEEEEEE-TTS-EEEEEEEE-HHHHHHHTTTTHHHH-/--EEEEEEEE-S-HHHHHHHHHHHHHHTTTT---SEEEEEEETT-TTEEEEEEEES-HHHHHHHHTSHHHHHHHHHHHHHSSSPPEEEEEEEEEEEEHHHHHHHHHHHHHT-SSSPPP-TTTEEEEEEEE-TT-SS-EESHHHHHHHHHHHHHHEEEEEEEEEEEEETTEEEEEEEEEEEE-S-BTTBPP---EEEEEEEEEEEE-TTS-EEEEEEEE-HHHHHHHTT-SHHHH-

Sequence (470 aa):
MTFMQLIDCRTKRFDEMDQLMNTWAEQTRSTRTATHSVIGKDRSDDSHFIEIVEFPSYEEAMRSSTLPETNRIFREMIALCEETPVFTDLDVVRDEQVYAANVRRFFEVLGTLGGLPPLDGLLCENYHDHDPATAQDAIGMDAMRREIEMWRDGFDFVFTVEDQIAQEDRVCTRWSWRARHTGDFLGIPATGDEVVMTGTTVFRCDRTGKIAEGWWQYDRLGLMSQLGALEALEDMTFMQLIDCRTKRFDEMDQLMNTWAEQTRSTRTATHSVIGKDRSDDSHFIEIVEFPSYEEAMRSSTLPETNRIFREMIALCEETPVFTDLDVVRDEQVYAANVRRFFEVLGTLGGLPPLDGLLCENYHDHDPATAQDAIGMDAMRREIEMWRDGFDFVFTVEDQIAQEDRVCTRWSWRARHTGDFLGIPATGDEVVMTGTTVFRCDRTGKIAEGWWQYDRLGLMSQLGALEALED

Organism: NCBI:txid40318

Foldseek 3Di:
DKKKKKKKFFAPPVVVLVVLVVVLCVVCVPPQQWPDKDKDADPVHRRIIMIMTIGPDPVSVVSRCPDPSNVVSQVVRCVRTPHRIDMDIDDDPDDDDPLQVLVVVVQQQLQDPDDRDDCVLAADQQAWEADPVDPDIQTGPVSVVVVSVLVVQQWNKHKDFPDWDDDDQKIKTKIKMKIQGDQDHPNQGGPRDIDIKIWMKMFGADPSSHTRYMHIDICPVRRCVVSVNCVVVVD/DKKKKKKKFFAPPVVVLVVLVVVLCVVCVPPQQWPDKDKDADPVHRRIIMIMTIGPDPVSVVSNCPDPSNVVSQVVRCVRTPHRIDMDIDDDPDDDDPLQVLVVVVQQQLQDPDDRDDCVLAADQQAWEADPVDPDIQTGPVSVVVVSVLVVQQWNKHKDFPDWDDDDQKIKTKIKMKIQGDQDHPNQGGPRDIDIKIWMKMFGADPSSHTRYMHIDICPVRRCVVSVNCVVVVD

Nearest PDB structures (foldseek):
  8r2e-assembly1_A  TM=7.812E-01  e=7.757E-09  Streptomyces nogalater
  2gex-assembly1_A  TM=7.145E-01  e=1.607E-08  Streptomyces nogalater
  4hl9-assembly4_H  TM=7.730E-01  e=4.003E-07  Rhodospirillum rubrum ATCC 11170
  4zos-assembly1_C  TM=8.067E-01  e=1.521E-06  Yersinia enterocolitica subsp. enterocolitica 8081
  4dn9-assembly1_A  TM=7.150E-01  e=8.835E-06  Chloroflexus aurantiacus J-10-fl

InterPro domains:
  IPR009959 Polyketide cyclase SnoaL-like [PF07366] (103-227)
  IPR009959 Polyketide cyclase SnoaL-like [PTHR38436] (122-231)
  IPR032710 NTF2-like domain superfamily [SSF54427] (101-230)

=== Feature glossary ===
Annotated list of the representations used here:

Nearest PDB structures. The Foldseek neighbor list gives the closest experimentally determined structures in the PDB, ranked by structural alignment. TM-score near 1 means near-identical fold; near 0.3 means only rough topology match. This is how one finds what a novel AlphaFold prediction most resembles in the solved-structure universe.

Foldseek 3Di. Foldseek's 3Di representation compresses backbone geometry into a per-residue letter drawn from a learned twenty-state alphabet. It captures the tertiary interaction pattern around each residue — which residues are packed against it in space, regardless of where they are in sequence.

Radius of gyration, Cα contacts, bounding box. Radius of gyration (Rg) is the root-mean-square distance of Cα atoms from their centroid — a single number for overall size and compactness. A globular domain of N residues has Rg ≈ 2.2·N^0.38 Å; an extended or disordered chain has a much larger Rg. The Cα contact count is the number of residue pairs whose Cα atoms are within 8 Å and are more than four positions apart in sequence — a standard proxy for tertiary packing density. The bounding box is the smallest axis-aligned box enclosing all Cα atoms.

InterPro / GO / CATH / organism. The annotation block draws on four external resources. InterPro: which protein families and domains the sequence belongs to. GO: standardized terms for what the protein does, what process it participates in, and where in the cell it acts. CATH: which structural fold it has in the CATH hierarchy. Organism: the species of origin.

mmCIF coordinates. The mmCIF block holds the 3D Cartesian coordinates of each backbone atom (N, Cα, C, O) in ångströms. mmCIF is the PDB's canonical archive format — a tagged-loop text representation of the atomic model.

pLDDT. pLDDT is the predicted lDDT-Cα score: AlphaFold's confidence that the local environment of each residue (all inter-atomic distances within 15 Å) is correctly placed. It is a per-residue number between 0 and 100, with higher meaning more reliable.

Backbone torsions (φ/ψ). φ (phi) and ψ (psi) are the two rotatable backbone dihedrals per residue: φ is the C(i-1)–N–Cα–C torsion, ψ is the N–Cα–C–N(i+1) torsion, both in degrees on (−180°, 180°]. α-helical residues cluster near (−60°, −45°); β-strand residues near (−120°, +130°). A Ramachandran plot is simply a scatter of (φ, ψ) for every residue.

B-factor. For experimental (PDB) structures, the B-factor (temperature factor) quantifies the positional spread of each atom in the crystal — a combination of thermal vibration and static disorder — in units of Å². High B-factors mark flexible loops or poorly resolved regions; low B-factors mark the rigid, well-ordered core.

Secondary structure (3-state, P-SEA). SS3 is a coarse helix/strand/coil call (letters a/b/c) made by the P-SEA algorithm from inter-Cα distances and dihedrals. It is less detailed than DSSP but needs only Cα positions.

Predicted aligned error. Predicted aligned error is AlphaFold's pairwise confidence. Unlike pLDDT (per-residue), PAE is per-residue-pair and captures whether two parts of the structure are correctly placed relative to each other. Units are ångströms of expected positional error.

Solvent-accessible surface area. Solvent-accessible surface area (SASA) is the area in Å² traced out by the centre of a 1.4 Å probe sphere (a water molecule) rolled over the protein's van der Waals surface (Shrake–Rupley / Lee–Richards construction). Buried residues have near-zero SASA; fully exposed residues can exceed 200 Å². The total SASA scales roughly with the number of surface residues.

Secondary structure (8-state, DSSP). The SS8 string is DSSP's per-residue secondary-structure call. α-helix (H) means an i→i+4 H-bond ladder; β-strand (E) means the residue participates in a β-sheet; 3₁₀ (G) and π (I) are tighter and wider helices; T/S are turns/bends; '-' is loop.

Rendered structure images. Structure images are PyMOL renders from six orthogonal camera directions. Cartoon representation draws helices as coils and strands as arrows; sticks shows the backbone as bonds; surface shows the solvent-excluded envelope. Rainbow coloring maps sequence position to hue (blue→red, N→C); chain coloring assigns a distinct color per polypeptide.

Sequence. The amino-acid sequence is the protein's primary structure: the linear order of residues from the N-terminus to the C-terminus, written in one-letter code. Everything else here — the 3D coordinates, the secondary structure, the domain annotations — is ultimately a consequence of this string.

Contact-map, Ramachandran, and PAE plots. Three diagnostic plots accompany the record. The Cα contact map visualizes the tertiary structure as a 2D adjacency matrix (8 Å cutoff, sequence-local contacts suppressed). The Ramachandran plot shows the distribution of backbone (φ, ψ) torsions, with points in the α and β basins reflecting secondary structure content. The PAE plot shows AlphaFold's inter-residue confidence as a color matrix.